Protein 2I5I (pdb70)

B-factor: mean 27.9, std 9.48, range [2.37, 87.18]

Sequence (508 aa):
SNKKLIINADDFGYTTPAVTQGIIEAHKRGVVTSTTALPTSPYFLEAESARISAPTLAIGVHLTLTLNQAKPILPREVPSLVDEAGYFWHQSIFEEKVNLEEVYNEWDAQIISFKSGRRPDHIDSHHNVHGKNKKLLGVALALARKYQLPLRNASRSIETKDYLELYQDVRTPDELYQFYDKAISTETILQLLDVVCSEGEVFEINCHPAFIDTIILQNQSGYCPRIREVEILTSQEVKEAIEERGILLANYESLASNKKLIINADDFGYTPAVTQGIIEAHKRGVVTSTTALPTSPYFLEAESARISAPTLAIGVHLTLTLNQAKPILPREVPSLVDEAGYFWHQSIFEEKVNLEEVYNEWDAQIISFKSGRRPDHIDSHHNVHGKNKKLLGVALALARKYQLPLRNASRSIETKDYLELYQDVRTPDELYQFYDKAISTETILQLLDVVCSEGEVFEINCHPAFIDTILQNQSGYCPRIREVEILTSQEVKEAIEERGILLANYESLA

CATH classification: 3.20.20.370

InterPro domains:
  IPR006879 Carbohydrate deacetylase YdjC-like [PF04794] (5-249)
  IPR006879 Carbohydrate deacetylase YdjC-like [PTHR31609] (4-259)
  IPR011330 Glycoside hydrolase/deacetylase, beta/alpha-barrel [SSF88713] (4-260)
  IPR022948 Chitooligosaccharide deacetylase ChbG-like, bacteria [MF_01246] (4-257)
  IPR022948 Chitooligosaccharide deacetylase ChbG-like, bacteria [cd10803] (5-244)

Foldseek 3Di:
DAAEEAEEAEEQQVDPQLLVQLLLLVVLFQHQEYEYFLQHPSGLVNCCCVVRVVRYAYAHAAELAFFPTAFPDFCVLVQSDDPVRHGHHPVPNVVRGDLVSSLVRRLSRQVSNVSPDHHQAYAYDVLQLLPDLSSVVSRLVVCVVSVHAYEDSDPDPVSLCSVVPNVSRFYWPEEAQCDDVNPDLVSLLVVLVSLPDPTRYYYYYARAGDDDVSCVVGDPRRCNPSNSVNRSDPSNVVSCVVSSHHHDHCVVVD/DAAEEAEEAEAQQQDPQLLVQLLLLCVQFQHQEYAYFLQHPRGLVNVCCVPPPVRYAYAHADELAFFPTAFPDFCVLVQSDDPVRHGHHPVPSVVRGDLVSVLVRRVSRQVSNVSPDHHQAYAYDVLQCLVDLSSVVSVLVVCVVSVHAYEDSDDDPVCLCSVVPNVLRFYFPEEEQCDDVLPDLVNLLVVLVSLPDDTRYYYYYARAGGADVSCVVRDPRRVNPSNSVNRSDPVNVVSCVVSSYHYDHCVVVD

Solvent-accessible surface area: 20645 Å² total

Organism: Enterococcus faecalis (strain ATCC 700802 / V583) (NCBI:txid226185)

Secondary structure (DSSP, 8-state):
---EEEEEEEEETSSHHHHHHHHHHHHSSS--EEEE-TTSTTTTT--HHHHH-TT-EEEEEE-S--TT---SS----GGGB-TTSPBPPHHHHTTT--HHHHHHHHHHHHHH---SS--S-EEEGGGGGGSSHHHHHHHHHHHHHHT--B-----SGGGGGGGGGTTTS---------SGGG-SHHHHHHHH--TTSS-SEEEEEE----B-HHHHHH-S---HHHHHHHHT-HHHHHHHHHTTPEEE-GGGG-/--EEEEEEEEEETSSHHHHHHHHHHHHSSS--EEEE-TTSTTTTT--HHHHH-TT-EEEEEE-S--TT---SS----GGGB-TTSPBPPTTTGGGT--HHHHHHHHHHHHHH---SS--S-EEEGGGGGGSSHHHHHHHHHHHHHHT--B-----SGGGGGGGGGTTTS---------SGGG-SHHHHHHHH--TTSS-SEEEEEE----B-HHHHHH-S---HHHHHHHHH-HHHHHHHHHTTEEEE-GGGG-

Structure (mmCIF, N/CA/C/O backbone):
data_2I5I
#
_entry.id   2I5I
#
_cell.length_a   130.530
_cell.length_b   130.530
_cell.length_c   85.760
_cell.angle_alpha   90.000
_cell.angle_beta   90.000
_cell.angle_gamma   120.000
#
_symmetry.space_group_name_H-M   'H 3'
#
loop_
_entity.id
_entity.type
_entity.pdbx_description
1 polymer 'UPF0249 protein EF_3048'
2 water water
#
loop_
_atom_site.group_PDB
_atom_site.id
_atom_site.type_symbol
_atom_site.label_atom_id
_atom_site.label_alt_id
_atom_site.label_comp_id
_atom_site.label_asym_id
_atom_site.label_entity_id
_atom_site.label_seq_id
_atom_site.pdbx_PDB_ins_code
_atom_site.Cartn_x
_atom_site.Cartn_y
_atom_site.Cartn_z
_atom_site.occupancy
_atom_site.B_iso_or_equiv
_atom_site.auth_seq_id
_atom_site.auth_comp_id
_atom_site.auth_asym_id
_atom_site.auth_atom_id
_atom_site.pdbx_PDB_model_num
ATOM 1 N N . SER A 1 3 ? 12.008 51.104 39.165 1.00 58.70 2 SER A N 1
ATOM 2 C CA . SER A 1 3 ? 11.184 52.236 39.581 1.00 54.90 2 SER A CA 1
ATOM 3 C C . SER A 1 3 ? 10.595 52.027 40.969 1.00 52.30 2 SER A C 1
ATOM 4 O O . SER A 1 3 ? 10.155 50.935 41.343 1.00 38.78 2 SER A O 1
ATOM 6 N N . ASN A 1 4 ? 10.582 53.087 41.785 1.00 50.25 3 ASN A N 1
ATOM 7 C CA . ASN A 1 4 ? 10.057 52.866 43.136 1.00 47.79 3 ASN A CA 1
ATOM 8 C C . ASN A 1 4 ? 8.537 52.743 43.073 1.00 38.34 3 ASN A C 1
ATOM 9 O O . ASN A 1 4 ? 7.900 53.116 42.080 1.00 35.10 3 ASN A O 1
ATOM 14 N N . LYS A 1 5 ? 7.965 52.192 44.143 1.00 32.34 4 LYS A N 1
ATOM 15 C CA . LYS A 1 5 ? 6.521 52.012 44.243 1.00 30.58 4 LYS A CA 1
ATOM 16 C C . LYS A 1 5 ? 6.002 52.973 45.314 1.00 29.64 4 LYS A C 1
ATOM 17 O O . LYS A 1 5 ? 6.552 52.984 46.416 1.00 27.63 4 LYS A O 1
ATOM 23 N N . LYS A 1 6 ? 4.988 53.752 44.954 1.00 24.24 5 LYS A N 1
ATOM 24 C CA . LYS A 1 6 ? 4.439 54.713 45.921 1.00 24.23 5 LYS A CA 1
ATOM 25 C C . LYS A 1 6 ? 3.048 54.265 46.339 1.00 31.69 5 LYS A C 1
ATOM 26 O O . LYS A 1 6 ? 2.153 54.079 45.509 1.00 30.47 5 LYS A O 1
ATOM 32 N N . LEU A 1 7 ? 2.894 54.083 47.644 1.00 22.84 6 LEU A N 1
ATOM 33 C CA . LEU A 1 7 ? 1.686 53.540 48.221 1.00 22.19 6 LEU A CA 1
ATOM 34 C C . LEU A 1 7 ? 1.005 54.571 49.140 1.00 22.31 6 LEU A C 1
ATOM 35 O O . LEU A 1 7 ? 1.574 54.975 50.135 1.00 19.48 6 LEU A O 1
ATOM 40 N N . ILE A 1 8 ? -0.176 54.972 48.726 1.00 19.70 7 ILE A N 1
ATOM 41 C CA . ILE A 1 8 ? -1.074 55.836 49.457 1.00 20.00 7 ILE A CA 1
ATOM 42 C C . ILE A 1 8 ? -2.042 54.911 50.190 1.00 23.96 7 ILE A C 1
ATOM 43 O O . ILE A 1 8 ? -2.726 54.083 49.584 1.00 24.55 7 ILE A O 1
ATOM 48 N N . ILE A 1 9 ? -2.087 55.006 51.498 1.00 23.00 8 ILE A N 1
ATOM 49 C CA . ILE A 1 9 ? -2.990 54.317 52.408 1.00 21.70 8 ILE A CA 1
ATOM 50 C C . ILE A 1 9 ? -3.899 55.395 52.974 1.00 19.56 8 ILE A C 1
ATOM 51 O O . ILE A 1 9 ? -3.512 56.255 53.751 1.00 19.26 8 ILE A O 1
ATOM 56 N N . ASN A 1 10 ? -5.133 55.355 52.467 1.00 18.92 9 ASN A N 1
ATOM 57 C CA . ASN A 1 10 ? -6.058 56.457 52.710 1.00 19.76 9 ASN A CA 1
ATOM 58 C C . ASN A 1 10 ? -7.230 55.937 53.522 1.00 18.37 9 ASN A C 1
ATOM 59 O O . ASN A 1 10 ? -7.920 54.999 53.129 1.00 23.79 9 ASN A O 1
ATOM 64 N N . ALA A 1 11 ? -7.443 56.605 54.651 1.00 22.47 10 ALA A N 1
ATOM 65 C CA . ALA A 1 11 ? -8.581 56.296 55.507 1.00 16.62 10 ALA A CA 1
ATOM 66 C C . ALA A 1 11 ? -9.798 57.079 55.054 1.00 14.22 10 ALA A C 1
ATOM 67 O O . ALA A 1 11 ? -9.788 58.312 55.065 1.00 19.43 10 ALA A O 1
ATOM 69 N N . ASP A 1 12 ? -10.862 56.401 54.652 1.00 19.61 11 ASP A N 1
ATOM 70 C CA . ASP A 1 12 ? -12.085 57.102 54.299 1.00 19.85 11 ASP A CA 1
ATOM 71 C C . ASP A 1 12 ? -12.877 57.519 55.545 1.00 23.94 11 ASP A C 1
ATOM 72 O O . ASP A 1 12 ? -12.764 56.890 56.606 1.00 20.15 11 ASP A O 1
ATOM 77 N N . ASP A 1 13 ? -13.641 58.589 55.428 1.00 21.68 12 ASP A N 1
ATOM 78 C CA . ASP A 1 13 ? -14.651 59.021 56.374 1.00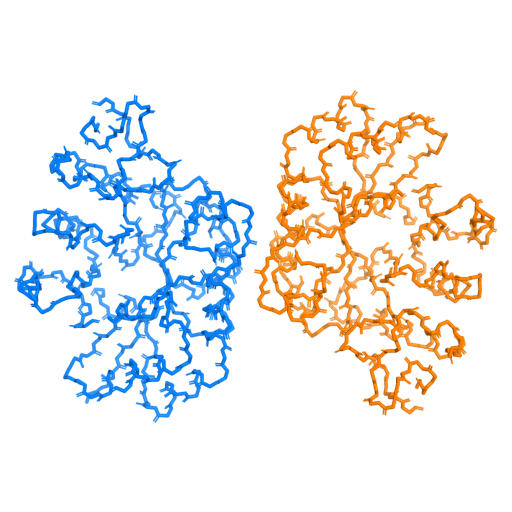 19.77 12 ASP A CA 1
ATOM 79 C C . ASP A 1 13 ? -14.123 59.893 57.508 1.00 20.71 12 ASP A C 1
ATOM 80 O O . ASP A 1 13 ? -14.732 59.954 58.580 1.00 20.21 12 ASP A O 1
ATOM 85 N N . PHE A 1 14 ? -13.035 60.612 57.292 1.00 20.64 13 PHE A N 1
ATOM 86 C CA . PHE A 1 14 ? -12.621 61.626 58.295 1.00 20.11 13 PHE A CA 1
ATOM 87 C C . PHE A 1 14 ? -13.754 62.577 58.594 1.00 20.39 13 PHE A C 1
ATOM 88 O O . PHE A 1 14 ? -14.485 63.014 57.700 1.00 17.98 13 PHE A O 1
ATOM 96 N N . GLY A 1 15 ? -13.979 62.946 59.860 1.00 16.81 14 GLY A N 1
ATOM 97 C CA . GLY A 1 15 ? -15.056 63.829 60.230 1.00 19.89 14 GLY A CA 1
ATOM 98 C C . GLY A 1 15 ? -16.424 63.180 60.266 1.00 16.63 14 GLY A C 1
ATOM 99 O O . GLY A 1 15 ? -17.408 63.863 60.556 1.00 19.74 14 GLY A O 1
ATOM 100 N N . TYR A 1 16 ? -16.512 61.885 59.975 1.00 18.14 15 TYR A N 1
ATOM 101 C CA . TYR A 1 16 ? -17.785 61.183 59.981 1.00 14.94 15 TYR A CA 1
ATOM 102 C C . TYR A 1 16 ? -18.423 61.302 61.359 1.00 19.07 15 TYR A C 1
ATOM 103 O O . TYR A 1 16 ? -19.551 61.766 61.545 1.00 25.40 15 TYR A O 1
ATOM 112 N N A THR A 1 17 ? -17.680 60.846 62.367 0.50 18.77 16 THR A N 1
ATOM 113 N N B THR A 1 17 ? -17.680 60.847 62.365 0.50 18.76 16 THR A N 1
ATOM 114 C CA A THR A 1 17 ? -18.076 61.021 63.767 0.50 15.48 16 THR A CA 1
ATOM 115 C CA B THR A 1 17 ? -18.058 60.983 63.773 0.50 15.13 16 THR A CA 1
ATOM 116 C C A THR A 1 17 ? -16.825 61.276 64.610 0.50 18.48 16 THR A C 1
ATOM 117 C C B THR A 1 17 ? -16.813 61.307 64.597 0.50 18.38 16 THR A C 1
ATOM 118 O O A THR A 1 17 ? -15.710 60.949 64.187 0.50 19.57 16 THR A O 1
ATOM 119 O O B THR A 1 17 ? -15.674 61.095 64.166 0.50 17.90 16 THR A O 1
ATOM 126 N N . PRO A 1 18 ? -16.962 61.862 65.790 1.00 19.67 17 PRO A N 1
ATOM 127 C CA . PRO A 1 18 ? -15.780 62.103 66.641 1.00 22.61 17 PRO A CA 1
ATOM 128 C C . PRO A 1 18 ? -14.872 60.904 66.851 1.00 20.43 17 PRO A C 1
ATOM 129 O O . PRO A 1 18 ? -13.653 61.038 66.822 1.00 20.55 17 PRO A O 1
ATOM 133 N N . ALA A 1 19 ? -15.374 59.692 67.077 1.00 16.25 18 ALA A N 1
ATOM 134 C CA . ALA A 1 19 ? -14.543 58.529 67.273 1.00 18.02 18 ALA A CA 1
ATOM 135 C C . ALA A 1 19 ? -13.916 57.984 65.987 1.00 20.25 18 ALA A C 1
ATOM 136 O O . ALA A 1 19 ? -12.836 57.412 66.020 1.00 17.47 18 ALA A O 1
ATOM 138 N N . VAL A 1 20 ? -14.613 58.152 64.865 1.00 18.16 19 VAL A N 1
ATOM 139 C CA . VAL A 1 20 ? -14.000 57.791 63.591 1.00 17.89 19 VAL A CA 1
ATOM 140 C C . VAL A 1 20 ? -12.778 58.695 63.409 1.00 15.51 19 VAL A C 1
ATOM 141 O O . VAL A 1 20 ? -11.691 58.173 63.204 1.00 19.06 19 VAL A O 1
ATOM 145 N N . THR A 1 21 ? -12.946 60.006 63.523 1.00 16.84 20 THR A N 1
ATOM 146 C CA . THR A 1 21 ? -11.847 60.965 63.387 1.00 17.31 20 THR A CA 1
ATOM 147 C C . THR A 1 21 ? -10.665 60.573 64.264 1.00 16.76 20 THR A C 1
ATOM 148 O O . THR A 1 21 ? -9.497 60.557 63.872 1.00 16.15 20 THR A O 1
ATOM 152 N N . GLN A 1 22 ? -10.934 60.214 65.529 1.00 16.41 21 GLN A N 1
ATOM 153 C CA . GLN A 1 22 ? -9.765 59.905 66.377 1.00 15.89 21 GLN A CA 1
ATOM 154 C C . GLN A 1 22 ? -9.168 58.538 66.068 1.00 17.29 21 GLN A C 1
ATOM 155 O O . GLN A 1 22 ? -7.968 58.305 66.212 1.00 18.24 21 GLN A O 1
ATOM 161 N N . GLY A 1 23 ? -9.986 57.593 65.613 1.00 16.85 22 GLY A N 1
ATOM 162 C CA . GLY A 1 23 ? -9.444 56.323 65.163 1.00 16.89 22 GLY A CA 1
ATOM 163 C C . GLY A 1 23 ? -8.547 56.492 63.948 1.00 20.80 22 GLY A C 1
ATOM 164 O O . GLY A 1 23 ? -7.499 55.863 63.866 1.00 17.98 22 GLY A O 1
ATOM 165 N N . ILE A 1 24 ? -8.957 57.356 63.014 1.00 19.28 23 ILE A N 1
ATOM 166 C CA . ILE A 1 24 ? -8.058 57.629 61.885 1.00 16.63 23 ILE A CA 1
ATOM 167 C C . ILE A 1 24 ? -6.766 58.277 62.329 1.00 17.00 23 ILE A C 1
ATOM 168 O O . ILE A 1 24 ? -5.673 57.894 61.909 1.00 21.17 23 ILE A O 1
ATOM 173 N N . ILE A 1 25 ? -6.847 59.279 63.221 1.00 15.20 24 ILE A N 1
ATOM 174 C CA . ILE A 1 25 ? -5.617 59.916 63.694 1.00 18.28 24 ILE A CA 1
ATOM 175 C C . ILE A 1 25 ? -4.679 58.907 64.326 1.00 17.60 24 ILE A C 1
ATOM 176 O O . ILE A 1 25 ? -3.466 58.977 64.109 1.00 17.00 24 ILE A O 1
ATOM 181 N N . GLU A 1 26 ? -5.199 57.948 65.087 1.00 20.32 25 GLU A N 1
ATOM 182 C CA . GLU A 1 26 ? -4.385 56.894 65.692 1.00 18.48 25 GLU A CA 1
ATOM 183 C C . GLU A 1 26 ? -3.632 56.043 64.670 1.00 15.04 25 GLU A C 1
ATOM 184 O O . GLU A 1 26 ? -2.459 55.727 64.779 1.00 19.42 25 GLU A O 1
ATOM 190 N N . ALA A 1 27 ? -4.400 55.638 63.663 1.00 18.52 26 ALA A N 1
ATOM 191 C CA . ALA A 1 27 ? -3.904 54.807 62.576 1.00 21.68 26 ALA A CA 1
ATOM 192 C C . ALA A 1 27 ? -2.820 55.520 61.786 1.00 20.50 26 ALA A C 1
ATOM 193 O O . ALA A 1 27 ? -1.931 54.881 61.230 1.00 20.08 26 ALA A O 1
ATOM 195 N N . HIS A 1 28 ? -2.867 56.848 61.732 1.00 17.08 27 HIS A N 1
ATOM 196 C CA . HIS A 1 28 ? -1.795 57.590 61.074 1.00 18.63 27 HIS A CA 1
ATOM 197 C C . HIS A 1 28 ? -0.578 57.736 61.976 1.00 24.77 27 HIS A C 1
ATOM 198 O O . HIS A 1 28 ? 0.556 57.424 61.591 1.00 22.03 27 HIS A O 1
ATOM 205 N N . LYS A 1 29 ? -0.809 58.207 63.198 1.00 21.22 28 LYS A N 1
ATOM 206 C CA . LYS A 1 29 ? 0.294 58.583 64.085 1.00 22.48 28 LYS A CA 1
ATOM 207 C C . LYS A 1 29 ? 1.059 57.368 64.590 1.00 17.68 28 LYS A C 1
ATOM 208 O O . LYS A 1 29 ? 2.275 57.474 64.748 1.00 21.14 28 LYS A O 1
ATOM 214 N N . ARG A 1 30 ? 0.379 56.260 64.846 1.00 20.45 29 ARG A N 1
ATOM 215 C CA . ARG A 1 30 ? 0.970 55.027 65.313 1.00 16.85 29 ARG A CA 1
ATOM 216 C C . ARG A 1 30 ? 1.092 53.961 64.233 1.00 22.12 29 ARG A C 1
ATOM 217 O O . ARG A 1 30 ? 1.579 52.862 64.468 1.00 22.25 29 ARG A O 1
ATOM 225 N N . GLY A 1 31 ? 0.608 54.232 63.020 1.00 22.74 30 GLY A N 1
ATOM 226 C CA . GLY A 1 31 ? 0.429 53.182 62.031 1.00 21.47 30 GLY A CA 1
ATOM 227 C C . GLY A 1 31 ? 0.799 53.654 60.629 1.00 18.96 30 GLY A C 1
ATOM 228 O O . GLY A 1 31 ? 1.537 54.618 60.477 1.00 23.81 30 GLY A O 1
ATOM 229 N N . VAL A 1 32 ? 0.270 52.991 59.598 1.00 24.34 31 VAL A N 1
ATOM 230 C CA . VAL A 1 32 ? 0.759 53.314 58.249 1.00 23.52 31 VAL A CA 1
ATOM 231 C C . VAL A 1 32 ? -0.201 54.131 57.400 1.00 25.89 31 VAL A C 1
ATOM 232 O O . VAL A 1 32 ? 0.071 54.358 56.208 1.00 22.82 31 VAL A O 1
ATOM 236 N N . VAL A 1 33 ? -1.304 54.633 57.936 1.00 20.42 32 VAL A N 1
ATOM 237 C CA . VAL A 1 33 ? -2.216 55.516 57.211 1.00 20.19 32 VAL A CA 1
ATOM 238 C C . VAL A 1 33 ? -1.501 56.826 56.893 1.00 23.76 32 VAL A C 1
ATOM 239 O O . VAL A 1 33 ? -0.966 57.509 57.774 1.00 23.27 32 VAL A O 1
ATOM 243 N N . THR A 1 34 ? -1.456 57.200 55.612 1.00 18.29 33 THR A N 1
ATOM 244 C CA . THR A 1 34 ? -0.724 58.409 55.235 1.00 19.84 33 THR A CA 1
ATOM 245 C C . THR A 1 34 ? -1.612 59.549 54.789 1.00 17.68 33 THR A C 1
ATOM 246 O O . THR A 1 34 ? -1.162 60.700 54.624 1.00 20.28 33 THR A O 1
ATOM 250 N N . SER A 1 35 ? -2.884 59.261 54.600 1.00 18.86 34 SER A N 1
ATOM 251 C CA . SER A 1 35 ? -3.879 60.168 54.067 1.00 17.43 34 SER A CA 1
ATOM 252 C C . SER A 1 35 ? -5.270 59.834 54.573 1.00 12.25 34 SER A C 1
ATOM 253 O O . SER A 1 35 ? -5.500 58.691 55.000 1.00 18.84 34 SER A O 1
ATOM 256 N N . THR A 1 36 ? -6.168 60.794 54.501 1.00 16.61 35 THR A N 1
ATOM 257 C CA . THR A 1 36 ? -7.584 60.575 54.759 1.00 17.38 35 THR A CA 1
ATOM 258 C C . THR A 1 36 ? -8.408 61.472 53.853 1.00 18.19 35 THR A C 1
ATOM 259 O O . THR A 1 36 ? -7.911 62.477 53.323 1.00 21.38 35 THR A O 1
ATOM 263 N N . THR A 1 37 ? -9.676 61.114 53.709 1.00 17.41 36 THR A N 1
ATOM 264 C CA . THR A 1 37 ? -10.606 62.002 52.992 1.00 16.37 36 THR A CA 1
ATOM 265 C C . THR A 1 37 ? -11.818 62.270 53.884 1.00 18.44 36 THR A C 1
ATOM 266 O O . THR A 1 37 ? -12.304 61.291 54.463 1.00 22.20 36 THR A O 1
ATOM 270 N N . ALA A 1 38 ? -12.179 63.532 53.958 1.00 16.10 37 ALA A N 1
ATOM 271 C CA . ALA A 1 38 ? -13.121 64.079 54.918 1.00 18.61 37 ALA A CA 1
ATOM 272 C C . ALA A 1 38 ? -14.464 64.487 54.345 1.00 24.11 37 ALA A C 1
ATOM 273 O O . ALA A 1 38 ? -14.524 65.013 53.230 1.00 20.64 37 ALA A O 1
ATOM 275 N N . LEU A 1 39 ? -15.523 64.275 55.128 1.00 18.31 38 LEU A N 1
ATOM 276 C CA . LEU A 1 39 ? -16.882 64.632 54.744 1.00 18.36 38 LEU A CA 1
ATOM 277 C C . LEU A 1 39 ? -17.297 66.019 55.199 1.00 19.38 38 LEU A C 1
ATOM 278 O O . LEU A 1 39 ? -17.712 66.219 56.349 1.00 21.11 38 LEU A O 1
ATOM 283 N N . PRO A 1 40 ? -17.282 67.035 54.344 1.00 17.54 39 PRO A N 1
ATOM 284 C CA . PRO A 1 40 ? -17.844 68.327 54.712 1.00 16.30 39 PRO A CA 1
ATOM 285 C C . PRO A 1 40 ? -19.341 68.328 55.010 1.00 16.37 39 PRO A C 1
ATOM 286 O O . PRO A 1 40 ? -19.883 69.254 55.627 1.00 22.58 39 PRO A O 1
ATOM 290 N N . THR A 1 41 ? -20.052 67.296 54.571 1.00 21.03 40 THR A N 1
ATOM 291 C CA . THR A 1 41 ? -21.480 67.156 54.777 1.00 20.15 40 THR A CA 1
ATOM 292 C C . THR A 1 41 ? -21.780 66.717 56.205 1.00 26.80 40 THR A C 1
ATOM 293 O O . THR A 1 41 ? -22.924 66.717 56.656 1.00 26.55 40 THR A O 1
ATOM 297 N N . SER A 1 42 ? -20.706 66.354 56.914 1.00 28.00 41 SER A N 1
ATOM 298 C CA . SER A 1 42 ? -20.853 65.950 58.312 1.00 22.97 41 SER A CA 1
ATOM 299 C C . SER A 1 42 ? -20.772 67.105 59.286 1.00 17.36 41 SER A C 1
ATOM 300 O O . SER A 1 42 ? -19.938 67.997 59.221 1.00 19.38 41 SER A O 1
ATOM 303 N N . PRO A 1 43 ? -21.648 67.149 60.285 1.00 20.31 42 PRO A N 1
ATOM 304 C CA . PRO A 1 43 ? -21.587 68.329 61.178 1.00 24.83 42 PRO A CA 1
ATOM 305 C C . PRO A 1 43 ? -20.285 68.396 61.972 1.00 18.82 42 PRO A C 1
ATOM 306 O O . PRO A 1 43 ? -19.875 69.461 62.432 1.00 28.33 42 PRO A O 1
ATOM 310 N N . TYR A 1 44 ? -19.602 67.276 62.131 1.00 21.40 43 TYR A N 1
ATOM 311 C CA . TYR A 1 44 ? -18.324 67.155 62.817 1.00 16.61 43 TYR A CA 1
ATOM 312 C C . TYR A 1 44 ? -17.136 67.521 61.943 1.00 22.75 43 TYR A C 1
ATOM 313 O O . TYR A 1 44 ? -15.989 67.397 62.382 1.00 22.34 43 TYR A O 1
ATOM 322 N N . PHE A 1 45 ? -17.363 67.961 60.702 1.00 21.31 44 PHE A N 1
ATOM 323 C CA . PHE A 1 45 ? -16.214 68.193 59.820 1.00 21.91 44 PHE A CA 1
ATOM 324 C C . PHE A 1 45 ? -15.183 69.189 60.324 1.00 15.85 44 PHE A C 1
ATOM 325 O O . PHE A 1 45 ? -13.990 68.914 60.329 1.00 21.29 44 PHE A O 1
ATOM 333 N N . LEU A 1 46 ? -15.637 70.387 60.709 1.00 17.04 45 LEU A N 1
ATOM 334 C CA . LEU A 1 46 ? -14.710 71.435 61.096 1.00 16.86 45 LEU A CA 1
ATOM 335 C C . LEU A 1 46 ? -13.985 71.052 62.367 1.00 19.14 45 LEU A C 1
ATOM 336 O O . LEU A 1 46 ? -12.773 71.272 62.522 1.00 26.22 45 LEU A O 1
ATOM 341 N N . GLU A 1 47 ? -14.679 70.424 63.298 1.00 21.99 46 GLU A N 1
ATOM 342 C CA . GLU A 1 47 ? -13.985 69.923 64.500 1.00 22.36 46 GLU A CA 1
ATOM 343 C C . GLU A 1 47 ? -12.889 68.943 64.149 1.00 22.02 46 GLU A C 1
ATOM 344 O O . GLU A 1 47 ? -11.761 68.945 64.660 1.00 24.57 46 GLU A O 1
ATOM 350 N N . ALA A 1 48 ? -13.197 68.034 63.227 1.00 16.98 47 ALA A N 1
ATOM 351 C CA . ALA A 1 48 ? -12.209 67.070 62.770 1.00 18.87 47 ALA A CA 1
ATOM 352 C C . ALA A 1 48 ? -10.995 67.760 62.180 1.00 21.37 47 ALA A C 1
ATOM 353 O O . ALA A 1 48 ? -9.825 67.420 62.400 1.00 18.46 47 ALA A O 1
ATOM 363 N N . GLU A 1 50 ? -9.931 70.759 62.784 1.00 17.54 49 GLU A N 1
ATOM 364 C CA . GLU A 1 50 ? -9.184 71.371 63.890 1.00 19.06 49 GLU A CA 1
ATOM 365 C C . GLU A 1 50 ? -8.345 70.332 64.629 1.00 15.90 49 GLU A C 1
ATOM 366 O O . GLU A 1 50 ? -7.160 70.557 64.932 1.00 19.27 49 GLU A O 1
ATOM 372 N N . SER A 1 51 ? -8.901 69.179 64.937 1.00 19.39 50 SER A N 1
ATOM 373 C CA . SER A 1 51 ? -8.137 68.134 65.632 1.00 17.92 50 SER A CA 1
ATOM 374 C C . SER A 1 51 ? -6.913 67.721 64.843 1.00 18.53 50 SER A C 1
ATOM 375 O O . SER A 1 51 ? -5.780 67.500 65.281 1.00 18.39 50 SER A O 1
ATOM 378 N N . ALA A 1 52 ? -7.133 67.618 63.511 1.00 17.33 51 ALA A N 1
ATOM 379 C CA . ALA A 1 52 ? -5.961 67.287 62.688 1.00 19.19 51 ALA A CA 1
ATOM 380 C C . ALA A 1 52 ? -4.882 68.348 62.769 1.00 17.44 51 ALA A C 1
ATOM 381 O O . ALA A 1 52 ? -3.691 68.039 62.843 1.00 20.60 51 ALA A O 1
ATOM 383 N N . ARG A 1 53 ? -5.286 69.605 62.717 1.00 18.35 52 ARG A N 1
ATOM 384 C CA . ARG A 1 53 ? -4.349 70.704 62.744 1.00 21.58 52 ARG A CA 1
ATOM 385 C C . ARG A 1 53 ? -3.484 70.661 64.011 1.00 16.25 52 ARG A C 1
ATOM 386 O O . ARG A 1 53 ? -2.303 70.916 63.935 1.00 22.24 52 ARG A O 1
ATOM 394 N N . ILE A 1 54 ? -4.156 70.337 65.117 1.00 20.15 53 ILE A N 1
ATOM 395 C CA . ILE A 1 54 ? -3.363 70.450 66.358 1.00 22.76 53 ILE A CA 1
ATOM 396 C C . ILE A 1 54 ? -2.744 69.129 66.747 1.00 18.74 53 ILE A C 1
ATOM 397 O O . ILE A 1 54 ? -1.674 69.175 67.378 1.00 19.46 53 ILE A O 1
ATOM 402 N N . SER A 1 55 ? -3.361 68.003 66.415 1.00 18.19 54 SER A N 1
ATOM 403 C CA . SER A 1 55 ? -2.840 66.718 66.879 1.00 21.81 54 SER A CA 1
ATOM 404 C C . SER A 1 55 ? -2.368 65.784 65.775 1.00 24.60 54 SER A C 1
ATOM 405 O O . SER A 1 55 ? -1.700 64.781 66.092 1.00 22.65 54 SER A O 1
ATOM 408 N N . ALA A 1 56 ? -2.626 66.051 64.492 1.00 18.25 55 ALA A N 1
ATOM 409 C CA . ALA A 1 56 ? -2.109 65.224 63.400 1.00 20.42 55 ALA A CA 1
ATOM 410 C C . ALA A 1 56 ? -1.613 66.080 62.236 1.00 22.69 55 ALA A C 1
ATOM 411 O O . ALA A 1 56 ? -2.077 65.890 61.109 1.00 19.43 55 ALA A O 1
ATOM 413 N N . PRO A 1 57 ? -0.714 67.026 62.470 1.00 21.73 56 PRO A N 1
ATOM 414 C CA . PRO A 1 57 ? -0.329 68.012 61.456 1.00 24.32 56 PRO A CA 1
ATOM 415 C C . PRO A 1 57 ? 0.351 67.376 60.242 1.00 25.11 56 PRO A C 1
ATOM 416 O O . PRO A 1 57 ? 0.439 68.010 59.185 1.00 25.69 56 PRO A O 1
ATOM 420 N N . THR A 1 58 ? 0.833 66.144 60.368 1.00 20.23 57 THR A N 1
ATOM 421 C CA . THR A 1 58 ? 1.463 65.460 59.263 1.00 20.26 57 THR A CA 1
ATOM 422 C C . THR A 1 58 ? 0.445 64.763 58.359 1.00 20.03 57 THR A C 1
ATOM 423 O O . THR A 1 58 ? 0.813 64.157 57.341 1.00 25.58 57 THR A O 1
ATOM 427 N N . LEU A 1 59 ? -0.834 64.796 58.732 1.00 20.81 58 LEU A N 1
ATOM 428 C CA . LEU A 1 59 ? -1.793 63.963 57.989 1.00 17.28 58 LEU A CA 1
ATOM 429 C C . LEU A 1 59 ? -2.310 64.663 56.744 1.00 17.74 58 LEU A C 1
ATOM 430 O O . LEU A 1 59 ? -2.777 65.797 56.808 1.00 19.63 58 LEU A O 1
ATOM 435 N N . ALA A 1 60 ? -2.211 63.967 55.603 1.00 19.47 59 ALA A N 1
ATOM 436 C CA . ALA A 1 60 ? -2.723 64.568 54.367 1.00 20.87 59 ALA A CA 1
ATOM 437 C C . ALA A 1 60 ? -4.224 64.340 54.270 1.00 14.65 59 ALA A C 1
ATOM 438 O O . ALA A 1 60 ? -4.761 63.290 54.625 1.00 17.58 59 ALA A O 1
ATOM 440 N N . ILE A 1 61 ? -4.952 65.359 53.795 1.00 18.02 60 ILE A N 1
ATOM 441 C CA . ILE A 1 61 ? -6.400 65.298 53.800 1.00 16.54 60 ILE A CA 1
ATOM 442 C C . ILE A 1 61 ? -7.039 65.772 52.484 1.00 19.30 60 ILE A C 1
ATOM 443 O O . ILE A 1 61 ? -6.758 66.885 52.050 1.00 19.42 60 ILE A O 1
ATOM 448 N N . GLY A 1 62 ? -7.874 64.921 51.912 1.00 18.67 61 GLY A N 1
ATOM 449 C CA . GLY A 1 62 ? -8.632 65.197 50.700 1.00 20.32 61 GLY A CA 1
ATOM 450 C C . GLY A 1 62 ? -10.113 65.292 51.013 1.00 24.44 61 GLY A C 1
ATOM 451 O O . GLY A 1 62 ? -10.563 65.132 52.160 1.00 21.05 61 GLY A O 1
ATOM 452 N N . VAL A 1 63 ? -10.913 65.549 49.970 1.00 19.82 62 VAL A N 1
ATOM 453 C CA . VAL A 1 63 ? -12.349 65.751 50.171 1.00 18.57 62 VAL A CA 1
ATOM 454 C C . VAL A 1 63 ? -13.129 64.512 49.727 1.00 23.25 62 VAL A C 1
ATOM 455 O O . VAL A 1 63 ? -12.968 64.009 48.609 1.00 19.57 62 VAL A O 1
ATOM 459 N N . HIS A 1 64 ? -13.963 64.011 50.634 1.00 19.56 63 HIS A N 1
ATOM 460 C CA . HIS A 1 64 ? -14.823 62.863 50.477 1.00 20.00 63 HIS A CA 1
ATOM 461 C C . HIS A 1 64 ? -16.208 63.301 49.999 1.00 24.94 63 HIS A C 1
ATOM 462 O O . HIS A 1 64 ? -17.100 63.636 50.778 1.00 19.34 63 HIS A O 1
ATOM 469 N N . LEU A 1 65 ? -16.403 63.348 48.671 1.00 21.65 64 LEU A N 1
ATOM 470 C CA . LEU A 1 65 ? -17.714 63.750 48.157 1.00 23.43 64 LEU A CA 1
ATOM 471 C C . LEU A 1 65 ? -18.755 62.665 48.403 1.00 14.97 64 LEU A C 1
ATOM 472 O O . LEU A 1 65 ? -18.384 61.496 48.483 1.00 20.64 64 LEU A O 1
ATOM 477 N N . THR A 1 66 ? -20.032 63.026 48.517 1.00 16.95 65 THR A N 1
ATOM 478 C CA . THR A 1 66 ? -21.104 62.082 48.726 1.00 18.41 65 THR A CA 1
ATOM 479 C C . THR A 1 66 ? -22.433 62.496 48.090 1.00 18.43 65 THR A C 1
ATOM 480 O O . THR A 1 66 ? -22.756 63.672 47.898 1.00 23.67 65 THR A O 1
ATOM 484 N N . LEU A 1 67 ? -23.189 61.459 47.761 1.00 17.66 66 LEU A N 1
ATOM 485 C CA . LEU A 1 67 ? -24.565 61.546 47.344 1.00 19.65 66 LEU A CA 1
ATOM 486 C C . LEU A 1 67 ? -25.459 60.625 48.171 1.00 21.63 66 LEU A C 1
ATOM 487 O O . LEU A 1 67 ? -26.661 60.577 47.945 1.00 21.45 66 LEU A O 1
ATOM 492 N N . THR A 1 68 ? -24.879 59.887 49.125 1.00 24.09 67 THR A N 1
ATOM 493 C CA . THR A 1 68 ? -25.605 58.777 49.737 1.00 23.19 67 THR A CA 1
ATOM 494 C C . THR A 1 68 ? -25.352 58.663 51.237 1.00 35.11 67 THR A C 1
ATOM 495 O O . THR A 1 68 ? -25.655 57.636 51.840 1.00 28.77 67 THR A O 1
ATOM 499 N N . LEU A 1 69 ? -24.778 59.691 51.857 1.00 28.62 68 LEU A N 1
ATOM 500 C CA . LEU A 1 69 ? -24.421 59.597 53.275 1.00 27.65 68 LEU A CA 1
ATOM 501 C C . LEU A 1 69 ? -25.702 59.448 54.103 1.00 27.47 68 LEU A C 1
ATOM 502 O O . LEU A 1 69 ? -26.585 60.304 54.107 1.00 24.00 68 LEU A O 1
ATOM 507 N N . ASN A 1 70 ? -25.761 58.319 54.797 1.00 28.04 69 ASN A N 1
ATOM 508 C CA . ASN A 1 70 ? -26.875 58.006 55.663 1.00 29.48 69 ASN A CA 1
ATOM 509 C C . ASN A 1 70 ? -27.080 59.138 56.665 1.00 26.38 69 ASN A C 1
ATOM 510 O O . ASN A 1 70 ? -26.141 59.586 57.301 1.00 34.77 69 ASN A O 1
ATOM 515 N N . GLN A 1 71 ? -28.311 59.600 56.752 1.00 27.32 70 GLN A N 1
ATOM 516 C CA . GLN A 1 71 ? -28.849 60.512 57.736 1.00 33.34 70 GLN A CA 1
ATOM 517 C C . GLN A 1 71 ? -28.283 61.913 57.618 1.00 35.31 70 GLN A C 1
ATOM 518 O O . GLN A 1 71 ? -28.282 62.715 58.554 1.00 28.92 70 GLN A O 1
ATOM 524 N N . ALA A 1 72 ? -27.814 62.232 56.411 1.00 25.11 71 ALA A N 1
ATOM 525 C CA . ALA A 1 72 ? -27.318 63.581 56.176 1.00 19.57 71 ALA A CA 1
ATOM 526 C C . ALA A 1 72 ? -28.046 64.202 54.982 1.00 25.02 71 ALA A C 1
ATOM 527 O O . ALA A 1 72 ? -28.698 63.504 54.202 1.00 24.74 71 ALA A O 1
ATOM 529 N N . LYS A 1 73 ? -27.917 65.499 54.888 1.00 26.04 72 LYS A N 1
ATOM 530 C CA . LYS A 1 73 ? -28.509 66.305 53.837 1.00 19.83 72 LYS A CA 1
ATOM 531 C C . LYS A 1 73 ? -27.393 66.895 52.976 1.00 23.09 72 LYS A C 1
ATOM 532 O O . LYS A 1 73 ? -26.267 67.069 53.426 1.00 23.25 72 LYS A O 1
ATOM 538 N N . PRO A 1 74 ? -27.691 67.245 51.734 1.00 25.85 73 PRO A N 1
ATOM 539 C CA . PRO A 1 74 ? -26.702 67.988 50.947 1.00 21.46 73 PRO A CA 1
ATOM 540 C C . PRO A 1 74 ? -26.417 69.355 51.542 1.00 18.52 73 PRO A C 1
ATOM 541 O O . PRO A 1 74 ? -27.176 69.906 52.336 1.00 23.24 73 PRO A O 1
ATOM 545 N N . ILE A 1 75 ? -25.301 69.927 51.099 1.00 21.15 74 ILE A N 1
ATOM 546 C CA . ILE A 1 75 ? -24.923 71.299 51.406 1.00 22.05 74 ILE A CA 1
ATOM 547 C C . ILE A 1 75 ? -25.933 72.309 50.884 1.00 24.91 74 ILE A C 1
ATOM 548 O O . ILE A 1 75 ? -26.365 73.264 51.540 1.00 20.76 74 ILE A O 1
ATOM 553 N N . LEU A 1 76 ? -26.359 72.137 49.620 1.00 20.98 75 LEU A N 1
ATOM 554 C CA . LEU A 1 76 ? -27.288 73.063 48.998 1.00 16.94 75 LEU A CA 1
ATOM 555 C C . LEU A 1 76 ? -28.725 72.787 49.432 1.00 18.09 75 LEU A C 1
ATOM 556 O O . LEU A 1 76 ? -29.082 71.640 49.696 1.00 21.06 75 LEU A O 1
ATOM 561 N N . PRO A 1 77 ? -29.527 73.834 49.525 1.00 22.08 76 PRO A N 1
ATOM 562 C CA . PRO A 1 77 ? -30.931 73.628 49.959 1.00 26.48 76 PRO A CA 1
ATOM 563 C C . PRO A 1 77 ? -31.623 72.703 48.960 1.00 30.41 76 PRO A C 1
ATOM 564 O O . PRO A 1 77 ? -31.286 72.633 47.778 1.00 23.73 76 PRO A O 1
ATOM 568 N N . ARG A 1 78 ? -32.572 71.961 49.489 1.00 24.06 77 ARG A N 1
ATOM 569 C CA . ARG A 1 78 ? -33.277 70.931 48.749 1.00 27.81 77 ARG A CA 1
ATOM 570 C C . ARG A 1 78 ? -33.884 71.481 47.463 1.00 28.00 77 ARG A C 1
ATOM 571 O O . ARG A 1 78 ? -33.923 70.817 46.433 1.00 28.16 77 ARG A O 1
ATOM 579 N N . GLU A 1 79 ? -34.388 72.704 47.516 1.00 31.51 78 GLU A N 1
ATOM 580 C CA . GLU A 1 79 ? -35.016 73.332 46.359 1.00 34.11 78 GLU A CA 1
ATOM 581 C C . GLU A 1 79 ? -34.057 73.426 45.184 1.00 32.30 78 GLU A C 1
ATOM 582 O O . GLU A 1 79 ? -34.434 73.428 44.010 1.00 33.08 78 GLU A O 1
ATOM 596 N N . VAL A 1 81 ? -31.406 71.227 44.729 1.00 26.84 80 VAL A N 1
ATOM 597 C CA . VAL A 1 81 ? -30.938 69.891 44.351 1.00 22.73 80 VAL A CA 1
ATOM 598 C C . VAL A 1 81 ? -31.960 68.799 44.588 1.00 20.94 80 VAL A C 1
ATOM 599 O O . VAL A 1 81 ? -31.738 67.749 45.177 1.00 25.35 80 VAL A O 1
ATOM 603 N N . PRO A 1 82 ? -33.166 69.005 44.057 1.00 28.41 81 PRO A N 1
ATOM 604 C CA . PRO A 1 82 ? -34.304 68.198 44.479 1.00 26.08 81 PRO A CA 1
ATOM 605 C C . PRO A 1 82 ? -34.173 66.736 44.082 1.00 29.58 81 PRO A C 1
ATOM 606 O O . PRO A 1 82 ? -34.788 65.867 44.695 1.00 27.89 81 PRO A O 1
ATOM 610 N N . SER A 1 83 ? -33.376 66.468 43.043 1.00 27.84 82 SER A N 1
ATOM 611 C CA . SER A 1 83 ? -33.212 65.099 42.574 1.00 26.39 82 SER A CA 1
ATOM 612 C C . SER A 1 83 ? -32.329 64.272 43.495 1.00 28.25 82 SER A C 1
ATOM 613 O O . SER A 1 83 ? -32.184 63.062 43.377 1.00 23.89 82 SER A O 1
ATOM 616 N N . LEU A 1 84 ? -31.674 64.964 44.434 1.00 21.95 83 LEU A N 1
ATOM 617 C CA . LEU A 1 84 ? -30.674 64.296 45.250 1.00 19.57 83 LEU A CA 1
ATOM 618 C C . LEU A 1 84 ? -31.264 63.789 46.566 1.00 21.41 83 LEU A C 1
ATOM 619 O O . LEU A 1 84 ? -30.563 63.023 47.245 1.00 22.12 83 LEU A O 1
ATOM 624 N N . VAL A 1 85 ? -32.482 64.203 46.891 1.00 23.28 84 VAL A N 1
ATOM 625 C CA . VAL A 1 85 ? -32.992 63.902 48.230 1.00 23.91 84 VAL A CA 1
ATOM 626 C C . VAL A 1 85 ? -34.297 63.145 48.337 1.00 26.87 84 VAL A C 1
ATOM 627 O O . VAL A 1 85 ? -35.160 63.196 47.469 1.00 25.96 84 VAL A O 1
ATOM 631 N N . ASP A 1 86 ? -34.452 62.444 49.461 1.00 25.20 85 ASP A N 1
ATOM 632 C CA . ASP A 1 86 ? -35.734 61.781 49.726 1.00 26.67 85 ASP A CA 1
ATOM 633 C C . ASP A 1 86 ? -36.769 62.801 50.162 1.00 26.22 85 ASP A C 1
ATOM 634 O O . ASP A 1 86 ? -36.561 64.015 50.178 1.00 23.93 85 ASP A O 1
ATOM 639 N N . GLU A 1 87 ? -37.952 62.325 50.559 1.00 25.71 86 GLU A N 1
ATOM 640 C CA . GLU A 1 87 ? -39.029 63.234 50.913 1.00 23.50 86 GLU A CA 1
ATOM 641 C C . GLU A 1 87 ? -38.705 64.184 52.051 1.00 30.45 86 GLU A C 1
ATOM 642 O O . GLU A 1 87 ? -39.295 65.277 52.121 1.00 31.19 86 GLU A O 1
ATOM 648 N N . ALA A 1 88 ? -37.785 63.797 52.946 1.00 31.76 87 ALA A N 1
ATOM 649 C CA . ALA A 1 88 ? -37.483 64.694 54.070 1.00 30.62 87 ALA A CA 1
ATOM 650 C C . ALA A 1 88 ? -36.191 65.469 53.843 1.00 28.94 87 ALA A C 1
ATOM 651 O O . ALA A 1 88 ? -35.720 66.197 54.727 1.00 25.08 87 ALA A O 1
ATOM 653 N N . GLY A 1 89 ? -35.587 65.333 52.655 1.00 24.99 88 GLY A N 1
ATOM 654 C CA . GLY A 1 89 ? -34.437 66.184 52.339 1.00 25.13 88 GLY A CA 1
ATOM 655 C C . GLY A 1 89 ? -33.094 65.520 52.575 1.00 23.00 88 GLY A C 1
ATOM 656 O O . GLY A 1 89 ? -32.079 66.179 52.418 1.00 24.35 88 GLY A O 1
ATOM 657 N N . TYR A 1 90 ? -33.071 64.241 52.932 1.00 22.51 89 TYR A N 1
ATOM 658 C CA . TYR A 1 90 ? -31.831 63.515 53.152 1.00 21.79 89 TYR A CA 1
ATOM 659 C C . TYR A 1 90 ? -31.358 62.839 51.869 1.00 25.63 89 TYR A C 1
ATOM 660 O O . TYR A 1 90 ? -32.172 62.523 51.002 1.00 22.71 89 TYR A O 1
ATOM 669 N N . PHE A 1 91 ? -30.061 62.595 51.743 1.00 20.96 90 PHE A N 1
ATOM 670 C CA . PHE A 1 91 ? -29.546 61.909 50.568 1.00 28.00 90 PHE A CA 1
ATOM 671 C C . PHE A 1 91 ? -30.240 60.559 50.365 1.00 31.84 90 PHE A C 1
ATOM 672 O O . PHE A 1 91 ? -30.466 59.867 51.347 1.00 25.29 90 PHE A O 1
ATOM 680 N N . TRP A 1 92 ? -30.540 60.191 49.132 1.00 27.87 91 TRP A N 1
ATOM 681 C CA . TRP A 1 92 ? -30.997 58.875 48.732 1.00 24.97 91 TRP A CA 1
ATOM 682 C C . TRP A 1 92 ? -30.035 57.776 49.170 1.00 26.23 91 TRP A C 1
ATOM 683 O O . TRP A 1 92 ? -28.819 57.986 49.170 1.00 25.58 91 TRP A O 1
ATOM 694 N N . HIS A 1 93 ? -30.547 56.601 49.518 1.00 27.26 92 HIS A N 1
ATOM 695 C CA . HIS A 1 93 ? -29.742 55.437 49.867 1.00 27.08 92 HIS A CA 1
ATOM 696 C C . HIS A 1 93 ? -28.934 54.957 48.670 1.00 23.35 92 HIS A C 1
ATOM 697 O O . HIS A 1 93 ? -29.423 55.084 47.536 1.00 32.61 92 HIS A O 1
ATOM 704 N N . GLN A 1 94 ? -27.735 54.433 48.878 1.00 24.75 93 GLN A N 1
ATOM 705 C CA . GLN A 1 94 ? -26.876 54.060 47.753 1.00 25.55 93 GLN A CA 1
ATOM 706 C C . GLN A 1 94 ? -27.585 53.077 46.824 1.00 31.83 93 GLN A C 1
ATOM 707 O O . GLN A 1 94 ? -27.379 53.090 45.609 1.00 31.42 93 GLN A O 1
ATOM 710 N N . SER A 1 95 ? -28.421 52.227 47.404 1.00 31.49 94 SER A N 1
ATOM 711 C CA . SER A 1 95 ? -29.130 51.209 46.646 1.00 31.83 94 SER A CA 1
ATOM 712 C C . SER A 1 95 ? -30.031 51.845 45.592 1.00 28.73 94 SER A C 1
ATOM 713 O O . SER A 1 95 ? -30.303 51.225 44.561 1.00 38.16 94 SER A O 1
ATOM 716 N N . ILE A 1 96 ? -30.507 53.073 45.827 1.00 31.06 95 ILE A N 1
ATOM 717 C CA . ILE A 1 96 ? -31.448 53.599 44.832 1.00 31.95 95 ILE A CA 1
ATOM 718 C C . ILE A 1 96 ? -31.080 54.945 44.242 1.00 31.72 95 ILE A C 1
ATOM 719 O O . ILE A 1 96 ? -31.876 55.482 43.459 1.00 30.10 95 ILE A O 1
ATOM 724 N N . PHE A 1 97 ? -29.919 55.515 44.573 1.00 30.21 96 PHE A N 1
ATOM 725 C CA . PHE A 1 97 ? -29.617 56.879 44.167 1.00 30.49 96 PHE A CA 1
ATOM 726 C C . PHE A 1 97 ? -29.332 57.028 42.670 1.00 23.99 96 PHE A C 1
ATOM 727 O O . PHE A 1 97 ? -29.692 58.076 42.112 1.00 25.68 96 PHE A O 1
ATOM 735 N N . GLU A 1 98 ? -28.701 56.020 42.085 1.00 26.14 97 GLU A N 1
ATOM 736 C CA . GLU A 1 98 ? -28.164 56.166 40.728 1.00 29.46 97 GLU A CA 1
ATOM 737 C C . GLU A 1 98 ? -29.248 56.595 39.741 1.00 29.80 97 GLU A C 1
ATOM 738 O O . GLU A 1 98 ? -28.986 57.388 38.841 1.00 31.79 97 GLU A O 1
ATOM 744 N N . GLU A 1 99 ? -30.437 56.059 39.941 1.00 34.02 98 GLU A N 1
ATOM 745 C CA . GLU A 1 99 ? -31.614 56.253 39.114 1.00 42.02 98 GLU A CA 1
ATOM 746 C C . GLU A 1 99 ? -32.276 57.601 39.334 1.00 43.14 98 GLU A C 1
ATOM 747 O O . GLU A 1 99 ? -33.015 58.123 38.500 1.00 48.98 98 GLU A O 1
ATOM 749 N N . LYS A 1 100 ? -32.035 58.219 40.494 1.00 38.52 99 LYS A N 1
ATOM 750 C CA . LYS A 1 100 ? -32.792 59.439 40.767 1.00 30.56 99 LYS A CA 1
ATOM 751 C C . LYS A 1 100 ? -32.044 60.692 40.369 1.00 26.19 99 LYS A C 1
ATOM 752 O O . LYS A 1 100 ? -32.626 61.680 39.930 1.00 33.20 99 LYS A O 1
ATOM 758 N N . VAL A 1 101 ? -30.727 60.686 40.548 1.00 21.13 100 VAL A N 1
ATOM 759 C CA . VAL A 1 101 ? -30.036 61.962 40.538 1.00 25.71 100 VAL A CA 1
ATOM 760 C C . VAL A 1 101 ? -29.857 62.527 39.126 1.00 29.13 100 VAL A C 1
ATOM 761 O O . VAL A 1 101 ? -29.675 61.767 38.178 1.00 33.59 100 VAL A O 1
ATOM 765 N N . ASN A 1 102 ? -29.912 63.838 39.047 1.00 28.34 101 ASN A N 1
ATOM 766 C CA . ASN A 1 102 ? -29.678 64.705 37.911 1.00 31.06 101 ASN A CA 1
ATOM 767 C C . ASN A 1 102 ? -28.246 65.225 37.913 1.00 31.39 101 ASN A C 1
ATOM 768 O O . ASN A 1 102 ? -27.766 65.809 38.874 1.00 25.35 101 ASN A O 1
ATOM 773 N N . LEU A 1 103 ? -27.516 65.036 36.817 1.00 29.76 102 LEU A N 1
ATOM 774 C CA . LEU A 1 103 ? -26.085 65.260 36.802 1.00 26.43 102 LEU A CA 1
ATOM 775 C C . LEU A 1 103 ? -25.684 66.695 37.085 1.00 27.71 102 LEU A C 1
ATOM 776 O O . LEU A 1 103 ? -24.640 66.905 37.695 1.00 27.94 102 LEU A O 1
ATOM 781 N N . GLU A 1 104 ? -26.487 67.651 36.651 1.00 24.45 103 GLU A N 1
ATOM 782 C CA . GLU A 1 104 ? -26.214 69.056 36.872 1.00 26.54 103 GLU A CA 1
ATOM 783 C C . GLU A 1 104 ? -26.318 69.385 38.368 1.00 27.49 103 GLU A C 1
ATOM 784 O O . GLU A 1 104 ? -25.496 70.155 38.867 1.00 27.86 103 GLU A O 1
ATOM 786 N N . GLU A 1 105 ? -27.324 68.796 39.005 1.00 26.44 104 GLU A N 1
ATOM 787 C CA . GLU A 1 105 ? -27.474 68.964 40.451 1.00 26.64 104 GLU A CA 1
ATOM 788 C C . GLU A 1 105 ? -26.296 68.308 41.173 1.00 24.99 104 GLU A C 1
ATOM 789 O O . GLU A 1 105 ? -25.815 68.886 42.142 1.00 26.04 104 GLU A O 1
ATOM 795 N N . VAL A 1 106 ? -25.861 67.148 40.700 1.00 25.38 105 VAL A N 1
ATOM 796 C CA . VAL A 1 106 ? -24.713 66.470 41.308 1.00 26.05 105 VAL A CA 1
ATOM 797 C C . VAL A 1 106 ? -23.484 67.367 41.198 1.00 27.23 105 VAL A C 1
ATOM 798 O O . VAL A 1 106 ? -22.703 67.554 42.127 1.00 22.02 105 VAL A O 1
ATOM 802 N N . TYR A 1 107 ? -23.299 67.948 40.028 1.00 24.07 106 TYR A N 1
ATOM 803 C CA . TYR A 1 107 ? -22.209 68.900 39.836 1.00 22.43 106 TYR A CA 1
ATOM 804 C C . TYR A 1 107 ? -22.240 70.045 40.856 1.00 22.92 106 TYR A C 1
ATOM 805 O O . TYR A 1 107 ? -21.297 70.312 41.506 1.00 24.07 106 TYR A O 1
ATOM 814 N N . ASN A 1 108 ? -23.366 70.696 40.974 1.00 21.18 107 ASN A N 1
ATOM 815 C CA . ASN A 1 108 ? -23.518 71.848 41.852 1.00 18.60 107 ASN A CA 1
ATOM 816 C C . ASN A 1 108 ? -23.294 71.460 43.311 1.00 22.84 107 ASN A C 1
ATOM 817 O O . ASN A 1 108 ? -22.629 72.157 44.072 1.00 21.21 107 ASN A O 1
ATOM 822 N N . GLU A 1 109 ? -23.899 70.333 43.676 1.00 20.28 108 GLU A N 1
ATOM 823 C CA . GLU A 1 109 ? -23.756 69.894 45.070 1.00 23.87 108 GLU A CA 1
ATOM 824 C C . GLU A 1 109 ? -22.308 69.527 45.375 1.00 27.85 108 GLU A C 1
ATOM 825 O O . GLU A 1 109 ? -21.767 69.918 46.420 1.00 21.76 108 GLU A O 1
ATOM 831 N N . TRP A 1 110 ? -21.654 68.777 44.484 1.00 17.32 109 TRP A N 1
ATOM 832 C CA . TRP A 1 110 ? -20.255 68.417 44.773 1.00 20.41 109 TRP A CA 1
ATOM 833 C C . TRP A 1 110 ? -19.368 69.644 44.774 1.00 22.47 109 TRP A C 1
ATOM 834 O O . TRP A 1 110 ? -18.431 69.786 45.572 1.00 20.15 109 TRP A O 1
ATOM 845 N N . ASP A 1 111 ? -19.648 70.599 43.880 1.00 21.03 110 ASP A N 1
ATOM 846 C CA . ASP A 1 111 ? -18.904 71.854 43.889 1.00 19.94 110 ASP A CA 1
ATOM 847 C C . ASP A 1 111 ? -19.087 72.523 45.249 1.00 21.76 110 ASP A C 1
ATOM 848 O O . ASP A 1 111 ? -18.151 73.013 45.881 1.00 25.17 110 ASP A O 1
ATOM 853 N N . ALA A 1 112 ? -20.317 72.553 45.726 1.00 20.30 111 ALA A N 1
ATOM 854 C CA . ALA A 1 112 ? -20.637 73.082 47.048 1.00 24.25 111 ALA A CA 1
ATOM 855 C C . ALA A 1 112 ? -19.878 72.337 48.146 1.00 24.96 111 ALA A C 1
ATOM 856 O O . ALA A 1 112 ? -19.437 72.945 49.122 1.00 22.03 111 ALA A O 1
ATOM 858 N N . GLN A 1 113 ? -19.716 71.023 47.994 1.00 23.15 112 GLN A N 1
ATOM 859 C CA . GLN A 1 113 ? -19.020 70.245 49.018 1.00 18.18 112 GLN A CA 1
ATOM 860 C C . GLN A 1 113 ? -17.551 70.604 49.063 1.00 21.95 112 GLN A C 1
ATOM 861 O O . GLN A 1 113 ? -16.869 70.575 50.083 1.00 22.04 112 GLN A O 1
ATOM 867 N N . ILE A 1 114 ? -17.025 70.972 47.898 1.00 22.30 113 ILE A N 1
ATOM 868 C CA . ILE A 1 114 ? -15.602 71.313 47.842 1.00 22.41 113 ILE A CA 1
ATOM 869 C C . ILE A 1 114 ? -15.398 72.669 48.476 1.00 19.15 113 ILE A C 1
ATOM 870 O O . ILE A 1 114 ? -14.473 72.856 49.263 1.00 21.27 113 ILE A O 1
ATOM 875 N N . ILE A 1 115 ? -16.281 73.613 48.145 1.00 19.06 114 ILE A N 1
ATOM 876 C CA . ILE A 1 115 ? -16.193 74.940 48.762 1.00 24.66 114 ILE A CA 1
ATOM 877 C C . ILE A 1 115 ? -16.353 74.856 50.279 1.00 20.42 114 ILE A C 1
ATOM 878 O O . ILE A 1 115 ? -15.681 75.567 51.021 1.00 27.61 114 ILE A O 1
ATOM 883 N N . SER A 1 116 ? -17.224 73.961 50.716 1.00 20.45 115 SER A N 1
ATOM 884 C CA . SER A 1 116 ? -17.479 73.738 52.128 1.00 19.66 115 SER A CA 1
ATOM 885 C C . SER A 1 116 ? -16.215 73.197 52.810 1.00 24.60 115 SER A C 1
ATOM 886 O O . SER A 1 116 ? -15.908 73.681 53.891 1.00 20.10 115 SER A O 1
ATOM 889 N N . PHE A 1 117 ? -15.531 72.244 52.196 1.00 21.29 116 PHE A N 1
ATOM 890 C CA . PHE A 1 117 ? -14.255 71.789 52.730 1.00 16.00 116 PHE A CA 1
ATOM 891 C C . PHE A 1 117 ? -13.349 72.986 53.002 1.00 23.65 116 PHE A C 1
ATOM 892 O O . PHE A 1 117 ? -12.692 73.045 54.051 1.00 22.10 116 PHE A O 1
ATOM 908 N N . LYS A 1 119 ? -13.777 75.893 53.771 1.00 18.74 118 LYS A N 1
ATOM 909 C CA . LYS A 1 119 ? -14.110 76.707 54.948 1.00 25.52 118 LYS A CA 1
ATOM 910 C C . LYS A 1 119 ? -13.225 76.319 56.136 1.00 25.04 118 LYS A C 1
ATOM 911 O O . LYS A 1 119 ? -13.098 77.085 57.098 1.00 23.20 118 LYS A O 1
ATOM 917 N N . SER A 1 120 ? -12.575 75.166 56.051 1.00 22.88 119 SER A N 1
ATOM 918 C CA . SER A 1 120 ? -11.584 74.733 57.028 1.00 20.83 119 SER A CA 1
ATOM 919 C C . SER A 1 120 ? -10.296 75.543 56.965 1.00 24.24 119 SER A C 1
ATOM 920 O O . SER A 1 120 ? -9.359 75.347 57.752 1.00 24.81 119 SER A O 1
ATOM 923 N N . GLY A 1 121 ? -10.201 76.449 55.994 1.00 22.69 120 GLY A N 1
ATOM 924 C CA . GLY A 1 121 ? -9.010 77.189 55.654 1.00 25.30 120 GLY A CA 1
ATOM 925 C C . GLY A 1 121 ? -7.962 76.437 54.866 1.00 24.89 120 GLY A C 1
ATOM 926 O O . GLY A 1 121 ? -6.869 76.957 54.597 1.00 30.50 120 GLY A O 1
ATOM 927 N N . ARG A 1 122 ? -8.238 75.230 54.451 1.00 24.90 121 ARG A N 1
ATOM 928 C CA . ARG A 1 122 ? -7.335 74.315 53.797 1.00 23.99 121 ARG A CA 1
ATOM 929 C C . ARG A 1 122 ? -7.930 73.833 52.460 1.00 27.59 121 ARG A C 1
ATOM 930 O O . ARG A 1 122 ? -9.116 73.567 52.368 1.00 23.12 121 ARG A O 1
ATOM 938 N N . ARG A 1 123 ? -7.028 73.725 51.487 1.00 23.87 122 ARG A N 1
ATOM 939 C CA . ARG A 1 123 ? -7.413 73.136 50.208 1.00 23.57 122 ARG A CA 1
ATOM 940 C C . ARG A 1 123 ? -7.383 71.628 50.326 1.00 16.33 122 ARG A C 1
ATOM 941 O O . ARG A 1 123 ? -6.391 71.113 50.860 1.00 20.20 122 ARG A O 1
ATOM 949 N N . PRO A 1 124 ? -8.344 70.865 49.834 1.00 19.72 123 PRO A N 1
ATOM 950 C CA . PRO A 1 124 ? -8.140 69.412 49.851 1.00 18.47 123 PRO A CA 1
ATOM 951 C C . PRO A 1 124 ? -6.942 69.070 48.975 1.00 20.57 123 PRO A C 1
ATOM 952 O O . PRO A 1 124 ? -6.631 69.815 48.039 1.00 25.06 123 PRO A O 1
ATOM 956 N N . ASP A 1 125 ? -6.223 67.978 49.216 1.00 20.06 124 ASP A N 1
ATOM 957 C CA . ASP A 1 125 ? -5.128 67.642 48.299 1.00 20.51 124 ASP A CA 1
ATOM 958 C C . ASP A 1 125 ? -5.615 66.695 47.204 1.00 21.35 124 ASP A C 1
ATOM 959 O O . ASP A 1 125 ? -4.879 66.360 46.255 1.00 23.29 124 ASP A O 1
ATOM 964 N N . HIS A 1 126 ? -6.854 66.216 47.316 1.00 19.53 125 HIS A N 1
ATOM 965 C CA . HIS A 1 126 ? -7.433 65.311 46.330 1.00 19.65 125 HIS A CA 1
ATOM 966 C C . HIS A 1 126 ? -8.913 65.085 46.604 1.00 23.96 125 HIS A C 1
ATOM 967 O O . HIS A 1 126 ? -9.477 65.578 47.583 1.00 20.31 125 HIS A O 1
ATOM 974 N N . ILE A 1 127 ? -9.528 64.341 45.698 1.00 19.60 126 ILE A N 1
ATOM 975 C CA . ILE A 1 127 ? -10.945 64.052 45.704 1.00 19.74 126 ILE A CA 1
ATOM 976 C C . ILE A 1 127 ? -11.193 62.558 45.608 1.00 19.31 126 ILE A C 1
ATOM 977 O O . ILE A 1 127 ? -10.547 61.826 44.859 1.00 21.54 126 ILE A O 1
ATOM 982 N N . ASP A 1 128 ? -12.168 62.078 46.362 1.00 22.65 127 ASP A N 1
ATOM 983 C CA . ASP A 1 128 ? -12.657 60.711 46.258 1.00 21.38 127 ASP A CA 1
ATOM 984 C C . ASP A 1 128 ? -14.130 60.752 46.638 1.00 18.08 127 ASP A C 1
ATOM 985 O O . ASP A 1 128 ? -14.644 61.865 46.802 1.00 19.95 127 ASP A O 1
ATOM 990 N N . SER A 1 129 ? -14.795 59.610 46.821 1.00 20.27 128 SER A N 1
ATOM 991 C CA . SER A 1 129 ? -16.201 59.682 47.174 1.00 21.01 128 SER A CA 1
ATOM 992 C C . SER A 1 129 ? -16.643 58.520 48.060 1.00 16.50 128 SER A C 1
ATOM 993 O O . SER A 1 129 ? -16.173 57.376 47.915 1.00 21.03 128 SER A O 1
ATOM 996 N N . HIS A 1 130 ? -17.572 58.880 48.933 1.00 19.41 129 HIS A N 1
ATOM 997 C CA . HIS A 1 130 ? -18.281 57.965 49.810 1.00 23.10 129 HIS A CA 1
ATOM 998 C C . HIS A 1 130 ? -19.033 56.945 48.972 1.00 21.53 129 HIS A C 1
ATOM 999 O O . HIS A 1 130 ? -19.687 57.356 48.004 1.00 23.80 129 HIS A O 1
ATOM 1006 N N . HIS A 1 131 ? -18.914 55.678 49.314 1.00 23.40 130 HIS A N 1
ATOM 1007 C CA . HIS A 1 131 ? -19.566 54.607 48.574 1.00 21.08 130 HIS A CA 1
ATOM 1008 C C . HIS A 1 131 ? -19.068 54.523 47.132 1.00 25.75 130 HIS A C 1
ATOM 1009 O O . HIS A 1 131 ? -19.757 53.915 46.302 1.00 26.45 130 HIS A O 1
ATOM 1016 N N . ASN A 1 132 ? -17.916 55.131 46.864 1.00 23.98 131 ASN A N 1
ATOM 1017 C CA . ASN A 1 132 ? -17.355 55.179 45.515 1.00 24.57 131 ASN A CA 1
ATOM 1018 C C . ASN A 1 132 ? -18.399 55.556 44.469 1.00 22.71 131 ASN A C 1
ATOM 1019 O O . ASN A 1 132 ? -18.416 54.940 43.390 1.00 25.50 131 ASN A O 1
ATOM 1024 N N . VAL A 1 133 ? -19.253 56.537 44.759 1.00 21.59 132 VAL A N 1
ATOM 1025 C CA . VAL A 1 133 ? -20.304 56.910 43.819 1.00 23.73 132 VAL A CA 1
ATOM 1026 C C . VAL A 1 133 ? -19.825 57.570 42.526 1.00 26.85 132 VAL A C 1
ATOM 1027 O O . VAL A 1 133 ? -20.591 57.505 41.545 1.00 30.73 132 VAL A O 1
ATOM 1031 N N . HIS A 1 134 ? -18.700 58.202 42.351 1.00 27.94 133 HIS A N 1
ATOM 1032 C CA . HIS A 1 134 ? -17.955 58.729 41.237 1.00 23.66 133 HIS A CA 1
ATOM 1033 C C . HIS A 1 134 ? -17.457 57.606 40.330 1.00 26.11 133 HIS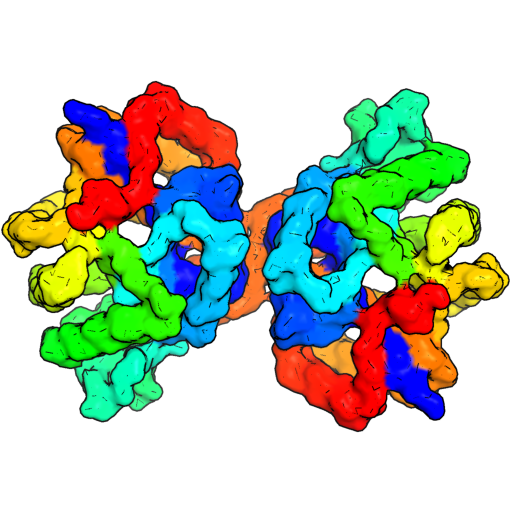 A C 1
ATOM 1034 O O . HIS A 1 134 ? -16.993 57.890 39.224 1.00 29.32 133 HIS A O 1
ATOM 1041 N N . GLY A 1 135 ? -17.558 56.364 40.793 1.00 21.97 134 GLY A N 1
ATOM 1042 C CA . GLY A 1 135 ? -17.220 55.222 39.963 1.00 20.12 134 GLY A CA 1
ATOM 1043 C C . GLY A 1 135 ? -18.419 54.332 39.715 1.00 24.54 134 GLY A C 1
ATOM 1044 O O . GLY A 1 135 ? -18.315 53.202 39.242 1.00 27.88 134 GLY A O 1
ATOM 1045 N N . LYS A 1 136 ? -19.614 54.820 40.025 1.00 29.70 135 LYS A N 1
ATOM 1046 C CA . LYS A 1 136 ? -20.806 53.993 39.853 1.00 31.68 135 LYS A CA 1
ATOM 1047 C C . LYS A 1 136 ? -21.151 53.800 38.370 1.00 33.30 135 LYS A C 1
ATOM 1048 O O . LYS A 1 136 ? -21.682 52.757 37.981 1.00 30.63 135 LYS A O 1
ATOM 1054 N N . ASN A 1 137 ? -20.846 54.825 37.601 1.00 29.49 136 ASN A N 1
ATOM 1055 C CA . ASN A 1 137 ? -21.027 54.890 36.164 1.00 28.51 136 ASN A CA 1
ATOM 1056 C C . ASN A 1 137 ? -20.243 56.076 35.611 1.00 33.81 136 ASN A C 1
ATOM 1057 O O . ASN A 1 137 ? -19.851 56.999 36.334 1.00 31.95 136 ASN A O 1
ATOM 1062 N N . LYS A 1 138 ? -20.005 56.064 34.314 1.00 26.60 137 LYS A N 1
ATOM 1063 C CA . LYS A 1 138 ? -19.176 57.024 33.614 1.00 28.98 137 LYS A CA 1
ATOM 1064 C C . LYS A 1 138 ? -19.663 58.458 33.666 1.00 25.29 137 LYS A C 1
ATOM 1065 O O . LYS A 1 138 ? -18.850 59.381 33.545 1.00 28.04 137 LYS A O 1
ATOM 1071 N N . LYS A 1 139 ? -20.970 58.638 33.827 1.00 26.91 138 LYS A N 1
ATOM 1072 C CA . LYS A 1 139 ? -21.593 59.938 33.873 1.00 26.66 138 LYS A CA 1
ATOM 1073 C C . LYS A 1 139 ? -21.284 60.637 35.200 1.00 30.34 138 LYS A C 1
ATOM 1074 O O . LYS A 1 139 ? -20.966 61.818 35.245 1.00 24.62 138 LYS A O 1
ATOM 1078 N N . LEU A 1 140 ? -21.429 59.867 36.279 1.00 30.33 139 LEU A N 1
ATOM 1079 C CA . LEU A 1 140 ? -21.052 60.368 37.605 1.00 28.25 139 LEU A CA 1
ATOM 1080 C C . LEU A 1 140 ? -19.553 60.640 37.648 1.00 24.64 139 LEU A C 1
ATOM 1081 O O . LEU A 1 140 ? -19.120 61.730 38.017 1.00 23.09 139 LEU A O 1
ATOM 1086 N N . LEU A 1 141 ? -18.733 59.672 37.265 1.00 22.83 140 LEU A N 1
ATOM 1087 C CA . LEU A 1 141 ? -17.313 59.880 37.043 1.00 21.99 140 LEU A CA 1
ATOM 1088 C C . LEU A 1 141 ? -16.985 61.153 36.284 1.00 23.66 140 LEU A C 1
ATOM 1089 O O . LEU A 1 141 ? -16.102 61.941 36.620 1.00 22.93 140 LEU A O 1
ATOM 1094 N N . GLY A 1 142 ? -17.702 61.342 35.174 1.00 27.80 141 GLY A N 1
ATOM 1095 C CA . GLY A 1 142 ? -17.545 62.531 34.358 1.00 25.63 141 GLY A CA 1
ATOM 1096 C C . GLY A 1 142 ? -17.704 63.810 35.159 1.00 26.53 141 GLY A C 1
ATOM 1097 O O . GLY A 1 142 ? -17.012 64.783 34.893 1.00 25.24 141 GLY A O 1
ATOM 1098 N N . VAL A 1 143 ? -18.617 63.801 36.131 1.00 24.16 142 VAL A N 1
ATOM 1099 C CA . VAL A 1 143 ? -18.874 64.979 36.940 1.00 24.77 142 VAL A CA 1
ATOM 1100 C C . VAL A 1 143 ? -17.716 65.200 37.919 1.00 21.01 142 VAL A C 1
ATOM 1101 O O . VAL A 1 143 ? -17.358 66.368 38.094 1.00 24.43 142 VAL A O 1
ATOM 1105 N N . ALA A 1 144 ? -17.222 64.096 38.474 1.00 20.45 143 ALA A N 1
ATOM 1106 C CA . ALA A 1 144 ? -16.049 64.170 39.336 1.00 22.93 143 ALA A CA 1
ATOM 1107 C C . ALA A 1 144 ? -14.849 64.711 38.568 1.00 27.44 143 ALA A C 1
ATOM 1108 O O . ALA A 1 144 ? -14.116 65.555 39.082 1.00 22.27 143 ALA A O 1
ATOM 1110 N N . LEU A 1 145 ? -14.599 64.233 37.354 1.00 23.38 144 LEU A N 1
ATOM 1111 C CA . LEU A 1 145 ? -13.435 64.679 36.594 1.00 21.33 144 LEU A CA 1
ATOM 1112 C C . LEU A 1 145 ? -13.538 66.144 36.235 1.00 19.02 144 LEU A C 1
ATOM 1113 O O . LEU A 1 145 ? -12.560 66.905 36.251 1.00 25.97 144 LEU A O 1
ATOM 1118 N N . ALA A 1 146 ? -14.765 66.594 35.932 1.00 22.04 145 ALA A N 1
ATOM 1119 C CA . ALA A 1 146 ? -14.969 68.003 35.630 1.00 25.85 145 ALA A CA 1
ATOM 1120 C C . ALA A 1 146 ? -14.595 68.868 36.838 1.00 26.98 145 ALA A C 1
ATOM 1121 O O . ALA A 1 146 ? -13.969 69.912 36.669 1.00 25.60 145 ALA A O 1
ATOM 1123 N N . LEU A 1 147 ? -14.954 68.446 38.054 1.00 25.14 146 LEU A N 1
ATOM 1124 C CA . LEU A 1 147 ? -14.584 69.262 39.233 1.00 25.07 146 LEU A CA 1
ATOM 1125 C C . LEU A 1 147 ? -13.102 69.128 39.562 1.00 17.71 146 LEU A C 1
ATOM 1126 O O . LEU A 1 147 ? -12.447 70.049 40.082 1.00 21.66 146 LEU A O 1
ATOM 1131 N N . ALA A 1 148 ? -12.498 67.998 39.250 1.00 21.14 147 ALA A N 1
ATOM 1132 C CA . ALA A 1 148 ? -11.066 67.777 39.404 1.00 21.23 147 ALA A CA 1
ATOM 1133 C C . ALA A 1 148 ? -10.303 68.792 38.547 1.00 26.84 147 ALA A C 1
ATOM 1134 O O . ALA A 1 148 ? -9.313 69.381 38.984 1.00 25.16 147 ALA A O 1
ATOM 1136 N N . ARG A 1 149 ? -10.814 68.969 37.312 1.00 23.38 148 ARG A N 1
ATOM 1137 C CA . ARG A 1 149 ? -10.134 69.913 36.407 1.00 19.59 148 ARG A CA 1
ATOM 1138 C C . ARG A 1 149 ? -10.345 71.340 36.892 1.00 20.01 148 ARG A C 1
ATOM 1139 O O . ARG A 1 149 ? -9.409 72.135 36.864 1.00 26.61 148 ARG A O 1
ATOM 1147 N N . LYS A 1 150 ? -11.542 71.653 37.361 1.00 23.08 149 LYS A N 1
ATOM 1148 C CA . LYS A 1 150 ? -11.944 72.976 37.805 1.00 24.77 149 LYS A CA 1
ATOM 1149 C C . LYS A 1 150 ? -11.128 73.404 39.026 1.00 26.21 149 LYS A C 1
ATOM 1150 O O . LYS A 1 150 ? -10.744 74.575 39.106 1.00 22.26 149 LYS A O 1
ATOM 1156 N N . TYR A 1 151 ? -10.891 72.438 39.917 1.00 22.95 150 TYR A N 1
ATOM 1157 C CA . TYR A 1 151 ? -10.118 72.808 41.104 1.00 24.85 150 TYR A CA 1
ATOM 1158 C C . TYR A 1 151 ? -8.690 72.311 41.010 1.00 21.97 150 TYR A C 1
ATOM 1159 O O . TYR A 1 151 ? -7.878 72.589 41.893 1.00 21.18 150 TYR A O 1
ATOM 1168 N N . GLN A 1 152 ? -8.357 71.597 39.929 1.00 20.41 151 GLN A N 1
ATOM 1169 C CA . GLN A 1 152 ? -6.970 71.197 39.731 1.00 20.52 151 GLN A CA 1
ATOM 1170 C C . GLN A 1 152 ? -6.484 70.299 40.863 1.00 22.66 151 GLN A C 1
ATOM 1171 O O . GLN A 1 152 ? -5.477 70.575 41.500 1.00 24.51 151 GLN A O 1
ATOM 1177 N N . LEU A 1 153 ? -7.242 69.246 41.073 1.00 22.13 152 LEU A N 1
ATOM 1178 C CA . LEU A 1 153 ? -6.979 68.228 42.073 1.00 24.89 152 LEU A CA 1
ATOM 1179 C C . LEU A 1 153 ? -6.968 66.840 41.454 1.00 24.32 152 LEU A C 1
ATOM 1180 O O . LEU A 1 153 ? -7.803 66.598 40.575 1.00 23.65 152 LEU A O 1
ATOM 1185 N N . PRO A 1 154 ? -6.053 65.993 41.903 1.00 23.64 153 PRO A N 1
ATOM 1186 C CA . PRO A 1 154 ? -6.053 64.597 41.466 1.00 20.53 153 PRO A CA 1
ATOM 1187 C C . PRO A 1 154 ? -7.275 63.908 42.082 1.00 22.69 153 PRO A C 1
ATOM 1188 O O . PRO A 1 154 ? -7.810 64.374 43.098 1.00 23.42 153 PRO A O 1
ATOM 1192 N N . LEU A 1 155 ? -7.678 62.821 41.455 1.00 22.60 154 LEU A N 1
ATOM 1193 C CA . LEU A 1 155 ? -8.903 62.120 41.774 1.00 22.93 154 LEU A CA 1
ATOM 1194 C C . LEU A 1 155 ? -8.659 60.638 41.958 1.00 22.90 154 LEU A C 1
ATOM 1195 O O . LEU A 1 155 ? -7.921 60.033 41.167 1.00 22.57 154 LEU A O 1
ATOM 1200 N N . ARG A 1 156 ? -9.279 60.040 42.966 1.00 20.61 155 ARG A N 1
ATOM 1201 C CA . ARG A 1 156 ? -9.134 58.628 43.231 1.00 17.95 155 ARG A CA 1
ATOM 1202 C C . ARG A 1 156 ? -9.478 57.803 41.974 1.00 19.32 155 ARG A C 1
ATOM 1203 O O . ARG A 1 156 ? -10.477 58.122 41.325 1.00 24.21 155 ARG A O 1
ATOM 1211 N N . ASN A 1 157 ? -8.683 56.785 41.710 1.00 25.46 156 ASN A N 1
ATOM 1212 C CA . ASN A 1 157 ? -8.980 55.855 40.609 1.00 21.50 156 ASN A CA 1
ATOM 1213 C C . ASN A 1 157 ? -10.310 55.178 40.896 1.00 23.70 156 ASN A C 1
ATOM 1214 O O . ASN A 1 157 ? -10.473 54.450 41.879 1.00 22.94 156 ASN A O 1
ATOM 1219 N N . ALA A 1 158 ? -11.275 55.391 40.011 1.00 22.50 157 ALA A N 1
ATOM 1220 C CA . ALA A 1 158 ? -12.609 54.855 40.196 1.00 22.87 157 ALA A CA 1
ATOM 1221 C C . ALA A 1 158 ? -12.830 53.404 39.827 1.00 24.00 157 ALA A C 1
ATOM 1222 O O . ALA A 1 158 ? -13.936 52.882 40.090 1.00 27.97 157 ALA A O 1
ATOM 1224 N N . SER A 1 159 ? -11.887 52.680 39.216 1.00 25.48 158 SER A N 1
ATOM 1225 C CA . SER A 1 159 ? -12.251 51.304 38.813 1.00 25.56 158 SER A CA 1
ATOM 1226 C C . SER A 1 159 ? -11.976 50.254 39.871 1.00 26.40 158 SER A C 1
ATOM 1227 O O . SER A 1 159 ? -10.847 50.150 40.337 1.00 31.91 158 SER A O 1
ATOM 1230 N N . ARG A 1 160 ? -12.954 49.424 40.245 1.00 28.05 159 ARG A N 1
ATOM 1231 C CA . ARG A 1 160 ? -12.668 48.317 41.175 1.00 29.09 159 ARG A CA 1
ATOM 1232 C C . ARG A 1 160 ? -13.068 46.965 40.587 1.00 40.18 159 ARG A C 1
ATOM 1233 O O . ARG A 1 160 ? -13.400 46.027 41.318 1.00 38.53 159 ARG A O 1
ATOM 1241 N N . SER A 1 161 ? -13.037 46.891 39.266 1.00 40.87 160 SER A N 1
ATOM 1242 C CA . SER A 1 161 ? -13.494 45.725 38.506 1.00 45.14 160 SER A CA 1
ATOM 1243 C C . SER A 1 161 ? -12.815 45.694 37.145 1.00 41.22 160 SER A C 1
ATOM 1244 O O . SER A 1 161 ? -12.410 46.733 36.625 1.00 30.87 160 SER A O 1
ATOM 1247 N N . ILE A 1 162 ? -12.643 44.520 36.521 1.00 41.16 161 ILE A N 1
ATOM 1248 C CA . ILE A 1 162 ? -11.995 44.598 35.206 1.00 44.17 161 ILE A CA 1
ATOM 1249 C C . ILE A 1 162 ? -12.920 45.336 34.238 1.00 37.90 161 ILE A C 1
ATOM 1250 O O . ILE A 1 162 ? -12.467 46.110 33.394 1.00 60.05 161 ILE A O 1
ATOM 1253 N N . GLU A 1 163 ? -14.216 45.077 34.389 1.00 33.62 162 GLU A N 1
ATOM 1254 C CA . GLU A 1 163 ? -15.235 45.647 33.527 1.00 38.37 162 GLU A CA 1
ATOM 1255 C C . GLU A 1 163 ? -15.182 47.163 33.442 1.00 41.75 162 GLU A C 1
ATOM 1256 O O . GLU A 1 163 ? -15.595 47.722 32.423 1.00 45.51 162 GLU A O 1
ATOM 1258 N N . THR A 1 164 ? -14.684 47.843 34.472 1.00 44.25 163 THR A N 1
ATOM 1259 C CA . THR A 1 164 ? -14.686 49.315 34.446 1.00 37.26 163 THR A CA 1
ATOM 1260 C C . THR A 1 164 ? -13.272 49.855 34.269 1.00 30.40 163 THR A C 1
ATOM 1261 O O . THR A 1 164 ? -12.961 51.021 34.498 1.00 29.68 163 THR A O 1
ATOM 1265 N N . LYS A 1 165 ? -12.352 48.990 33.826 1.00 27.66 164 LYS A N 1
ATOM 1266 C CA . LYS A 1 165 ? -10.978 49.441 33.626 1.00 35.15 164 LYS A CA 1
ATOM 1267 C C . LYS A 1 165 ? -10.913 50.601 32.638 1.00 37.68 164 LYS A C 1
ATOM 1268 O O . LYS A 1 165 ? -10.004 51.432 32.703 1.00 36.20 164 LYS A O 1
ATOM 1270 N N . ASP A 1 166 ? -11.893 50.662 31.733 1.00 31.41 165 ASP A N 1
ATOM 1271 C CA . ASP A 1 166 ? -11.885 51.711 30.720 1.00 36.74 165 ASP A CA 1
ATOM 1272 C C . ASP A 1 166 ? -12.244 53.070 31.304 1.00 36.14 165 ASP A C 1
ATOM 1273 O O . ASP A 1 166 ? -12.207 54.105 30.638 1.00 29.16 165 ASP A O 1
ATOM 1278 N N . TYR A 1 167 ? -12.594 53.097 32.587 1.00 35.30 166 TYR A N 1
ATOM 1279 C CA . TYR A 1 167 ? -12.871 54.395 33.225 1.00 33.00 166 TYR A CA 1
ATOM 1280 C C . TYR A 1 167 ? -11.655 55.310 33.136 1.00 23.89 166 TYR A C 1
ATOM 1281 O O . TYR A 1 167 ? -11.736 56.517 32.928 1.00 30.05 166 TYR A O 1
ATOM 1290 N N . LEU A 1 168 ? -10.489 54.689 33.315 1.00 28.63 167 LEU A N 1
ATOM 1291 C CA . LEU A 1 168 ? -9.261 55.467 33.437 1.00 31.45 167 LEU A CA 1
ATOM 1292 C C . LEU A 1 168 ? -8.889 56.148 32.145 1.00 38.60 167 LEU A C 1
ATOM 1293 O O . LEU A 1 168 ? -8.181 57.163 32.121 1.00 32.61 167 LEU A O 1
ATOM 1298 N N . GLU A 1 169 ? -9.409 55.643 31.021 1.00 31.52 168 GLU A N 1
ATOM 1299 C CA . GLU A 1 169 ? -9.048 56.368 29.784 1.00 34.31 168 GLU A CA 1
ATOM 1300 C C . GLU A 1 169 ? -9.656 57.768 29.775 1.00 30.41 168 GLU A C 1
ATOM 1301 O O . GLU A 1 169 ? -9.297 58.620 28.956 1.00 28.85 168 GLU A O 1
ATOM 1307 N N . LEU A 1 170 ? -10.620 58.045 30.641 1.00 25.61 169 LEU A N 1
ATOM 1308 C CA . LEU A 1 170 ? -11.270 59.323 30.718 1.00 24.00 169 LEU A CA 1
ATOM 1309 C C . LEU A 1 170 ? -10.539 60.343 31.578 1.00 24.80 169 LEU A C 1
ATOM 1310 O O . LEU A 1 170 ? -10.903 61.517 31.528 1.00 24.25 169 LEU A O 1
ATOM 1315 N N . TYR A 1 171 ? -9.566 59.868 32.353 1.00 26.76 170 TYR A N 1
ATOM 1316 C CA . TYR A 1 171 ? -8.921 60.785 33.296 1.00 24.27 170 TYR A CA 1
ATOM 1317 C C . TYR A 1 171 ? -8.047 61.822 32.604 1.00 25.51 170 TYR A C 1
ATOM 1318 O O . TYR A 1 171 ? -8.144 63.013 32.893 1.00 29.14 170 TYR A O 1
ATOM 1327 N N . GLN A 1 172 ? -7.170 61.361 31.715 1.00 33.02 171 GLN A N 1
ATOM 1328 C CA . GLN A 1 172 ? -6.348 62.253 30.890 1.00 31.88 171 GLN A CA 1
ATOM 1329 C C . GLN A 1 172 ? -5.462 63.176 31.709 1.00 29.16 171 GLN A C 1
ATOM 1330 O O . GLN A 1 172 ? -4.456 62.681 32.235 1.00 31.46 171 GLN A O 1
ATOM 1336 N N . ASP A 1 173 ? -5.795 64.449 31.796 1.00 28.72 172 ASP A N 1
ATOM 1337 C CA . ASP A 1 173 ? -5.052 65.443 32.542 1.00 31.35 172 ASP A CA 1
ATOM 1338 C C . ASP A 1 173 ? -5.232 65.300 34.059 1.00 30.10 172 ASP A C 1
ATOM 1339 O O . ASP A 1 173 ? -4.387 65.800 34.814 1.00 28.87 172 ASP A O 1
ATOM 1344 N N . VAL A 1 174 ? -6.313 64.667 34.471 1.00 24.34 173 VAL A N 1
ATOM 1345 C CA . VAL A 1 174 ? -6.579 64.443 35.897 1.00 20.86 173 VAL A CA 1
ATOM 1346 C C . VAL A 1 174 ? -5.779 63.263 36.445 1.00 18.90 173 VAL A C 1
ATOM 1347 O O . VAL A 1 174 ? -5.965 62.087 36.139 1.00 23.56 173 VAL A O 1
ATOM 1351 N N . ARG A 1 175 ? -4.827 63.567 37.325 1.00 21.31 174 ARG A N 1
ATOM 1352 C CA . ARG A 1 175 ? -3.934 62.562 37.877 1.00 22.29 174 ARG A CA 1
ATOM 1353 C C . ARG A 1 175 ? -4.606 61.604 38.848 1.00 20.39 174 ARG A C 1
ATOM 1354 O O . ARG A 1 175 ? -5.549 62.004 39.542 1.00 22.62 174 ARG A O 1
ATOM 1362 N N . THR A 1 176 ? -4.130 60.359 38.898 1.00 20.94 175 THR A N 1
ATOM 1363 C CA . THR A 1 176 ? -4.802 59.334 39.690 1.00 19.39 175 THR A CA 1
ATOM 1364 C C . THR A 1 176 ? -3.842 58.193 39.943 1.00 25.45 175 THR A C 1
ATOM 1365 O O . THR A 1 176 ? -2.910 57.966 39.151 1.00 27.74 175 THR A O 1
ATOM 1369 N N . PRO A 1 177 ? -3.996 57.468 41.045 1.00 27.91 176 PRO A N 1
ATOM 1370 C CA . PRO A 1 177 ? -3.196 56.251 41.220 1.00 21.91 176 PRO A CA 1
ATOM 1371 C C . PRO A 1 177 ? -3.423 55.268 40.075 1.00 25.84 176 PRO A C 1
ATOM 1372 O O . PRO A 1 177 ? -4.506 55.166 39.488 1.00 26.17 176 PRO A O 1
ATOM 1376 N N . ASP A 1 178 ? -2.350 54.539 39.764 1.00 25.40 177 ASP A N 1
ATOM 1377 C CA . ASP A 1 178 ? -2.436 53.537 38.695 1.00 31.31 177 ASP A CA 1
ATOM 1378 C C . ASP A 1 178 ? -3.349 52.389 39.071 1.00 32.02 177 ASP A C 1
ATOM 1379 O O . ASP A 1 178 ? -3.956 51.763 38.207 1.00 26.18 177 ASP A O 1
ATOM 1384 N N . GLU A 1 179 ? -3.442 52.093 40.375 1.00 23.24 178 GLU A N 1
ATOM 1385 C CA . GLU A 1 179 ? -4.299 50.996 40.814 1.00 25.99 178 GLU A CA 1
ATOM 1386 C C . GLU A 1 179 ? -5.042 51.319 42.110 1.00 26.34 178 GLU A C 1
ATOM 1387 O O . GLU A 1 179 ? -4.391 51.827 43.020 1.00 27.47 178 GLU A O 1
ATOM 1397 N N . LEU A 1 181 ? -6.607 49.549 45.122 1.00 26.53 180 LEU A N 1
ATOM 1398 C CA . LEU A 1 181 ? -6.685 48.341 45.930 1.00 23.38 180 LEU A CA 1
ATOM 1399 C C . LEU A 1 181 ? -7.725 48.549 47.042 1.00 31.28 180 LEU A C 1
ATOM 1400 O O . LEU A 1 181 ? -7.444 49.163 48.077 1.00 26.69 180 LEU A O 1
ATOM 1405 N N . TYR A 1 182 ? -8.922 48.044 46.781 1.00 28.03 181 TYR A N 1
ATOM 1406 C CA . TYR A 1 182 ? -10.126 48.207 47.565 1.00 25.57 181 TYR A CA 1
ATOM 1407 C C . TYR A 1 182 ? -10.449 46.984 48.426 1.00 23.19 181 TYR A C 1
ATOM 1408 O O . TYR A 1 182 ? -11.524 46.973 49.03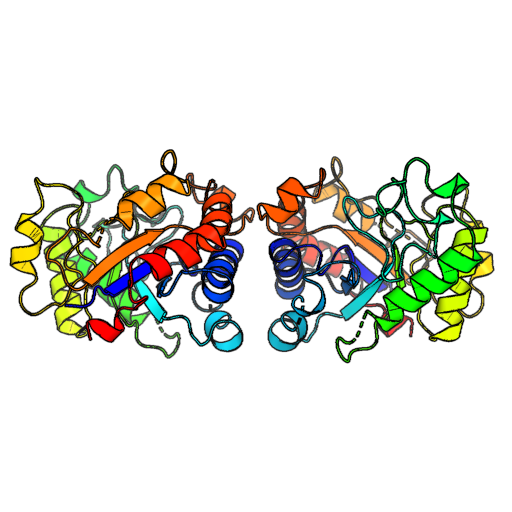0 1.00 24.12 181 TYR A O 1
ATOM 1417 N N . GLN A 1 183 ? -9.592 45.978 48.461 1.00 26.46 182 GLN A N 1
ATOM 1418 C CA . GLN A 1 183 ? -9.955 44.666 48.980 1.00 25.88 182 GLN A CA 1
ATOM 1419 C C . GLN A 1 183 ? -9.958 44.573 50.504 1.00 23.60 182 GLN A C 1
ATOM 1420 O O . GLN A 1 183 ? -10.531 43.619 51.046 1.00 26.15 182 GLN A O 1
ATOM 1426 N N . PHE A 1 184 ? -9.357 45.565 51.155 1.00 25.75 183 PHE A N 1
ATOM 1427 C CA . PHE A 1 184 ? -9.223 45.532 52.615 1.00 26.86 183 PHE A CA 1
ATOM 1428 C C . PHE A 1 184 ? -10.500 46.018 53.270 1.00 19.92 183 PHE A C 1
ATOM 1429 O O . PHE A 1 184 ? -10.640 47.205 53.550 1.00 24.72 183 PHE A O 1
ATOM 1437 N N . TYR A 1 185 ? -11.446 45.109 53.500 1.00 24.11 184 TYR A N 1
ATOM 1438 C CA . TYR A 1 185 ? -12.772 45.450 53.937 1.00 30.22 184 TYR A CA 1
ATOM 1439 C C . TYR A 1 185 ? -13.555 44.248 54.463 1.00 33.51 184 TYR A C 1
ATOM 1440 O O . TYR A 1 185 ? -13.547 43.179 53.859 1.00 27.38 184 TYR A O 1
ATOM 1449 N N . ASP A 1 186 ? -14.228 44.482 55.583 1.00 34.30 185 ASP A N 1
ATOM 1450 C CA . ASP A 1 186 ? -15.138 43.506 56.192 1.00 37.47 185 ASP A CA 1
ATOM 1451 C C . ASP A 1 186 ? -14.567 42.106 56.261 1.00 32.15 185 ASP A C 1
ATOM 1452 O O . ASP A 1 186 ? -13.612 41.857 57.017 1.00 33.04 185 ASP A O 1
ATOM 1457 N N . LYS A 1 187 ? -15.022 41.062 55.558 1.00 36.44 186 LYS A N 1
ATOM 1458 C CA . LYS A 1 187 ? -14.509 39.729 55.904 1.00 39.38 186 LYS A CA 1
ATOM 1459 C C . LYS A 1 187 ? -13.073 39.499 55.464 1.00 40.67 186 LYS A C 1
ATOM 1460 O O . LYS A 1 187 ? -12.483 38.443 55.720 1.00 44.83 186 LYS A O 1
ATOM 1464 N N . ALA A 1 188 ? -12.474 40.488 54.815 1.00 33.12 187 ALA A N 1
ATOM 1465 C CA . ALA A 1 188 ? -11.096 40.442 54.367 1.00 28.97 187 ALA A CA 1
ATOM 1466 C C . ALA A 1 188 ? -10.174 41.201 55.312 1.00 24.38 187 ALA A C 1
ATOM 1467 O O . ALA A 1 188 ? -8.964 41.287 55.087 1.00 29.31 187 ALA A O 1
ATOM 1469 N N . ILE A 1 189 ? -10.751 41.776 56.367 1.00 27.34 188 ILE A N 1
ATOM 1470 C CA . ILE A 1 189 ? -9.927 42.461 57.365 1.00 27.72 188 ILE A CA 1
ATOM 1471 C C . ILE A 1 189 ? -9.013 41.472 58.080 1.00 29.58 188 ILE A C 1
ATOM 1472 O O . ILE A 1 189 ? -9.383 40.676 58.938 1.00 28.76 188 ILE A O 1
ATOM 1477 N N . SER A 1 190 ? -7.745 41.511 57.690 1.00 27.06 189 SER A N 1
ATOM 1478 C CA . SER A 1 190 ? -6.695 40.766 58.359 1.00 25.39 189 SER A CA 1
ATOM 1479 C C . SER A 1 190 ? -5.330 41.192 57.857 1.00 29.31 189 SER A C 1
ATOM 1480 O O . SER A 1 190 ? -5.136 41.949 56.901 1.00 29.93 189 SER A O 1
ATOM 1483 N N . THR A 1 191 ? -4.311 40.701 58.562 1.00 27.70 190 THR A N 1
ATOM 1484 C CA . THR A 1 191 ? -2.950 41.059 58.227 1.00 29.72 190 THR A CA 1
ATOM 1485 C C . THR A 1 191 ? -2.564 40.518 56.851 1.00 27.65 190 THR A C 1
ATOM 1486 O O . THR A 1 191 ? -1.901 41.180 56.061 1.00 32.34 190 THR A O 1
ATOM 1490 N N . GLU A 1 192 ? -3.002 39.290 56.655 1.00 26.73 191 GLU A N 1
ATOM 1491 C CA . GLU A 1 192 ? -2.713 38.512 55.454 1.00 32.97 191 GLU A CA 1
ATOM 1492 C C . GLU A 1 192 ? -3.163 39.259 54.207 1.00 30.22 191 GLU A C 1
ATOM 1493 O O . GLU A 1 192 ? -2.412 39.347 53.230 1.00 38.89 191 GLU A O 1
ATOM 1495 N N . THR A 1 193 ? -4.367 39.812 54.235 1.00 28.93 192 THR A N 1
ATOM 1496 C CA . THR A 1 193 ? -4.894 40.581 53.118 1.00 32.25 192 THR A CA 1
ATOM 1497 C C . THR A 1 193 ? -3.915 41.699 52.770 1.00 36.72 192 THR A C 1
ATOM 1498 O O . THR A 1 193 ? -3.652 41.972 51.602 1.00 28.41 192 THR A O 1
ATOM 1502 N N . ILE A 1 194 ? -3.386 42.332 53.817 1.00 29.90 193 ILE A N 1
ATOM 1503 C CA . ILE A 1 194 ? -2.517 43.480 53.645 1.00 27.15 193 ILE A CA 1
ATOM 1504 C C . ILE A 1 194 ? -1.209 43.056 52.978 1.00 25.16 193 ILE A C 1
ATOM 1505 O O . ILE A 1 194 ? -0.704 43.772 52.113 1.00 30.08 193 ILE A O 1
ATOM 1510 N N . LEU A 1 195 ? -0.668 41.907 53.386 1.00 27.09 194 LEU A N 1
ATOM 1511 C CA . LEU A 1 195 ? 0.582 41.437 52.797 1.00 31.15 194 LEU A CA 1
ATOM 1512 C C . LEU A 1 195 ? 0.346 41.144 51.310 1.00 24.82 194 LEU A C 1
ATOM 1513 O O . LEU A 1 195 ? 1.155 41.523 50.474 1.00 37.11 194 LEU A O 1
ATOM 1518 N N . GLN A 1 196 ? -0.776 40.497 51.061 1.00 25.56 195 GLN A N 1
ATOM 1519 C CA . GLN A 1 196 ? -1.263 40.174 49.729 1.00 31.70 195 GLN A CA 1
ATOM 1520 C C . GLN A 1 196 ? -1.319 41.405 48.837 1.00 33.72 195 GLN A C 1
ATOM 1521 O O . GLN A 1 196 ? -0.825 41.442 47.720 1.00 34.74 195 GLN A O 1
ATOM 1527 N N . LEU A 1 197 ? -1.958 42.452 49.363 1.00 28.36 196 LEU A N 1
ATOM 1528 C CA . LEU A 1 197 ? -2.032 43.677 48.579 1.00 32.77 196 LEU A CA 1
ATOM 1529 C C . LEU A 1 197 ? -0.640 44.251 48.368 1.00 29.17 196 LEU A C 1
ATOM 1530 O O . LEU A 1 197 ? -0.350 44.839 47.331 1.00 31.85 196 LEU A O 1
ATOM 1535 N N . LEU A 1 198 ? 0.227 44.079 49.367 1.00 27.07 197 LEU A N 1
ATOM 1536 C CA . LEU A 1 198 ? 1.566 44.662 49.213 1.00 32.28 197 LEU A CA 1
ATOM 1537 C C . LEU A 1 198 ? 2.317 43.911 48.118 1.00 30.43 197 LEU A C 1
ATOM 1538 O O . LEU A 1 198 ? 2.996 44.475 47.266 1.00 26.83 197 LEU A O 1
ATOM 1543 N N . ASP A 1 199 ? 2.198 42.590 48.127 1.00 33.00 198 ASP A N 1
ATOM 1544 C CA . ASP A 1 199 ? 2.875 41.828 47.081 1.00 38.58 198 ASP A CA 1
ATOM 1545 C C . ASP A 1 199 ? 2.347 42.237 45.710 1.00 33.52 198 ASP A C 1
ATOM 1546 O O . ASP A 1 199 ? 3.099 42.343 44.740 1.00 41.90 198 ASP A O 1
ATOM 1559 N N . VAL A 1 201 ? 1.375 45.118 44.922 1.00 35.18 200 VAL A N 1
ATOM 1560 C CA . VAL A 1 201 ? 2.037 46.358 44.496 1.00 37.33 200 VAL A CA 1
ATOM 1561 C C . VAL A 1 201 ? 3.431 46.076 43.968 1.00 28.64 200 VAL A C 1
ATOM 1562 O O . VAL A 1 201 ? 3.913 46.647 42.996 1.00 34.13 200 VAL A O 1
ATOM 1566 N N . VAL A 1 202 ? 4.120 45.167 44.638 1.00 30.09 201 VAL A N 1
ATOM 1567 C CA . VAL A 1 202 ? 5.508 44.927 44.267 1.00 31.73 201 VAL A CA 1
ATOM 1568 C C . VAL A 1 202 ? 5.585 44.255 42.902 1.00 36.58 201 VAL A C 1
ATOM 1569 O O . VAL A 1 202 ? 6.563 44.384 42.170 1.00 41.58 201 VAL A O 1
ATOM 1573 N N . CYS A 1 203 ? 4.530 43.534 42.574 1.00 34.28 202 CYS A N 1
ATOM 1574 C CA . CYS A 1 203 ? 4.478 42.767 41.338 1.00 41.49 202 CYS A CA 1
ATOM 1575 C C . CYS A 1 203 ? 3.999 43.559 40.138 1.00 50.15 202 CYS A C 1
ATOM 1576 O O . CYS A 1 203 ? 4.147 43.091 39.002 1.00 59.10 202 CYS A O 1
ATOM 1579 N N . SER A 1 204 ? 3.410 44.743 40.323 1.00 47.19 203 SER A N 1
ATOM 1580 C CA . SER A 1 204 ? 2.803 45.347 39.132 1.00 45.29 203 SER A CA 1
ATOM 1581 C C . SER A 1 204 ? 3.667 46.459 38.561 1.00 44.34 203 SER A C 1
ATOM 1582 O O . SER A 1 204 ? 4.688 46.819 39.142 1.00 50.61 203 SER A O 1
ATOM 1585 N N . GLU A 1 205 ? 3.233 46.963 37.416 1.00 49.06 204 GLU A N 1
ATOM 1586 C CA . GLU A 1 205 ? 3.952 47.926 36.603 1.00 55.32 204 GLU A CA 1
ATOM 1587 C C . GLU A 1 205 ? 3.707 49.372 37.023 1.00 48.62 204 GLU A C 1
ATOM 1588 O O . GLU A 1 205 ? 4.494 50.268 36.703 1.00 56.92 204 GLU A O 1
ATOM 1590 N N . GLY A 1 206 ? 2.607 49.567 37.731 1.00 39.99 205 GLY A N 1
ATOM 1591 C CA . GLY A 1 206 ? 2.198 50.844 38.272 1.00 36.57 205 GLY A CA 1
ATOM 1592 C C . GLY A 1 206 ? 3.304 51.574 39.004 1.00 36.10 205 GLY A C 1
ATOM 1593 O O . GLY A 1 206 ? 4.293 50.960 39.406 1.00 36.05 205 GLY A O 1
ATOM 1594 N N . GLU A 1 207 ? 3.118 52.878 39.168 1.00 36.83 206 GLU A N 1
ATOM 1595 C CA . GLU A 1 207 ? 4.047 53.696 39.944 1.00 38.65 206 GLU A CA 1
ATOM 1596 C C . GLU A 1 207 ? 3.392 54.076 41.280 1.00 34.03 206 GLU A C 1
ATOM 1597 O O . GLU A 1 207 ? 4.059 53.960 42.314 1.00 39.28 206 GLU A O 1
ATOM 1603 N N . VAL A 1 208 ? 2.138 54.503 41.230 1.00 28.32 207 VAL A N 1
ATOM 1604 C CA . VAL A 1 208 ? 1.367 54.936 42.382 1.00 27.22 207 VAL A CA 1
ATOM 1605 C C . VAL A 1 208 ? 0.132 54.064 42.612 1.00 31.67 207 VAL A C 1
ATOM 1606 O O . VAL A 1 208 ? -0.687 53.854 41.719 1.00 27.82 207 VAL A O 1
ATOM 1610 N N . PHE A 1 209 ? 0.008 53.589 43.847 1.00 21.84 208 PHE A N 1
ATOM 1611 C CA . PHE A 1 209 ? -1.029 52.695 44.287 1.00 20.24 208 PHE A CA 1
ATOM 1612 C C . PHE A 1 209 ? -1.776 53.272 45.497 1.00 29.02 208 PHE A C 1
ATOM 1613 O O . PHE A 1 209 ? -1.143 53.958 46.305 1.00 26.05 208 PHE A O 1
ATOM 1621 N N . GLU A 1 210 ? -3.066 52.983 45.579 1.00 25.74 209 GLU A N 1
ATOM 1622 C CA . GLU A 1 210 ? -3.869 53.409 46.723 1.00 22.70 209 GLU A CA 1
ATOM 1623 C C . GLU A 1 210 ? -4.549 52.194 47.340 1.00 25.28 209 GLU A C 1
ATOM 1624 O O . GLU A 1 210 ? -5.267 51.435 46.685 1.00 22.02 209 GLU A O 1
ATOM 1630 N N . ILE A 1 211 ? -4.301 52.016 48.639 1.00 22.71 210 ILE A N 1
ATOM 1631 C CA . ILE A 1 211 ? -5.140 51.096 49.400 1.00 21.06 210 ILE A CA 1
ATOM 1632 C C . ILE A 1 211 ? -6.076 51.911 50.281 1.00 21.34 210 ILE A C 1
ATOM 1633 O O . ILE A 1 211 ? -5.605 52.733 51.073 1.00 24.58 210 ILE A O 1
ATOM 1638 N N . ASN A 1 212 ? -7.396 51.748 50.176 1.00 22.75 211 ASN A N 1
ATOM 1639 C CA . ASN A 1 212 ? -8.253 52.549 51.062 1.00 18.55 211 ASN A CA 1
ATOM 1640 C C . ASN A 1 212 ? -8.621 51.680 52.271 1.00 23.87 211 ASN A C 1
ATOM 1641 O O . ASN A 1 212 ? -8.439 50.451 52.313 1.00 22.99 211 ASN A O 1
ATOM 1646 N N . CYS A 1 213 ? -9.124 52.373 53.298 1.00 22.60 212 CYS A N 1
ATOM 1647 C CA . CYS A 1 213 ? -9.462 51.653 54.525 1.00 18.99 212 CYS A CA 1
ATOM 1648 C C . CYS A 1 213 ? -10.415 52.489 55.379 1.00 19.49 212 CYS A C 1
ATOM 1649 O O . CYS A 1 213 ? -10.606 53.657 55.074 1.00 20.57 212 CYS A O 1
ATOM 1652 N N . HIS A 1 214 ? -10.969 51.869 56.419 1.00 21.72 213 HIS A N 1
ATOM 1653 C CA . HIS A 1 214 ? -11.933 52.550 57.265 1.00 19.71 213 HIS A CA 1
ATOM 1654 C C . HIS A 1 214 ? -11.650 52.363 58.764 1.00 21.16 213 HIS A C 1
ATOM 1655 O O . HIS A 1 214 ? -12.462 51.847 59.541 1.00 25.60 213 HIS A O 1
ATOM 1662 N N . PRO A 1 215 ? -10.483 52.792 59.216 1.00 22.21 214 PRO A N 1
ATOM 1663 C CA . PRO A 1 215 ? -10.190 52.716 60.656 1.00 18.24 214 PRO A CA 1
ATOM 1664 C C . PRO A 1 215 ? -11.108 53.691 61.397 1.00 18.42 214 PRO A C 1
ATOM 1665 O O . PRO A 1 215 ? -11.522 54.718 60.872 1.00 19.53 214 PRO A O 1
ATOM 1669 N N . ALA A 1 216 ? -11.415 53.366 62.641 1.00 22.69 215 ALA A N 1
ATOM 1670 C CA . ALA A 1 216 ? -12.192 54.165 63.560 1.00 18.26 215 ALA A CA 1
ATOM 1671 C C . ALA A 1 216 ? -12.099 53.561 64.967 1.00 20.63 215 ALA A C 1
ATOM 1672 O O . ALA A 1 216 ? -11.803 52.382 65.077 1.00 18.71 215 ALA A O 1
ATOM 1674 N N . PHE A 1 217 ? -12.345 54.414 65.950 1.00 21.86 216 PHE A N 1
ATOM 1675 C CA . PHE A 1 217 ? -12.798 54.014 67.262 1.00 19.32 216 PHE A CA 1
ATOM 1676 C C . PHE A 1 217 ? -14.322 54.005 67.175 1.00 21.20 216 PHE A C 1
ATOM 1677 O O . PHE A 1 217 ? -14.891 54.660 66.299 1.00 19.75 216 PHE A O 1
ATOM 1685 N N . ILE A 1 218 ? -14.974 53.292 68.069 1.00 17.88 217 ILE A N 1
ATOM 1686 C CA . ILE A 1 218 ? -16.435 53.238 68.076 1.00 18.31 217 ILE A CA 1
ATOM 1687 C C . ILE A 1 218 ? -17.020 54.232 69.083 1.00 25.77 217 ILE A C 1
ATOM 1688 O O . ILE A 1 218 ? -16.574 54.266 70.241 1.00 17.88 217 ILE A O 1
ATOM 1693 N N . ASP A 1 219 ? -18.000 54.991 68.612 1.00 22.08 218 ASP A N 1
ATOM 1694 C CA . ASP A 1 219 ? -18.859 55.835 69.448 1.00 20.32 218 ASP A CA 1
ATOM 1695 C C . ASP A 1 219 ? -20.305 55.477 69.111 1.00 21.14 218 ASP A C 1
ATOM 1696 O O . ASP A 1 219 ? -20.584 54.703 68.184 1.00 23.24 218 ASP A O 1
ATOM 1701 N N . THR A 1 220 ? -21.257 55.979 69.880 1.00 20.10 219 THR A N 1
ATOM 1702 C CA . THR A 1 220 ? -22.640 55.654 69.526 1.00 20.24 219 THR A CA 1
ATOM 1703 C C . THR A 1 220 ? -23.001 56.302 68.188 1.00 19.37 219 THR A C 1
ATOM 1704 O O . THR A 1 220 ? -23.839 55.768 67.477 1.00 24.66 219 THR A O 1
ATOM 1708 N N A ILE A 1 221 ? -22.381 57.442 67.892 0.50 21.77 220 ILE A N 1
ATOM 1709 N N B ILE A 1 221 ? -22.371 57.429 67.892 0.50 21.74 220 ILE A N 1
ATOM 1710 C CA A ILE A 1 221 ? -22.718 58.129 66.636 0.50 22.56 220 ILE A CA 1
ATOM 1711 C CA B ILE A 1 221 ? -22.619 58.157 66.646 0.50 22.51 220 ILE A CA 1
ATOM 1712 C C A ILE A 1 221 ? -22.387 57.198 65.476 0.50 18.15 220 ILE A C 1
ATOM 1713 C C B ILE A 1 221 ? -22.348 57.259 65.457 0.50 18.58 220 ILE A C 1
ATOM 1714 O O A ILE A 1 221 ? -23.212 56.998 64.587 0.50 21.74 220 ILE A O 1
ATOM 1715 O O B ILE A 1 221 ? -23.160 57.162 64.545 0.50 21.14 220 ILE A O 1
ATOM 1724 N N . LEU A 1 222 ? -21.209 56.580 65.458 1.00 20.47 221 LEU A N 1
ATOM 1725 C CA . LEU A 1 222 ? -20.926 55.620 64.391 1.00 22.19 221 LEU A CA 1
ATOM 1726 C C . LEU A 1 222 ? -21.928 54.478 64.395 1.00 27.23 221 LEU A C 1
ATOM 1727 O O . LEU A 1 222 ? -22.464 54.072 63.359 1.00 23.24 221 LEU A O 1
ATOM 1732 N N . GLN A 1 223 ? -22.201 53.931 65.583 1.00 25.75 222 GLN A N 1
ATOM 1733 C CA . GLN A 1 223 ? -23.142 52.813 65.683 1.00 25.89 222 GLN A CA 1
ATOM 1734 C C . GLN A 1 223 ? -24.516 53.140 65.104 1.00 27.47 222 GLN A C 1
ATOM 1735 O O . GLN A 1 223 ? -25.233 52.284 64.574 1.00 31.67 222 GLN A O 1
ATOM 1741 N N . ASN A 1 224 ? -24.908 54.394 65.247 1.00 21.03 223 ASN A N 1
ATOM 1742 C CA . ASN A 1 224 ? -26.223 54.856 64.851 1.00 24.42 223 ASN A CA 1
ATOM 1743 C C . ASN A 1 224 ? -26.321 54.984 63.324 1.00 31.98 223 ASN A C 1
ATOM 1744 O O . ASN A 1 224 ? -27.409 54.894 62.773 1.00 36.57 223 ASN A O 1
ATOM 1749 N N . GLN A 1 225 ? -25.161 55.215 62.714 1.00 26.80 224 GLN A N 1
ATOM 1750 C CA . GLN A 1 225 ? -25.058 55.763 61.383 1.00 37.40 224 GLN A CA 1
ATOM 1751 C C . GLN A 1 225 ? -24.443 54.847 60.346 1.00 35.13 224 GLN A C 1
ATOM 1752 O O . GLN A 1 225 ? -24.771 55.020 59.165 1.00 40.43 224 GLN A O 1
ATOM 1758 N N . SER A 1 226 ? -23.586 53.930 60.791 1.00 30.39 225 SER A N 1
ATOM 1759 C CA . SER A 1 226 ? -23.066 52.984 59.828 1.00 29.50 225 SER A CA 1
ATOM 1760 C C . SER A 1 226 ? -23.192 51.513 60.177 1.00 36.00 225 SER A C 1
ATOM 1761 O O . SER A 1 226 ? -22.794 51.059 61.244 1.00 34.05 225 SER A O 1
ATOM 1764 N N . GLY A 1 227 ? -23.704 50.758 59.198 1.00 32.08 226 GLY A N 1
ATOM 1765 C CA . GLY A 1 227 ? -23.691 49.317 59.299 1.00 32.78 226 GLY A CA 1
ATOM 1766 C C . GLY A 1 227 ? -22.301 48.713 59.320 1.00 29.86 226 GLY A C 1
ATOM 1767 O O . GLY A 1 227 ? -22.186 47.597 59.815 1.00 37.11 226 GLY A O 1
ATOM 1768 N N . TYR A 1 228 ? -21.279 49.409 58.826 1.00 30.04 227 TYR A N 1
ATOM 1769 C CA . TYR A 1 228 ? -19.896 48.967 58.951 1.00 26.86 227 TYR A CA 1
ATOM 1770 C C . TYR A 1 228 ? -19.292 49.631 60.191 1.00 28.77 227 TYR A C 1
ATOM 1771 O O . TYR A 1 228 ? -18.813 50.763 60.131 1.00 23.92 227 TYR A O 1
ATOM 1780 N N . CYS A 1 229 ? -19.346 48.911 61.298 1.00 28.11 228 CYS A N 1
ATOM 1781 C CA . CYS A 1 229 ? -19.003 49.534 62.584 1.00 26.80 228 CYS A CA 1
ATOM 1782 C C . CYS A 1 229 ? -17.882 48.809 63.297 1.00 21.10 228 CYS A C 1
ATOM 1783 O O . CYS A 1 229 ? -16.720 49.220 63.268 1.00 25.80 228 CYS A O 1
ATOM 1794 N N . PRO A 1 231 ? -15.859 46.223 62.735 1.00 23.21 230 PRO A N 1
ATOM 1795 C CA . PRO A 1 231 ? -14.557 45.876 62.137 1.00 19.95 230 PRO A CA 1
ATOM 1796 C C . PRO A 1 231 ? -13.578 47.049 62.032 1.00 17.53 230 PRO A C 1
ATOM 1797 O O . PRO A 1 231 ? -12.366 46.858 61.906 1.00 21.70 230 PRO A O 1
ATOM 1801 N N . ARG A 1 232 ? -14.099 48.264 62.114 1.00 18.78 231 ARG A N 1
ATOM 1802 C CA . ARG A 1 232 ? -13.205 49.416 61.950 1.00 21.82 231 ARG A CA 1
ATOM 1803 C C . ARG A 1 232 ? -12.158 49.449 63.056 1.00 20.27 231 ARG A C 1
ATOM 1804 O O . ARG A 1 232 ? -11.043 49.938 62.861 1.00 21.13 231 ARG A O 1
ATOM 1812 N N . ILE A 1 233 ? -12.472 48.906 64.251 1.00 19.36 232 ILE A N 1
ATOM 1813 C CA . ILE A 1 233 ? -11.409 48.908 65.263 1.00 19.90 232 ILE A CA 1
ATOM 1814 C C . ILE A 1 233 ? -10.334 47.897 64.919 1.00 19.94 232 ILE A C 1
ATOM 1815 O O . ILE A 1 233 ? -9.153 48.103 65.242 1.00 19.92 232 ILE A O 1
ATOM 1820 N N . ARG A 1 234 ? -10.726 46.793 64.242 1.00 20.58 233 ARG A N 1
ATOM 1821 C CA . ARG A 1 234 ? -9.764 45.758 63.899 1.00 23.25 233 ARG A CA 1
ATOM 1822 C C . ARG A 1 234 ? -8.755 46.305 62.888 1.00 20.43 233 ARG A C 1
ATOM 1823 O O . ARG A 1 234 ? -7.583 45.948 62.911 1.00 20.55 233 ARG A O 1
ATOM 1826 N N . GLU A 1 235 ? -9.249 47.175 62.012 1.00 22.83 234 GLU A N 1
ATOM 1827 C CA . GLU A 1 235 ? -8.415 47.854 61.024 1.00 24.73 234 GLU A CA 1
ATOM 1828 C C . GLU A 1 235 ? -7.370 48.724 61.698 1.00 19.77 234 GLU A C 1
ATOM 1829 O O . GLU A 1 235 ? -6.217 48.761 61.284 1.00 24.72 234 GLU A O 1
ATOM 1835 N N . VAL A 1 236 ? -7.794 49.466 62.742 1.00 25.19 235 VAL A N 1
ATOM 1836 C CA . VAL A 1 236 ? -6.797 50.244 63.472 1.00 21.00 235 VAL A CA 1
ATOM 1837 C C . VAL A 1 236 ? -5.697 49.317 63.972 1.00 14.40 235 VAL A C 1
ATOM 1838 O O . VAL A 1 236 ? -4.500 49.598 63.877 1.00 20.25 235 VAL A O 1
ATOM 1842 N N . GLU A 1 237 ? -6.164 48.171 64.479 1.00 19.23 236 GLU A N 1
ATOM 1843 C CA . GLU A 1 237 ? -5.177 47.284 65.093 1.00 25.01 236 GLU A CA 1
ATOM 1844 C C . GLU A 1 237 ? -4.177 46.823 64.054 1.00 25.23 236 GLU A C 1
ATOM 1845 O O . GLU A 1 237 ? -2.970 46.796 64.256 1.00 23.51 236 GLU A O 1
ATOM 1851 N N . ILE A 1 238 ? -4.717 46.437 62.897 1.00 22.95 237 ILE A N 1
ATOM 1852 C CA . ILE A 1 238 ? -3.825 45.900 61.860 1.00 21.52 237 ILE A CA 1
ATOM 1853 C C . ILE A 1 238 ? -2.958 46.996 61.279 1.00 16.67 237 ILE A C 1
ATOM 1854 O O . ILE A 1 238 ? -1.762 46.832 61.069 1.00 23.02 237 ILE A O 1
ATOM 1859 N N . LEU A 1 239 ? -3.542 48.167 61.017 1.00 19.00 238 LEU A N 1
ATOM 1860 C CA . LEU A 1 239 ? -2.747 49.242 60.422 1.00 23.53 238 LEU A CA 1
ATOM 1861 C C . LEU A 1 239 ? -1.692 49.831 61.353 1.00 25.54 238 LEU A C 1
ATOM 1862 O O . LEU A 1 239 ? -0.795 50.530 60.891 1.00 21.68 238 LEU A O 1
ATOM 1867 N N . THR A 1 240 ? -1.756 49.561 62.655 1.00 20.98 239 THR A N 1
ATOM 1868 C CA . THR A 1 240 ? -0.748 50.039 63.588 1.00 23.51 239 THR A CA 1
ATOM 1869 C C . THR A 1 240 ? 0.186 48.920 64.043 1.00 27.62 239 THR A C 1
ATOM 1870 O O . THR A 1 240 ? 1.048 49.141 64.906 1.00 25.20 239 THR A O 1
ATOM 1874 N N . SER A 1 241 ? 0.042 47.725 63.470 1.00 25.52 240 SER A N 1
ATOM 1875 C CA . SER A 1 241 ? 0.872 46.589 63.853 1.00 23.40 240 SER A CA 1
ATOM 1876 C C . SER A 1 241 ? 2.290 46.674 63.315 1.00 29.11 240 SER A C 1
ATOM 1877 O O . SER A 1 241 ? 2.568 47.194 62.237 1.00 26.98 240 SER A O 1
ATOM 1880 N N . GLN A 1 242 ? 3.245 46.152 64.098 1.00 27.35 241 GLN A N 1
ATOM 1881 C CA . GLN A 1 242 ? 4.629 46.060 63.676 1.00 28.50 241 GLN A CA 1
ATOM 1882 C C . GLN A 1 242 ? 4.806 45.232 62.407 1.00 28.65 241 GLN A C 1
ATOM 1883 O O . GLN A 1 242 ? 5.655 45.548 61.574 1.00 34.91 241 GLN A O 1
ATOM 1889 N N . GLU A 1 243 ? 4.018 44.175 62.265 1.00 32.74 242 GLU A N 1
ATOM 1890 C CA . GLU A 1 243 ? 4.102 43.300 61.104 1.00 27.98 242 GLU A CA 1
ATOM 1891 C C . GLU A 1 243 ? 3.800 44.058 59.822 1.00 31.86 242 GLU A C 1
ATOM 1892 O O . GLU A 1 243 ? 4.476 43.919 58.804 1.00 31.84 242 GLU A O 1
ATOM 1898 N N . VAL A 1 244 ? 2.758 44.888 59.886 1.00 29.59 243 VAL A N 1
ATOM 1899 C CA . VAL A 1 244 ? 2.429 45.663 58.691 1.00 27.03 243 VAL A CA 1
ATOM 1900 C C . VAL A 1 244 ? 3.532 46.641 58.359 1.00 28.16 243 VAL A C 1
ATOM 1901 O O . VAL A 1 244 ? 3.979 46.688 57.211 1.00 26.16 243 VAL A O 1
ATOM 1905 N N . LYS A 1 245 ? 4.000 47.416 59.342 1.00 29.08 244 LYS A N 1
ATOM 1906 C CA . LYS A 1 245 ? 5.088 48.353 59.078 1.00 34.36 244 LYS A CA 1
ATOM 1907 C C . LYS A 1 245 ? 6.303 47.636 58.498 1.00 35.23 244 LYS A C 1
ATOM 1908 O O . LYS A 1 245 ? 6.861 48.106 57.504 1.00 31.41 244 LYS A O 1
ATOM 1914 N N . GLU A 1 246 ? 6.691 46.515 59.098 1.00 31.04 245 GLU A N 1
ATOM 1915 C CA . GLU A 1 246 ? 7.850 45.772 58.594 1.00 31.52 245 GLU A CA 1
ATOM 1916 C C . GLU A 1 246 ? 7.644 45.301 57.158 1.00 28.33 245 GLU A C 1
ATOM 1917 O O . GLU A 1 246 ? 8.584 45.349 56.355 1.00 36.03 245 GLU A O 1
ATOM 1923 N N . ALA A 1 247 ? 6.441 44.857 56.820 1.00 25.34 246 ALA A N 1
ATOM 1924 C CA . ALA A 1 247 ? 6.166 44.325 55.483 1.00 25.97 246 ALA A CA 1
ATOM 1925 C C . ALA A 1 247 ? 6.416 45.370 54.406 1.00 35.10 246 ALA A C 1
ATOM 1926 O O . ALA A 1 247 ? 7.012 45.103 53.354 1.00 35.97 24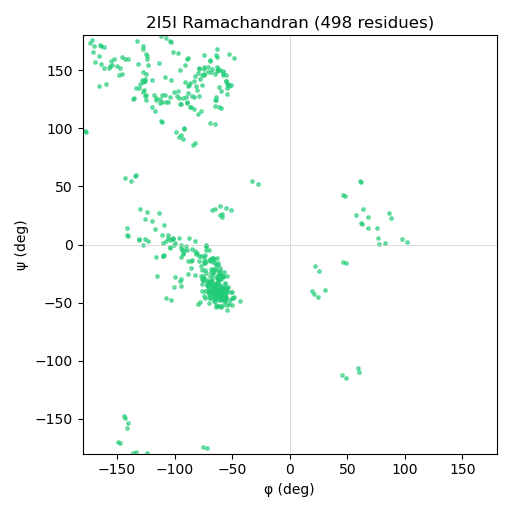6 ALA A O 1
ATOM 1928 N N . ILE A 1 248 ? 5.946 46.591 54.667 1.00 27.33 247 ILE A N 1
ATOM 1929 C CA . ILE A 1 248 ? 6.153 47.654 53.667 1.00 24.30 247 ILE A CA 1
ATOM 1930 C C . ILE A 1 248 ? 7.642 47.904 53.515 1.00 38.45 247 ILE A C 1
ATOM 1931 O O . ILE A 1 248 ? 8.188 48.045 52.417 1.00 31.82 247 ILE A O 1
ATOM 1936 N N . GLU A 1 249 ? 8.320 47.902 54.666 1.00 38.56 248 GLU A N 1
ATOM 1937 C CA . GLU A 1 249 ? 9.768 48.010 54.731 1.00 39.22 248 GLU A CA 1
ATOM 1938 C C . GLU A 1 249 ? 10.465 46.949 53.875 1.00 34.21 248 GLU A C 1
ATOM 1939 O O . GLU A 1 249 ? 11.256 47.286 52.992 1.00 39.79 248 GLU A O 1
ATOM 1945 N N . GLU A 1 250 ? 10.178 45.682 54.127 1.00 36.52 249 GLU A N 1
ATOM 1946 C CA . GLU A 1 250 ? 10.799 44.544 53.464 1.00 44.67 249 GLU A CA 1
ATOM 1947 C C . GLU A 1 250 ? 10.620 44.598 51.950 1.00 44.75 249 GLU A C 1
ATOM 1948 O O . GLU A 1 250 ? 11.371 43.980 51.193 1.00 34.91 249 GLU A O 1
ATOM 1951 N N . ARG A 1 251 ? 9.589 45.318 51.517 1.00 34.77 250 ARG A N 1
ATOM 1952 C CA . ARG A 1 251 ? 9.296 45.329 50.085 1.00 36.00 250 ARG A CA 1
ATOM 1953 C C . ARG A 1 251 ? 9.778 46.618 49.439 1.00 32.12 250 ARG A C 1
ATOM 1954 O O . ARG A 1 251 ? 9.516 46.814 48.255 1.00 34.26 250 ARG A O 1
ATOM 1962 N N . GLY A 1 252 ? 10.460 47.466 50.202 1.00 25.63 251 GLY A N 1
ATOM 1963 C CA . GLY A 1 252 ? 10.988 48.712 49.688 1.00 29.53 251 GLY A CA 1
ATOM 1964 C C . GLY A 1 252 ? 9.913 49.713 49.321 1.00 38.32 251 GLY A C 1
ATOM 1965 O O . GLY A 1 252 ? 10.212 50.709 48.642 1.00 39.82 251 GLY A O 1
ATOM 1966 N N . ILE A 1 253 ? 8.669 49.511 49.749 1.00 31.37 252 ILE A N 1
ATOM 1967 C CA . ILE A 1 253 ? 7.594 50.407 49.321 1.00 33.54 252 I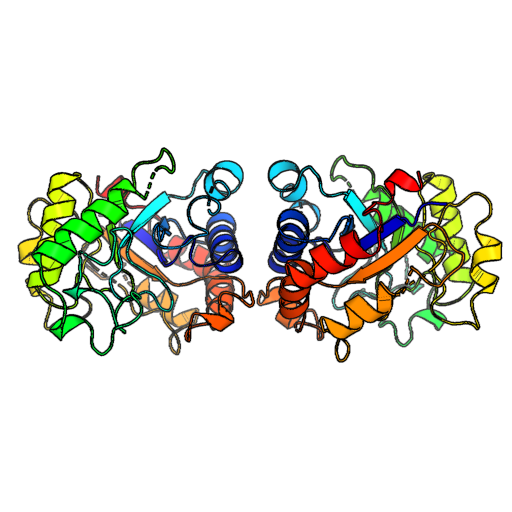LE A CA 1
ATOM 1968 C C . ILE A 1 253 ? 7.650 51.745 50.055 1.00 34.05 252 ILE A C 1
ATOM 1969 O O . ILE A 1 253 ? 7.879 51.783 51.262 1.00 28.74 252 ILE A O 1
ATOM 1974 N N . LEU A 1 254 ? 7.444 52.809 49.289 1.00 26.25 253 LEU A N 1
ATOM 1975 C CA . LEU A 1 254 ? 7.442 54.184 49.761 1.00 27.27 253 LEU A CA 1
ATOM 1976 C C . LEU A 1 254 ? 6.041 54.591 50.194 1.00 28.47 253 LEU A C 1
ATOM 1977 O O . LEU A 1 254 ? 5.119 54.523 49.374 1.00 27.82 253 LEU A O 1
ATOM 1982 N N . LEU A 1 255 ? 5.867 55.008 51.455 1.00 25.33 254 LEU A N 1
ATOM 1983 C CA . LEU A 1 255 ? 4.510 55.428 51.831 1.00 18.57 254 LEU A CA 1
ATOM 1984 C C . LEU A 1 255 ? 4.281 56.887 51.486 1.00 23.22 254 LEU A C 1
ATOM 1985 O O . LEU A 1 255 ? 4.933 57.780 52.012 1.00 26.71 254 LEU A O 1
ATOM 1990 N N . ALA A 1 256 ? 3.308 57.124 50.607 1.00 20.09 255 ALA A N 1
ATOM 1991 C CA . ALA A 1 256 ? 3.065 58.440 50.059 1.00 21.78 255 ALA A CA 1
ATOM 1992 C C . ALA A 1 256 ? 1.654 58.949 50.257 1.00 17.54 255 ALA A C 1
ATOM 1993 O O . ALA A 1 256 ? 0.775 58.297 50.815 1.00 22.33 255 ALA A O 1
ATOM 1995 N N . ASN A 1 257 ? 1.416 60.153 49.744 1.00 19.08 256 ASN A N 1
ATOM 1996 C CA . ASN A 1 257 ? 0.099 60.780 49.809 1.00 20.35 256 ASN A CA 1
ATOM 1997 C C . ASN A 1 257 ? -0.196 61.407 48.449 1.00 21.59 256 ASN A C 1
ATOM 1998 O O . ASN A 1 257 ? 0.656 61.237 47.564 1.00 22.61 256 ASN A O 1
ATOM 2003 N N . TYR A 1 258 ? -1.342 62.043 48.276 1.00 19.94 257 TYR A N 1
ATOM 2004 C CA . TYR A 1 258 ? -1.683 62.594 46.955 1.00 23.10 257 TYR A CA 1
ATOM 2005 C C . TYR A 1 258 ? -0.878 63.823 46.587 1.00 21.36 257 TYR A C 1
ATOM 2006 O O . TYR A 1 258 ? -1.058 64.367 45.487 1.00 27.40 257 TYR A O 1
ATOM 2015 N N . GLU A 1 259 ? 0.035 64.335 47.411 1.00 23.37 258 GLU A N 1
ATOM 2016 C CA . GLU A 1 259 ? 0.981 65.354 46.994 1.00 20.98 258 GLU A CA 1
ATOM 2017 C C . GLU A 1 259 ? 1.852 64.815 45.848 1.00 19.61 258 GLU A C 1
ATOM 2018 O O . GLU A 1 259 ? 2.418 65.575 45.068 1.00 25.50 258 GLU A O 1
ATOM 2024 N N . SER A 1 260 ? 1.970 63.505 45.738 1.00 20.33 259 SER A N 1
ATOM 2025 C CA . SER A 1 260 ? 2.730 62.811 44.716 1.00 26.01 259 SER A CA 1
ATOM 2026 C C . SER A 1 260 ? 2.021 62.854 43.355 1.00 33.39 259 SER A C 1
ATOM 2027 O O . SER A 1 260 ? 2.606 62.477 42.333 1.00 29.12 259 SER A O 1
ATOM 2030 N N . LEU A 1 261 ? 0.785 63.326 43.363 1.00 25.21 260 LEU A N 1
ATOM 2031 C CA . LEU A 1 261 ? -0.079 63.444 42.202 1.00 24.50 260 LEU A CA 1
ATOM 2032 C C . LEU A 1 261 ? -0.630 64.847 41.989 1.00 23.30 260 LEU A C 1
ATOM 2033 O O . LEU A 1 261 ? -1.643 65.019 41.313 1.00 24.08 260 LEU A O 1
ATOM 2038 N N . ALA A 1 262 ? 0.027 65.857 42.535 1.00 18.96 261 ALA A N 1
ATOM 2039 C CA . ALA A 1 262 ? -0.366 67.236 42.428 1.00 22.23 261 ALA A CA 1
ATOM 2040 C C . ALA A 1 262 ? -0.262 67.687 40.961 1.00 23.69 261 ALA A C 1
ATOM 2041 O O . ALA A 1 262 ? 0.682 67.294 40.273 1.00 28.21 261 ALA A O 1
ATOM 2052 N N . SER B 1 3 ? -26.091 76.494 101.404 1.00 58.55 2 SER B N 1
ATOM 2053 C CA . SER B 1 3 ? -24.918 76.514 100.550 1.00 53.57 2 SER B CA 1
ATOM 2054 C C . SER B 1 3 ? -25.237 76.105 99.120 1.00 52.03 2 SER B C 1
ATOM 2055 O O . SER B 1 3 ? -26.213 75.428 98.792 1.00 38.60 2 SER B O 1
ATOM 2056 N N . ASN B 1 4 ? -24.373 76.501 98.177 1.00 50.81 3 ASN B N 1
ATOM 2057 C CA . ASN B 1 4 ? -24.577 75.983 96.818 1.00 47.53 3 ASN B CA 1
ATOM 2058 C C . ASN B 1 4 ? -24.402 74.470 96.833 1.00 37.59 3 ASN B C 1
ATOM 2059 O O . ASN B 1 4 ? -23.952 73.893 97.830 1.00 31.92 3 ASN B O 1
ATOM 2064 N N . LYS B 1 5 ? -24.775 73.779 95.766 1.00 35.81 4 LYS B N 1
ATOM 2065 C CA . LYS B 1 5 ? -24.374 72.377 95.584 1.00 28.79 4 LYS B CA 1
ATOM 2066 C C . LYS B 1 5 ? -23.326 72.318 94.471 1.00 31.31 4 LYS B C 1
ATOM 2067 O O . LYS B 1 5 ? -23.550 72.889 93.409 1.00 26.27 4 LYS B O 1
ATOM 2073 N N . LYS B 1 6 ? -22.210 71.667 94.775 1.00 25.09 5 LYS B N 1
ATOM 2074 C CA . LYS B 1 6 ? -21.103 71.524 93.849 1.00 24.16 5 LYS B CA 1
ATOM 2075 C C . LYS B 1 6 ? -20.990 70.051 93.462 1.00 29.86 5 LYS B C 1
ATOM 2076 O O . LYS B 1 6 ? -20.903 69.172 94.320 1.00 29.21 5 LYS B O 1
ATOM 2079 N N . LEU B 1 7 ? -21.025 69.819 92.153 1.00 19.67 6 LEU B N 1
ATOM 2080 C CA . LEU B 1 7 ? -20.960 68.468 91.627 1.00 18.52 6 LEU B CA 1
ATOM 2081 C C . LEU B 1 7 ? -19.742 68.259 90.722 1.00 20.14 6 LEU B C 1
ATOM 2082 O O . LEU B 1 7 ? -19.592 68.887 89.678 1.00 24.50 6 LEU B O 1
ATOM 2087 N N . ILE B 1 8 ? -18.880 67.352 91.131 1.00 21.48 7 ILE B N 1
ATOM 2088 C CA . ILE B 1 8 ? -17.718 66.859 90.404 1.00 18.74 7 ILE B CA 1
ATOM 2089 C C . ILE B 1 8 ? -18.153 65.585 89.679 1.00 20.19 7 ILE B C 1
ATOM 2090 O O . ILE B 1 8 ? -18.610 64.634 90.292 1.00 18.26 7 ILE B O 1
ATOM 2095 N N . ILE B 1 9 ? -18.041 65.564 88.365 1.00 18.80 8 ILE B N 1
ATOM 2096 C CA . ILE B 1 9 ? -18.247 64.394 87.520 1.00 22.85 8 ILE B CA 1
ATOM 2097 C C . ILE B 1 9 ? -16.905 63.983 86.931 1.00 20.55 8 ILE B C 1
ATOM 2098 O O . ILE B 1 9 ? -16.293 64.603 86.059 1.00 19.66 8 ILE B O 1
ATOM 2103 N N . ASN B 1 10 ? -16.377 62.907 87.473 1.00 18.66 9 ASN B N 1
ATOM 2104 C CA . ASN B 1 10 ? -15.039 62.436 87.209 1.00 16.73 9 ASN B CA 1
ATOM 2105 C C . ASN B 1 10 ? -15.077 61.117 86.449 1.00 17.11 9 ASN B C 1
ATOM 2106 O O . ASN B 1 10 ? -15.676 60.140 86.895 1.00 22.13 9 ASN B O 1
ATOM 2111 N N . ALA B 1 11 ? -14.457 61.134 85.273 1.00 19.38 10 ALA B N 1
ATOM 2112 C CA . ALA B 1 11 ? -14.206 59.978 84.463 1.00 15.33 10 ALA B CA 1
ATOM 2113 C C . ALA B 1 11 ? -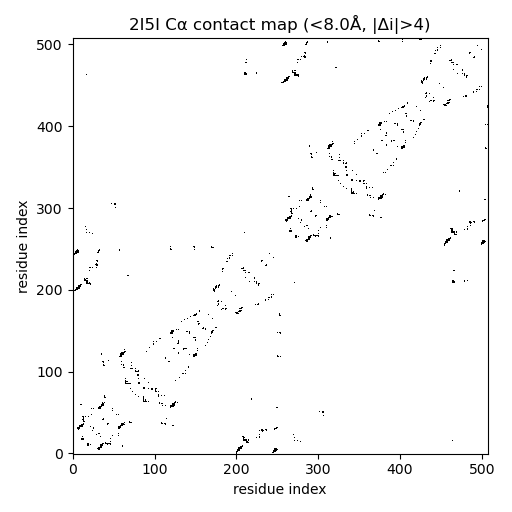12.933 59.258 84.931 1.00 13.84 10 ALA B C 1
ATOM 2114 O O . ALA B 1 11 ? -11.839 59.799 84.884 1.00 17.88 10 ALA B O 1
ATOM 2116 N N . ASP B 1 12 ? -13.096 58.021 85.390 1.00 16.77 11 ASP B N 1
ATOM 2117 C CA . ASP B 1 12 ? -12.005 57.177 85.794 1.00 14.96 11 ASP B CA 1
ATOM 2118 C C . ASP B 1 12 ? -11.315 56.553 84.574 1.00 22.49 11 ASP B C 1
ATOM 2119 O O . ASP B 1 12 ? -11.974 56.328 83.552 1.00 19.25 11 ASP B O 1
ATOM 2124 N N . ASP B 1 13 ? -10.039 56.267 84.675 1.00 19.21 12 ASP B N 1
ATOM 2125 C CA . ASP B 1 13 ? -9.254 55.473 83.747 1.00 18.23 12 ASP B CA 1
ATOM 2126 C C . ASP B 1 13 ? -8.660 56.294 82.604 1.00 18.59 12 ASP B C 1
ATOM 2127 O O . ASP B 1 13 ? -8.340 55.717 81.563 1.00 20.85 12 ASP B O 1
ATOM 2132 N N . PHE B 1 14 ? -8.482 57.591 82.756 1.00 16.44 13 PHE B N 1
ATOM 2133 C CA . PHE B 1 14 ? -7.736 58.356 81.741 1.00 15.99 13 PHE B CA 1
ATOM 2134 C C . PHE B 1 14 ? -6.385 57.717 81.470 1.00 20.35 13 PHE B C 1
ATOM 2135 O O . PHE B 1 14 ? -5.625 57.283 82.350 1.00 16.51 13 PHE B O 1
ATOM 2143 N N . GLY B 1 15 ? -6.018 57.620 80.187 1.00 21.24 14 GLY B N 1
ATOM 2144 C CA . GLY B 1 15 ? -4.764 56.995 79.831 1.00 18.76 14 GLY B CA 1
ATOM 2145 C C . GLY B 1 15 ? -4.795 55.492 79.742 1.00 17.35 14 GLY B C 1
ATOM 2146 O O . GLY B 1 15 ? -3.770 54.860 79.468 1.00 22.45 14 GLY B O 1
ATOM 2147 N N . TYR B 1 16 ? -5.935 54.845 79.966 1.00 16.81 15 TYR B N 1
ATOM 2148 C CA . TYR B 1 16 ? -5.953 53.404 79.966 1.00 15.73 15 TYR B CA 1
ATOM 2149 C C . TYR B 1 16 ? -5.584 52.873 78.579 1.00 21.14 15 TYR B C 1
ATOM 2150 O O . TYR B 1 16 ? -4.677 52.043 78.413 1.00 24.23 15 TYR B O 1
ATOM 2159 N N . THR B 1 17 ? -6.328 53.379 77.605 1.00 18.12 16 THR B N 1
ATOM 2160 C CA . THR B 1 17 ? -6.093 53.071 76.193 1.00 16.75 16 THR B CA 1
ATOM 2161 C C . THR B 1 17 ? -6.307 54.343 75.380 1.00 19.11 16 THR B C 1
ATOM 2162 O O . THR B 1 17 ? -6.942 55.288 75.843 1.00 18.53 16 THR B O 1
ATOM 2166 N N . PRO B 1 18 ? -5.774 54.430 74.172 1.00 20.38 17 PRO B N 1
ATOM 2167 C CA . PRO B 1 18 ? -5.975 55.654 73.372 1.00 22.72 17 PRO B CA 1
ATOM 2168 C C . PRO B 1 18 ? -7.443 55.994 73.167 1.00 17.83 17 PRO B C 1
ATOM 2169 O O . PRO B 1 18 ? -7.876 57.142 73.194 1.00 19.11 17 PRO B O 1
ATOM 2173 N N . ALA B 1 19 ? -8.323 55.023 72.936 1.00 17.00 18 ALA B N 1
ATOM 2174 C CA . ALA B 1 19 ? -9.735 55.297 72.732 1.00 21.39 18 ALA B CA 1
ATOM 2175 C C . ALA B 1 19 ? -10.497 55.723 73.985 1.00 17.41 18 ALA B C 1
ATOM 2176 O O . ALA B 1 19 ? -11.417 56.522 73.976 1.00 17.71 18 ALA B O 1
ATOM 2178 N N . VAL B 1 20 ? -10.100 55.140 75.109 1.00 17.69 19 VAL B N 1
ATOM 2179 C CA . VAL B 1 20 ? -10.638 55.560 76.391 1.00 18.05 19 VAL B CA 1
ATOM 2180 C C . VAL B 1 20 ? -10.312 57.034 76.586 1.00 14.44 19 VAL B C 1
ATOM 2181 O O . VAL B 1 20 ? -11.206 57.845 76.827 1.00 17.77 19 VAL B O 1
ATOM 2185 N N . THR B 1 21 ? -9.037 57.375 76.457 1.00 18.21 20 THR B N 1
ATOM 2186 C CA . THR B 1 21 ? -8.571 58.760 76.582 1.00 17.58 20 THR B CA 1
ATOM 2187 C C . THR B 1 21 ? -9.420 59.686 75.727 1.00 13.59 20 THR B C 1
ATOM 2188 O O . THR B 1 21 ? -9.872 60.756 76.115 1.00 15.69 20 THR B O 1
ATOM 2192 N N . GLN B 1 22 ? -9.671 59.282 74.480 1.00 17.33 21 GLN B N 1
ATOM 2193 C CA . GLN B 1 22 ? -10.366 60.227 73.608 1.00 14.06 21 GLN B CA 1
ATOM 2194 C C . GLN B 1 22 ? -11.856 60.317 73.908 1.00 12.76 21 GLN B C 1
ATOM 2195 O O . GLN B 1 22 ? -12.472 61.368 73.795 1.00 16.47 21 GLN B O 1
ATOM 2201 N N . GLY B 1 23 ? -12.440 59.191 74.308 1.00 18.79 22 GLY B N 1
ATOM 2202 C CA . GLY B 1 23 ? -13.847 59.199 74.699 1.00 18.40 22 GLY B CA 1
ATOM 2203 C C . GLY B 1 23 ? -14.030 60.099 75.912 1.00 19.23 22 GLY B C 1
ATOM 2204 O O . GLY B 1 23 ? -15.018 60.814 76.005 1.00 17.96 22 GLY B O 1
ATOM 2205 N N . ILE B 1 24 ? -13.080 60.054 76.846 1.00 18.75 23 ILE B N 1
ATOM 2206 C CA . ILE B 1 24 ? -13.168 60.967 77.985 1.00 14.60 23 ILE B CA 1
ATOM 2207 C C . ILE B 1 24 ? -13.052 62.423 77.555 1.00 20.59 23 ILE B C 1
ATOM 2208 O O . ILE B 1 24 ? -13.783 63.296 78.034 1.00 17.49 23 ILE B O 1
ATOM 2213 N N . ILE B 1 25 ? -12.123 62.734 76.634 1.00 17.42 24 ILE B N 1
ATOM 2214 C CA . ILE B 1 25 ? -11.994 64.128 76.185 1.00 16.55 24 ILE B CA 1
ATOM 2215 C C . ILE B 1 25 ? -13.292 64.590 75.554 1.00 16.05 24 ILE B C 1
ATOM 2216 O O . ILE B 1 25 ? -13.695 65.739 75.700 1.00 20.46 24 ILE B O 1
ATOM 2221 N N . GLU B 1 26 ? -13.985 63.683 74.875 1.00 19.60 25 GLU B N 1
ATOM 2222 C CA . GLU B 1 26 ? -15.238 64.008 74.188 1.00 17.79 25 GLU B CA 1
ATOM 2223 C C . GLU B 1 26 ? -16.317 64.320 75.221 1.00 16.98 25 GLU B C 1
ATOM 2224 O O . GLU B 1 26 ? -17.052 65.310 75.151 1.00 18.47 25 GLU B O 1
ATOM 2230 N N . ALA B 1 27 ? -16.367 63.444 76.225 1.00 20.58 26 ALA B N 1
ATOM 2231 C CA . ALA B 1 27 ? -17.366 63.598 77.280 1.00 20.58 26 ALA B CA 1
ATOM 2232 C C . ALA B 1 27 ? -17.171 64.889 78.055 1.00 18.53 26 ALA B C 1
ATOM 2233 O O . ALA B 1 27 ? -18.115 65.505 78.576 1.00 19.02 26 ALA B O 1
ATOM 2235 N N . HIS B 1 28 ? -15.944 65.367 78.140 1.00 18.12 27 HIS B N 1
ATOM 2236 C CA . HIS B 1 28 ? -15.660 66.640 78.771 1.00 18.82 27 HIS B CA 1
ATOM 2237 C C . HIS B 1 28 ? -15.999 67.818 77.858 1.00 22.03 27 HIS B C 1
ATOM 2238 O O . HIS B 1 28 ? -16.646 68.779 78.251 1.00 22.05 27 HIS B O 1
ATOM 2245 N N . LYS B 1 29 ? -15.538 67.775 76.619 1.00 20.30 28 LYS B N 1
ATOM 2246 C CA . LYS B 1 29 ? -15.593 68.912 75.710 1.00 20.71 28 LYS B CA 1
ATOM 2247 C C . LYS B 1 29 ? -17.003 69.123 75.187 1.00 19.11 28 LYS B C 1
ATOM 2248 O O . LYS B 1 29 ? -17.416 70.247 74.899 1.00 23.61 28 LYS B O 1
ATOM 2254 N N . ARG B 1 30 ? -17.746 68.033 75.075 1.00 20.28 29 ARG B N 1
ATOM 2255 C CA . ARG B 1 30 ? -19.116 68.077 74.602 1.00 19.52 29 ARG B CA 1
ATOM 2256 C C . ARG B 1 30 ? -20.122 67.770 75.693 1.00 19.08 29 ARG B C 1
ATOM 2257 O O . ARG B 1 30 ? -21.329 67.729 75.454 1.00 23.51 29 ARG B O 1
ATOM 2265 N N . GLY B 1 31 ? -19.660 67.529 76.920 1.00 24.30 30 GLY B N 1
ATOM 2266 C CA . GLY B 1 31 ? -20.615 67.129 77.941 1.00 20.54 30 GLY B CA 1
ATOM 2267 C C . GLY B 1 31 ? -20.331 67.663 79.322 1.00 22.84 30 GLY B C 1
ATOM 2268 O O . GLY B 1 31 ? -19.824 68.770 79.475 1.00 21.54 30 GLY B O 1
ATOM 2269 N N . VAL B 1 32 ? -20.700 66.842 80.321 1.00 22.92 31 VAL B N 1
ATOM 2270 C CA . VAL B 1 32 ? -20.682 67.358 81.692 1.00 22.93 31 VAL B CA 1
ATOM 2271 C C . VAL B 1 32 ? -19.554 66.797 82.539 1.00 23.90 31 VAL B C 1
ATOM 2272 O O . VAL B 1 32 ? -19.463 67.138 83.737 1.00 24.86 31 VAL B O 1
ATOM 2276 N N . VAL B 1 33 ? -18.670 65.970 81.990 1.00 17.42 32 VAL B N 1
ATOM 2277 C CA . VAL B 1 33 ? -17.466 65.529 82.716 1.00 17.82 32 VAL B CA 1
ATOM 2278 C C . VAL B 1 33 ? -16.583 66.729 82.982 1.00 21.33 32 VAL B C 1
ATOM 2279 O O . VAL B 1 33 ? -16.239 67.527 82.106 1.00 22.35 32 VAL B O 1
ATOM 2283 N N . THR B 1 34 ? -16.211 66.910 84.259 1.00 16.66 33 THR B N 1
ATOM 2284 C CA . THR B 1 34 ? -15.421 68.075 84.613 1.00 18.99 33 THR B CA 1
ATOM 2285 C C . THR B 1 34 ? -14.001 67.682 84.981 1.00 15.80 33 THR B C 1
ATOM 2286 O O . THR B 1 34 ? -13.148 68.546 85.118 1.00 22.43 33 THR B O 1
ATOM 2290 N N . SER B 1 35 ? -13.793 66.377 85.122 1.00 17.13 34 SER B N 1
ATOM 2291 C CA . SER B 1 35 ? -12.549 65.885 85.710 1.00 16.30 34 SER B CA 1
ATOM 2292 C C . SER B 1 35 ? -12.255 64.482 85.248 1.00 14.45 34 SER B C 1
ATOM 2293 O O . SER B 1 35 ? -13.180 63.780 84.839 1.00 20.33 34 SER B O 1
ATOM 2296 N N . THR B 1 36 ? -10.995 64.064 85.311 1.00 16.27 35 THR B N 1
ATOM 2297 C CA . THR B 1 36 ? -10.626 62.685 85.076 1.00 16.20 35 THR B CA 1
ATOM 2298 C C . THR B 1 36 ? -9.495 62.285 86.012 1.00 18.13 35 THR B C 1
ATOM 2299 O O . THR B 1 36 ? -8.817 63.169 86.537 1.00 20.05 35 THR B O 1
ATOM 2303 N N . THR B 1 37 ? -9.343 60.974 86.215 1.00 17.53 36 THR B N 1
ATOM 2304 C CA . THR B 1 37 ? -8.227 60.435 86.965 1.00 15.77 36 THR B CA 1
ATOM 2305 C C . THR B 1 37 ? -7.508 59.397 86.092 1.00 18.18 36 THR B C 1
ATOM 2306 O O . THR B 1 37 ? -8.150 58.502 85.543 1.00 19.87 36 THR B O 1
ATOM 2310 N N . ALA B 1 38 ? -6.203 59.575 86.000 1.00 16.18 37 ALA B N 1
ATOM 2311 C CA . ALA B 1 38 ? -5.285 58.908 85.099 1.00 19.53 37 ALA B CA 1
ATOM 2312 C C . ALA B 1 38 ? -4.460 57.815 85.769 1.00 24.75 37 ALA B C 1
ATOM 2313 O O . ALA B 1 38 ? -4.049 58.009 86.917 1.00 20.11 37 ALA B O 1
ATOM 2315 N N . LEU B 1 39 ? -4.258 56.740 85.013 1.00 20.22 38 LEU B N 1
ATOM 2316 C CA . LEU B 1 39 ? -3.421 55.617 85.384 1.00 20.17 38 LEU B CA 1
ATOM 2317 C C . LEU B 1 39 ? -1.982 55.731 84.907 1.00 21.65 38 LEU B C 1
ATOM 2318 O O . LEU B 1 39 ? -1.666 55.409 83.746 1.00 18.26 38 LEU B O 1
ATOM 2323 N N . PRO B 1 40 ? -1.056 56.149 85.761 1.00 19.45 39 PRO B N 1
ATOM 2324 C CA . PRO B 1 40 ? 0.361 56.182 85.358 1.00 16.78 39 PRO B CA 1
ATOM 2325 C C . PRO B 1 40 ? 0.964 54.813 85.086 1.00 17.33 39 PRO B C 1
ATOM 2326 O O . PRO B 1 40 ? 2.078 54.700 84.530 1.00 21.25 39 PRO B O 1
ATOM 2330 N N . THR B 1 41 ? 0.228 53.787 85.489 1.00 20.97 40 THR B N 1
ATOM 2331 C CA . THR B 1 41 ? 0.621 52.399 85.366 1.00 21.61 40 THR B CA 1
ATOM 2332 C C . THR B 1 41 ? 0.402 51.879 83.941 1.00 26.72 40 THR B C 1
ATOM 2333 O O . THR B 1 41 ? 0.845 50.788 83.582 1.00 27.92 40 THR B O 1
ATOM 2337 N N . SER B 1 42 ? -0.276 52.698 83.148 1.00 26.10 41 SER B N 1
ATOM 2338 C CA . SER B 1 42 ? -0.565 52.402 81.748 1.00 21.19 41 SER B CA 1
ATOM 2339 C C . SER B 1 42 ? 0.479 52.916 80.775 1.00 18.90 41 SER B C 1
ATOM 2340 O O . SER B 1 42 ? 1.014 54.041 80.910 1.00 19.62 41 SER B O 1
ATOM 2343 N N . PRO B 1 43 ? 0.837 52.151 79.735 1.00 19.00 42 PRO B N 1
ATOM 2344 C CA . PRO B 1 43 ? 1.842 52.641 78.795 1.00 24.57 42 PRO B CA 1
ATOM 2345 C C . PRO B 1 43 ? 1.434 53.854 77.953 1.00 20.09 42 PRO B C 1
ATOM 2346 O O . PRO B 1 43 ? 2.274 54.559 77.394 1.00 25.12 42 PRO B O 1
ATOM 2350 N N . TYR B 1 44 ? 0.144 54.106 77.810 1.00 21.00 43 TYR B N 1
ATOM 2351 C CA . TYR B 1 44 ? -0.431 55.248 77.132 1.00 18.18 43 TYR B CA 1
ATOM 2352 C C . TYR B 1 44 ? -0.628 56.473 78.013 1.00 21.49 43 TYR B C 1
ATOM 2353 O O . TYR B 1 44 ? -1.249 57.431 77.546 1.00 22.09 43 TYR B O 1
ATOM 2362 N N . PHE B 1 45 ? -0.160 56.444 79.257 1.00 20.52 44 PHE B N 1
ATOM 2363 C CA . PHE B 1 45 ? -0.406 57.569 80.163 1.00 21.42 44 PHE B CA 1
ATOM 2364 C C . PHE B 1 45 ? 0.192 58.863 79.646 1.00 15.04 44 PHE B C 1
ATOM 2365 O O . PHE B 1 45 ? -0.465 59.902 79.549 1.00 20.97 44 PHE B O 1
ATOM 2373 N N . LEU B 1 46 ? 1.480 58.894 79.307 1.00 15.30 45 LEU B N 1
ATOM 2374 C CA . LEU B 1 46 ? 2.070 60.182 78.927 1.00 18.72 45 LEU B CA 1
ATOM 2375 C C . LEU B 1 46 ? 1.444 60.695 77.637 1.00 18.31 45 LEU B C 1
ATOM 2376 O O . LEU B 1 46 ? 1.281 61.902 77.440 1.00 18.97 45 LEU B O 1
ATOM 2381 N N . GLU B 1 47 ? 1.066 59.774 76.748 1.00 18.26 46 GLU B N 1
ATOM 2382 C CA . GLU B 1 47 ? 0.398 60.256 75.534 1.00 23.58 46 GLU B CA 1
ATOM 2383 C C . GLU B 1 47 ? -0.937 60.921 75.825 1.00 20.91 46 GLU B C 1
ATOM 2384 O O . GLU B 1 47 ? -1.396 61.894 75.234 1.00 20.15 46 GLU B O 1
ATOM 2390 N N . ALA B 1 48 ? -1.640 60.328 76.783 1.00 15.74 47 ALA B N 1
ATOM 2391 C CA . ALA B 1 48 ? -2.898 60.877 77.248 1.00 22.00 47 ALA B CA 1
ATOM 2392 C C . ALA B 1 48 ? -2.699 62.275 77.816 1.00 23.53 47 ALA B C 1
ATOM 2393 O O . ALA B 1 48 ? -3.493 63.176 77.604 1.00 18.88 47 ALA B O 1
ATOM 2403 N N . GLU B 1 50 ? -0.352 64.416 77.080 1.00 16.19 49 GLU B N 1
ATOM 2404 C CA . GLU B 1 50 ? -0.074 65.359 75.970 1.00 19.63 49 GLU B CA 1
ATOM 2405 C C . GLU B 1 50 ? -1.351 65.694 75.211 1.00 16.93 49 GLU B C 1
ATOM 2406 O O . GLU B 1 50 ? -1.656 66.840 74.887 1.00 18.63 49 GLU B O 1
ATOM 2412 N N . SER B 1 51 ? -2.182 64.687 74.945 1.00 18.72 50 SER B N 1
ATOM 2413 C CA . SER B 1 51 ? -3.431 64.991 74.224 1.00 13.20 50 SER B CA 1
ATOM 2414 C C . SER B 1 51 ? -4.301 65.942 75.024 1.00 18.49 50 SER B C 1
ATOM 2415 O O . SER B 1 51 ? -4.936 66.888 74.576 1.00 18.89 50 SER B O 1
ATOM 2418 N N . ALA B 1 52 ? -4.331 65.721 76.358 1.00 18.87 51 ALA B N 1
ATOM 2419 C CA . ALA B 1 52 ? -5.101 66.661 77.175 1.00 16.62 51 ALA B CA 1
ATOM 2420 C C . ALA B 1 52 ? -4.533 68.072 77.100 1.00 13.21 51 ALA B C 1
ATOM 2421 O O . ALA B 1 52 ? -5.240 69.079 77.080 1.00 18.90 51 ALA B O 1
ATOM 2423 N N . ARG B 1 53 ? -3.230 68.220 77.093 1.00 16.97 52 ARG B N 1
ATOM 2424 C CA . ARG B 1 53 ? -2.604 69.526 77.136 1.00 19.30 52 ARG B CA 1
ATOM 2425 C C . ARG B 1 53 ? -2.977 70.341 75.897 1.00 17.73 52 ARG B C 1
ATOM 2426 O O . ARG B 1 53 ? -3.241 71.530 75.997 1.00 20.00 52 ARG B O 1
ATOM 2434 N N . ILE B 1 54 ? -2.974 69.628 74.769 1.00 21.65 53 ILE B N 1
ATOM 2435 C CA . ILE B 1 54 ? -3.186 70.426 73.542 1.00 23.62 53 ILE B CA 1
ATOM 2436 C C . ILE B 1 54 ? -4.632 70.451 73.107 1.00 19.94 53 ILE B C 1
ATOM 2437 O O . ILE B 1 54 ? -5.053 71.465 72.535 1.00 19.82 53 ILE B O 1
ATOM 2442 N N . SER B 1 55 ? -5.400 69.390 73.355 1.00 16.98 54 SER B N 1
ATOM 2443 C CA . SER B 1 55 ? -6.784 69.353 72.872 1.00 19.23 54 SER B CA 1
ATOM 2444 C C . SER B 1 55 ? -7.824 69.469 73.974 1.00 27.05 54 SER B C 1
ATOM 2445 O O . SER B 1 55 ? -9.010 69.649 73.678 1.00 22.87 54 SER B O 1
ATOM 2448 N N . ALA B 1 56 ? -7.481 69.413 75.265 1.00 18.78 55 ALA B N 1
ATOM 2449 C CA . ALA B 1 56 ? -8.488 69.567 76.319 1.00 18.33 55 ALA B CA 1
ATOM 2450 C C . ALA B 1 56 ? -7.926 70.351 77.506 1.00 24.21 55 ALA B C 1
ATOM 2451 O O . ALA B 1 56 ? -7.938 69.862 78.643 1.00 17.48 55 ALA B O 1
ATOM 2453 N N . PRO B 1 57 ? -7.439 71.560 77.272 1.00 20.67 56 PRO B N 1
ATOM 2454 C CA . PRO B 1 57 ? -6.750 72.332 78.315 1.00 23.93 56 PRO B CA 1
ATOM 2455 C C . PRO B 1 57 ? -7.636 72.609 79.518 1.00 24.05 56 PRO B C 1
ATOM 2456 O O . PRO B 1 57 ? -7.126 72.894 80.594 1.00 25.81 56 PRO B O 1
ATOM 2460 N N . THR B 1 58 ? -8.949 72.522 79.367 1.00 19.63 57 THR B N 1
ATOM 2461 C CA . THR B 1 58 ? -9.820 72.863 80.489 1.00 19.84 57 THR B CA 1
ATOM 2462 C C . THR B 1 58 ? -10.109 71.663 81.383 1.00 19.38 57 THR B C 1
ATOM 2463 O O . THR B 1 58 ? -10.769 71.786 82.420 1.00 24.97 57 THR B O 1
ATOM 2467 N N . LEU B 1 59 ? -9.646 70.488 81.022 1.00 18.01 58 LEU B N 1
ATOM 2468 C CA . LEU B 1 59 ? -9.908 69.264 81.754 1.00 19.16 58 LEU B CA 1
ATOM 2469 C C . LEU B 1 59 ? -9.024 69.146 82.996 1.00 19.44 58 LEU B C 1
ATOM 2470 O O . LEU B 1 59 ? -7.797 69.291 82.905 1.00 19.90 58 LEU B O 1
ATOM 2475 N N . ALA B 1 60 ? -9.672 68.910 84.145 1.00 19.34 59 ALA B N 1
ATOM 2476 C CA . ALA B 1 60 ? -8.913 68.735 85.393 1.00 21.95 59 ALA B CA 1
ATOM 2477 C C . ALA B 1 60 ? -8.488 67.283 85.543 1.00 15.30 59 ALA B C 1
ATOM 2478 O O . ALA B 1 60 ? -9.290 66.426 85.185 1.00 15.71 59 ALA B O 1
ATOM 2480 N N . ILE B 1 61 ? -7.275 66.993 86.000 1.00 15.76 60 ILE B N 1
ATOM 2481 C CA . ILE B 1 61 ? -6.793 65.631 86.054 1.00 15.74 60 ILE B CA 1
ATOM 2482 C C . ILE B 1 61 ? -6.075 65.257 87.352 1.00 16.29 60 ILE B C 1
ATOM 2483 O O . ILE B 1 61 ? -5.124 65.936 87.764 1.00 16.78 60 ILE B O 1
ATOM 2488 N N . GLY B 1 62 ? -6.555 64.200 87.983 1.00 18.93 61 GLY B N 1
ATOM 2489 C CA . GLY B 1 62 ? -6.000 63.593 89.178 1.00 20.31 61 GLY B CA 1
ATOM 2490 C C . GLY B 1 62 ? -5.327 62.270 88.875 1.00 23.05 61 GLY B C 1
ATOM 2491 O O . GLY B 1 62 ? -5.342 61.769 87.747 1.00 19.16 61 GLY B O 1
ATOM 2492 N N . VAL B 1 63 ? -4.730 61.648 89.898 1.00 14.10 62 VAL B N 1
ATOM 2493 C CA . VAL B 1 63 ? -4.091 60.349 89.728 1.00 12.43 62 VAL B CA 1
ATOM 2494 C C . VAL B 1 63 ? -4.980 59.223 90.240 1.00 21.49 62 VAL B C 1
ATOM 2495 O O . VAL B 1 63 ? -5.516 59.282 91.352 1.00 18.10 62 VAL B O 1
ATOM 2499 N N . HIS B 1 64 ? -5.142 58.195 89.422 1.00 19.36 63 HIS B N 1
ATOM 2500 C CA . HIS B 1 64 ? -5.873 56.967 89.636 1.00 17.59 63 HIS B CA 1
ATOM 2501 C C . HIS B 1 64 ? -4.915 55.880 90.110 1.00 21.33 63 HIS B C 1
ATOM 2502 O O . HIS B 1 64 ? -4.296 55.169 89.328 1.00 18.76 63 HIS B O 1
ATOM 2509 N N . LEU B 1 65 ? -4.785 55.753 91.436 1.00 21.42 64 LEU B N 1
ATOM 2510 C CA . LEU B 1 65 ? -3.890 54.755 92.007 1.00 20.34 64 LEU B CA 1
ATOM 2511 C C . LEU B 1 65 ? -4.499 53.368 91.884 1.00 12.60 64 LEU B C 1
ATOM 2512 O O . LEU B 1 65 ? -5.718 53.274 91.848 1.00 18.12 64 LEU B O 1
ATOM 2517 N N . THR B 1 66 ? -3.644 52.344 91.831 1.00 17.09 65 THR B N 1
ATOM 2518 C CA . THR B 1 66 ? -4.158 50.983 91.681 1.00 16.28 65 THR B CA 1
ATOM 2519 C C . THR B 1 66 ? -3.263 49.941 92.337 1.00 17.30 65 THR B C 1
ATOM 2520 O O . THR B 1 6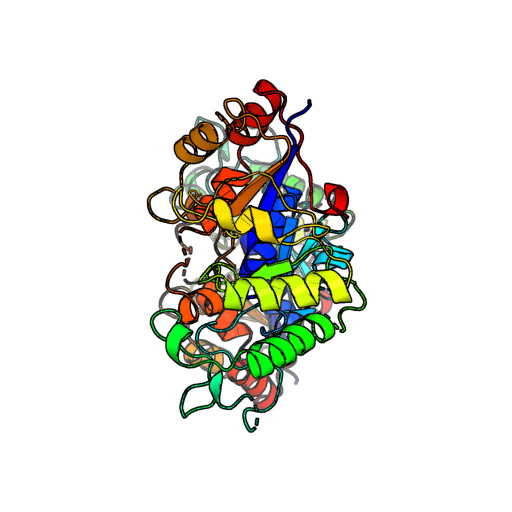6 ? -2.051 50.080 92.492 1.00 19.57 65 THR B O 1
ATOM 2524 N N . LEU B 1 67 ? -3.922 48.840 92.699 1.00 16.64 66 LEU B N 1
ATOM 2525 C CA . LEU B 1 67 ? -3.254 47.659 93.180 1.00 21.19 66 LEU B CA 1
ATOM 2526 C C . LEU B 1 67 ? -3.746 46.395 92.480 1.00 22.12 66 LEU B C 1
ATOM 2527 O O . LEU B 1 67 ? -3.336 45.289 92.817 1.00 20.97 66 LEU B O 1
ATOM 2532 N N . THR B 1 68 ? -4.637 46.549 91.503 1.00 25.35 67 THR B N 1
ATOM 2533 C CA . THR B 1 68 ? -5.413 45.449 90.970 1.00 22.53 67 THR B CA 1
ATOM 2534 C C . THR B 1 68 ? -5.614 45.515 89.460 1.00 34.36 67 THR B C 1
ATOM 2535 O O . THR B 1 68 ? -6.408 44.707 88.958 1.00 25.95 67 THR B O 1
ATOM 2539 N N . LEU B 1 69 ? -4.949 46.432 88.766 1.00 24.04 68 LEU B N 1
ATOM 2540 C CA . LEU B 1 69 ? -5.244 46.624 87.340 1.00 27.05 68 LEU B CA 1
ATOM 2541 C C . LEU B 1 69 ? -4.882 45.369 86.550 1.00 24.26 68 LEU B C 1
ATOM 2542 O O . LEU B 1 69 ? -3.762 44.889 86.587 1.00 21.26 68 LEU B O 1
ATOM 2547 N N . ASN B 1 70 ? -5.876 44.865 85.836 1.00 22.61 69 ASN B N 1
ATOM 2548 C CA . ASN B 1 70 ? -5.719 43.672 85.023 1.00 20.76 69 ASN B CA 1
ATOM 2549 C C . ASN B 1 70 ? -4.564 43.798 84.039 1.00 23.30 69 ASN B C 1
ATOM 2550 O O . ASN B 1 70 ? -4.410 44.815 83.375 1.00 24.31 69 ASN B O 1
ATOM 2555 N N . GLN B 1 71 ? -3.763 42.741 83.969 1.00 25.39 70 GLN B N 1
ATOM 2556 C CA . GLN B 1 71 ? -2.658 42.600 83.034 1.00 33.72 70 GLN B CA 1
ATOM 2557 C C . GLN B 1 71 ? -1.630 43.720 83.155 1.00 34.50 70 GLN B C 1
ATOM 2558 O O . GLN B 1 71 ? -0.914 44.061 82.217 1.00 27.73 70 GLN B O 1
ATOM 2564 N N . ALA B 1 72 ? -1.548 44.325 84.336 1.00 25.22 71 ALA B N 1
ATOM 2565 C CA . ALA B 1 72 ? -0.612 45.401 84.587 1.00 20.62 71 ALA B CA 1
ATOM 2566 C C . ALA B 1 72 ? 0.296 45.087 85.782 1.00 23.94 71 ALA B C 1
ATOM 2567 O O . ALA B 1 72 ? -0.025 44.215 86.581 1.00 21.59 71 ALA B O 1
ATOM 2569 N N . LYS B 1 73 ? 1.409 45.800 85.883 1.00 24.82 72 LYS B N 1
ATOM 2570 C CA . LYS B 1 73 ? 2.384 45.588 86.954 1.00 18.84 72 LYS B CA 1
ATOM 2571 C C . LYS B 1 73 ? 2.623 46.885 87.713 1.00 20.83 72 LYS B C 1
ATOM 2572 O O . LYS B 1 73 ? 2.387 47.969 87.169 1.00 23.50 72 LYS B O 1
ATOM 2578 N N . PRO B 1 74 ? 3.130 46.791 88.936 1.00 24.47 73 PRO B N 1
ATOM 2579 C CA . PRO B 1 74 ? 3.485 48.016 89.661 1.00 20.82 73 PRO B CA 1
ATOM 2580 C C . PRO B 1 74 ? 4.602 48.768 88.943 1.00 19.59 73 PRO B C 1
ATOM 2581 O O . PRO B 1 74 ? 5.343 48.223 88.124 1.00 21.63 73 PRO B O 1
ATOM 2585 N N . ILE B 1 75 ? 4.713 50.038 89.302 1.00 20.23 74 ILE B N 1
ATOM 2586 C CA . ILE B 1 75 ? 5.833 50.868 88.891 1.00 20.36 74 ILE B CA 1
ATOM 2587 C C . ILE B 1 75 ? 7.154 50.367 89.438 1.00 20.18 74 ILE B C 1
ATOM 2588 O O . ILE B 1 75 ? 8.196 50.298 88.786 1.00 20.54 74 ILE B O 1
ATOM 2593 N N . LEU B 1 76 ? 7.171 50.019 90.723 1.00 20.06 75 LEU B N 1
ATOM 2594 C CA . LEU B 1 76 ? 8.382 49.505 91.352 1.00 18.57 75 LEU B CA 1
ATOM 2595 C C . LEU B 1 76 ? 8.657 48.067 90.915 1.00 21.20 75 LEU B C 1
ATOM 2596 O O . LEU B 1 76 ? 7.713 47.357 90.586 1.00 21.67 75 LEU B O 1
ATOM 2601 N N . PRO B 1 77 ? 9.922 47.677 90.895 1.00 22.97 76 PRO B N 1
ATOM 2602 C CA . PRO B 1 77 ? 10.301 46.297 90.587 1.00 29.02 76 PRO B CA 1
ATOM 2603 C C . PRO B 1 77 ? 9.638 45.319 91.557 1.00 28.50 76 PRO B C 1
ATOM 2604 O O . PRO B 1 77 ? 9.394 45.654 92.717 1.00 27.89 76 PRO B O 1
ATOM 2608 N N . ARG B 1 78 ? 9.354 44.117 91.075 1.00 19.33 77 ARG B N 1
ATOM 2609 C CA . ARG B 1 78 ? 8.627 43.165 91.929 1.00 26.46 77 ARG B CA 1
ATOM 2610 C C . ARG B 1 78 ? 9.401 42.810 93.199 1.00 27.18 77 ARG B C 1
ATOM 2611 O O . ARG B 1 78 ? 8.773 42.451 94.207 1.00 29.05 77 ARG B O 1
ATOM 2619 N N . GLU B 1 79 ? 10.713 42.877 93.157 1.00 27.71 78 GLU B N 1
ATOM 2620 C CA . GLU B 1 79 ? 11.545 42.516 94.306 1.00 35.14 78 GLU B CA 1
ATOM 2621 C C . GLU B 1 79 ? 11.353 43.512 95.439 1.00 34.85 78 GLU B C 1
ATOM 2622 O O . GLU B 1 79 ? 11.564 43.218 96.618 1.00 33.34 78 GLU B O 1
ATOM 2636 N N . VAL B 1 81 ? 8.329 45.149 95.830 1.00 26.06 80 VAL B N 1
ATOM 2637 C CA . VAL B 1 81 ? 6.947 45.085 96.307 1.00 22.33 80 VAL B CA 1
ATOM 2638 C C . VAL B 1 81 ? 6.342 43.699 96.158 1.00 24.37 80 VAL B C 1
ATOM 2639 O O . VAL B 1 81 ? 5.279 43.530 95.546 1.00 24.77 80 VAL B O 1
ATOM 2643 N N . PRO B 1 82 ? 7.005 42.695 96.714 1.00 21.60 81 PRO B N 1
ATOM 2644 C CA . PRO B 1 82 ? 6.601 41.316 96.420 1.00 23.26 81 PRO B CA 1
ATOM 2645 C C . PRO B 1 82 ? 5.186 40.990 96.859 1.00 26.39 81 PRO B C 1
ATOM 2646 O O . PRO B 1 82 ? 4.512 40.118 96.303 1.00 25.27 81 PRO B O 1
ATOM 2650 N N . SER B 1 83 ? 4.685 41.685 97.864 1.00 23.29 82 SER B N 1
ATOM 2651 C CA . SER B 1 83 ? 3.352 41.407 98.367 1.00 25.57 82 SER B CA 1
ATOM 2652 C C . SER B 1 83 ? 2.248 41.873 97.429 1.00 25.53 82 SER B C 1
ATOM 2653 O O . SER B 1 83 ? 1.096 41.469 97.613 1.00 21.78 82 SER B O 1
ATOM 2656 N N . LEU B 1 84 ? 2.587 42.704 96.455 1.00 16.93 83 LEU B N 1
ATOM 2657 C CA . LEU B 1 84 ? 1.608 43.356 95.612 1.00 20.55 83 LEU B CA 1
ATOM 2658 C C . LEU B 1 84 ? 1.298 42.584 94.332 1.00 21.58 83 LEU B C 1
ATOM 2659 O O . LEU B 1 84 ? 0.366 42.969 93.614 1.00 23.97 83 LEU B O 1
ATOM 2664 N N . VAL B 1 85 ? 2.064 41.541 94.079 1.00 23.05 84 VAL B N 1
ATOM 2665 C CA . VAL B 1 85 ? 1.924 40.835 92.806 1.00 25.24 84 VAL B CA 1
ATOM 2666 C C . VAL B 1 85 ? 1.828 39.321 92.913 1.00 29.74 84 VAL B C 1
ATOM 2667 O O . VAL B 1 85 ? 2.312 38.698 93.860 1.00 23.11 84 VAL B O 1
ATOM 2671 N N . ASP B 1 86 ? 1.203 38.760 91.869 1.00 27.04 85 ASP B N 1
ATOM 2672 C CA . ASP B 1 86 ? 1.150 37.307 91.724 1.00 25.24 85 ASP B CA 1
ATOM 2673 C C . ASP B 1 86 ? 2.519 36.787 91.336 1.00 21.35 85 ASP B C 1
ATOM 2674 O O . ASP B 1 86 ? 3.532 37.449 91.214 1.00 24.42 85 ASP B O 1
ATOM 2679 N N . GLU B 1 87 ? 2.619 35.501 91.062 1.00 26.44 86 GLU B N 1
ATOM 2680 C CA . GLU B 1 87 ? 3.879 34.882 90.687 1.00 23.13 86 GLU B CA 1
ATOM 2681 C C . GLU B 1 87 ? 4.520 35.447 89.431 1.00 30.11 86 GLU B C 1
ATOM 2682 O O . GLU B 1 87 ? 5.761 35.438 89.314 1.00 32.49 86 GLU B O 1
ATOM 2684 N N . ALA B 1 88 ? 3.726 35.946 88.490 1.00 30.06 87 ALA B N 1
ATOM 2685 C CA . ALA B 1 88 ? 4.268 36.476 87.240 1.00 28.33 87 ALA B CA 1
ATOM 2686 C C . ALA B 1 88 ? 4.589 37.959 87.292 1.00 26.95 87 ALA B C 1
ATOM 2687 O O . ALA B 1 88 ? 5.111 38.541 86.342 1.00 24.45 87 ALA B O 1
ATOM 2689 N N . GLY B 1 89 ? 4.337 38.645 88.402 1.00 26.85 88 GLY B N 1
ATOM 2690 C CA . GLY B 1 89 ? 4.715 40.050 88.515 1.00 23.02 88 GLY B CA 1
ATOM 2691 C C . GLY B 1 89 ? 3.541 40.996 88.314 1.00 21.32 88 GLY B C 1
ATOM 2692 O O . GLY B 1 89 ? 3.675 42.237 88.312 1.00 25.99 88 GLY B O 1
ATOM 2693 N N . TYR B 1 90 ? 2.349 40.450 88.111 1.00 18.72 89 TYR B N 1
ATOM 2694 C CA . TYR B 1 90 ? 1.192 41.281 87.830 1.00 19.06 89 TYR B CA 1
ATOM 2695 C C . TYR B 1 90 ? 0.422 41.567 89.126 1.00 21.66 89 TYR B C 1
ATOM 2696 O O . TYR B 1 90 ? 0.445 40.735 90.033 1.00 20.36 89 TYR B O 1
ATOM 2705 N N . PHE B 1 91 ? -0.244 42.710 89.203 1.00 21.74 90 PHE B N 1
ATOM 2706 C CA . PHE B 1 91 ? -1.119 43.025 90.316 1.00 27.48 90 PHE B CA 1
ATOM 2707 C C . PHE B 1 91 ? -2.126 41.900 90.577 1.00 31.13 90 PHE B C 1
ATOM 2708 O O . PHE B 1 91 ? -2.740 41.353 89.667 1.00 23.72 90 PHE B O 1
ATOM 2716 N N . TRP B 1 92 ? -2.307 41.596 91.854 1.00 23.53 91 TRP B N 1
ATOM 2717 C CA . TRP B 1 92 ? -3.351 40.679 92.298 1.00 25.94 91 TRP B CA 1
ATOM 2718 C C . TRP B 1 92 ? -4.717 41.169 91.849 1.00 20.14 91 TRP B C 1
ATOM 2719 O O . TRP B 1 92 ? -4.975 42.381 91.832 1.00 22.62 91 TRP B O 1
ATOM 2730 N N . HIS B 1 93 ? -5.631 40.277 91.524 1.00 23.77 92 HIS B N 1
ATOM 2731 C CA . HIS B 1 93 ? -7.026 40.598 91.246 1.00 24.13 92 HIS B CA 1
ATOM 2732 C C . HIS B 1 93 ? -7.680 41.189 92.494 1.00 24.07 92 HIS B C 1
ATOM 2733 O O . HIS B 1 93 ? -7.294 40.865 93.623 1.00 28.24 92 HIS B O 1
ATOM 2740 N N . GLN B 1 94 ? -8.662 42.053 92.285 1.00 22.07 93 GLN B N 1
ATOM 2741 C CA . GLN B 1 94 ? -9.362 42.766 93.335 1.00 24.41 93 GLN B CA 1
ATOM 2742 C C . GLN B 1 94 ? -10.021 41.816 94.332 1.00 33.26 93 GLN B C 1
ATOM 2743 O O . GLN B 1 94 ? -10.206 42.195 95.495 1.00 28.99 93 GLN B O 1
ATOM 2749 N N . SER B 1 95 ? -10.359 40.616 93.884 1.00 28.61 94 SER B N 1
ATOM 2750 C CA . SER B 1 95 ? -11.049 39.632 94.702 1.00 28.27 94 SER B CA 1
ATOM 2751 C C . SER B 1 95 ? -10.218 39.104 95.852 1.00 27.79 94 SER B C 1
ATOM 2752 O O . SER B 1 95 ? -10.740 38.593 96.844 1.00 34.55 94 SER B O 1
ATOM 2755 N N . ILE B 1 96 ? -8.896 39.165 95.745 1.00 26.42 95 ILE B N 1
ATOM 2756 C CA . ILE B 1 96 ? -8.107 38.601 96.830 1.00 28.55 95 ILE B CA 1
ATOM 2757 C C . ILE B 1 96 ? -6.874 39.411 97.185 1.00 30.99 95 ILE B C 1
ATOM 2758 O O . ILE B 1 96 ? -6.057 38.937 97.994 1.00 29.39 95 ILE B O 1
ATOM 2763 N N . PHE B 1 97 ? -6.684 40.602 96.617 1.00 29.89 96 PHE B N 1
ATOM 2764 C CA . PHE B 1 97 ? -5.501 41.379 96.970 1.00 26.02 96 PHE B CA 1
ATOM 2765 C C . PHE B 1 97 ? -5.485 41.788 98.450 1.00 21.89 96 PHE B C 1
ATOM 2766 O O . PHE B 1 97 ? -4.395 41.879 99.012 1.00 22.49 96 PHE B O 1
ATOM 2774 N N . GLU B 1 98 ? -6.667 42.022 98.995 1.00 22.47 97 GLU B N 1
ATOM 2775 C CA . GLU B 1 98 ? -6.812 42.593 100.330 1.00 27.60 97 GLU B CA 1
ATOM 2776 C C . GLU B 1 98 ? -5.924 41.878 101.346 1.00 29.59 97 GLU B C 1
ATOM 2777 O O . GLU B 1 98 ? -5.237 42.533 102.125 1.00 26.72 97 GLU B O 1
ATOM 2783 N N . GLU B 1 99 ? -5.943 40.554 101.282 1.00 30.55 98 GLU B N 1
ATOM 2784 C CA . GLU B 1 99 ? -5.259 39.698 102.247 1.00 41.25 98 GLU B CA 1
ATOM 2785 C C . GLU B 1 99 ? -3.783 39.527 101.940 1.00 42.30 98 GLU B C 1
ATOM 2786 O O . GLU B 1 99 ? -3.016 38.917 102.694 1.00 48.29 98 GLU B O 1
ATOM 2792 N N . LYS B 1 100 ? -3.338 40.054 100.804 1.00 35.24 99 LYS B N 1
ATOM 2793 C CA . LYS B 1 100 ? -1.966 39.786 100.394 1.00 28.11 99 LYS B CA 1
ATOM 2794 C C . LYS B 1 100 ? -1.005 40.919 100.689 1.00 23.64 99 LYS B C 1
ATOM 2795 O O . LYS B 1 100 ? 0.173 40.744 100.976 1.00 27.86 99 LYS B O 1
ATOM 2800 N N . VAL B 1 101 ? -1.527 42.139 100.537 1.00 20.54 100 VAL B N 1
ATOM 2801 C CA . VAL B 1 101 ? -0.582 43.243 100.459 1.00 23.46 100 VAL B CA 1
ATOM 2802 C C . VAL B 1 101 ? -0.103 43.723 101.834 1.00 25.54 100 VAL B C 1
ATOM 2803 O O . VAL B 1 101 ? -0.900 43.717 102.777 1.00 29.01 100 VAL B O 1
ATOM 2807 N N . ASN B 1 102 ? 1.152 44.120 101.854 1.00 26.71 101 ASN B N 1
ATOM 2808 C CA . ASN B 1 102 ? 1.897 44.770 102.913 1.00 28.87 101 ASN B CA 1
ATOM 2809 C C . ASN B 1 102 ? 1.763 46.287 102.809 1.00 31.03 101 ASN B C 1
ATOM 2810 O O . ASN B 1 102 ? 2.081 46.899 101.784 1.00 24.72 101 ASN B O 1
ATOM 2815 N N . LEU B 1 103 ? 1.282 46.949 103.847 1.00 27.21 102 LEU B N 1
ATOM 2816 C CA . LEU B 1 103 ? 0.916 48.362 103.775 1.00 21.18 102 LEU B CA 1
ATOM 2817 C C . LEU B 1 103 ? 2.090 49.269 103.429 1.00 24.20 102 LEU B C 1
ATOM 2818 O O . LEU B 1 103 ? 1.887 50.333 102.824 1.00 25.10 102 LEU B O 1
ATOM 2823 N N . GLU B 1 104 ? 3.302 48.869 103.821 1.00 19.50 103 GLU B N 1
ATOM 2824 C CA . GLU B 1 104 ? 4.513 49.616 103.552 1.00 23.66 103 GLU B CA 1
ATOM 2825 C C . GLU B 1 104 ? 4.841 49.608 102.056 1.00 29.25 103 GLU B C 1
ATOM 2826 O O . GLU B 1 104 ? 5.263 50.612 101.501 1.00 21.44 103 GLU B O 1
ATOM 2828 N N . GLU B 1 105 ? 4.640 48.436 101.465 1.00 27.92 104 GLU B N 1
ATOM 2829 C CA . GLU B 1 105 ? 4.817 48.281 100.025 1.00 26.51 104 GLU B CA 1
ATOM 2830 C C . GLU B 1 105 ? 3.695 49.043 99.320 1.00 23.51 104 GLU B C 1
ATOM 2831 O O . GLU B 1 105 ? 3.997 49.684 98.312 1.00 23.00 104 GLU B O 1
ATOM 2837 N N . VAL B 1 106 ? 2.463 49.001 99.821 1.00 20.27 105 VAL B N 1
ATOM 2838 C CA . VAL B 1 106 ? 1.374 49.790 99.229 1.00 22.59 105 VAL B CA 1
ATOM 2839 C C . VAL B 1 106 ? 1.774 51.266 99.204 1.00 27.41 105 VAL B C 1
ATOM 2840 O O . VAL B 1 106 ? 1.645 51.933 98.160 1.00 19.70 105 VAL B O 1
ATOM 2844 N N . TYR B 1 107 ? 2.261 51.773 100.346 1.00 17.42 106 TYR B N 1
ATOM 2845 C CA . TYR B 1 107 ? 2.712 53.160 100.406 1.00 20.46 106 TYR B CA 1
ATOM 2846 C C . TYR B 1 107 ? 3.786 53.455 99.365 1.00 21.89 106 TYR B C 1
ATOM 2847 O O . TYR B 1 107 ? 3.736 54.474 98.669 1.00 21.80 106 TYR B O 1
ATOM 2856 N N . ASN B 1 108 ? 4.804 52.605 99.289 1.00 21.05 107 ASN B N 1
ATOM 2857 C CA . ASN B 1 108 ? 5.915 52.934 98.404 1.00 19.21 107 ASN B CA 1
ATOM 2858 C C . ASN B 1 108 ? 5.441 52.900 96.948 1.00 22.22 107 ASN B C 1
ATOM 2859 O O . ASN B 1 108 ? 5.804 53.764 96.155 1.00 22.20 107 ASN B O 1
ATOM 2864 N N . GLU B 1 109 ? 4.640 51.896 96.633 1.00 18.57 108 GLU B N 1
ATOM 2865 C CA . GLU B 1 109 ? 4.153 51.764 95.256 1.00 21.84 108 GLU B CA 1
ATOM 2866 C C . GLU B 1 109 ? 3.236 52.930 94.905 1.00 24.61 108 GLU B C 1
ATOM 2867 O O . GLU B 1 109 ? 3.339 53.487 93.812 1.00 23.10 108 GLU B O 1
ATOM 2873 N N . TRP B 1 110 ? 2.329 53.338 95.784 1.00 18.21 109 TRP B N 1
ATOM 2874 C CA . TRP B 1 110 ? 1.460 54.470 95.454 1.00 20.70 109 TRP B CA 1
ATOM 2875 C C . TRP B 1 110 ? 2.229 55.781 95.371 1.00 22.03 109 TRP B C 1
ATOM 2876 O O . TRP B 1 110 ? 1.958 56.624 94.503 1.00 18.26 109 TRP B O 1
ATOM 2887 N N . ASP B 1 111 ? 3.204 56.000 96.246 1.00 16.21 110 ASP B N 1
ATOM 2888 C CA . ASP B 1 111 ? 4.156 57.095 96.102 1.00 21.04 110 ASP B CA 1
ATOM 2889 C C . ASP B 1 111 ? 4.782 57.079 94.698 1.00 19.37 110 ASP B C 1
ATOM 2890 O O . ASP B 1 111 ? 4.875 58.082 94.000 1.00 21.09 110 ASP B O 1
ATOM 2895 N N . ALA B 1 112 ? 5.228 55.899 94.274 1.00 16.21 111 ALA B N 1
ATOM 2896 C CA . ALA B 1 112 ? 5.837 55.717 92.971 1.00 22.12 111 ALA B CA 1
ATOM 2897 C C . ALA B 1 112 ? 4.886 56.102 91.832 1.00 24.95 111 ALA B C 1
ATOM 2898 O O . ALA B 1 112 ? 5.317 56.686 90.835 1.00 20.62 111 ALA B O 1
ATOM 2900 N N . GLN B 1 113 ? 3.616 55.752 91.998 1.00 21.99 112 GLN B N 1
ATOM 2901 C CA . GLN B 1 113 ? 2.596 56.035 91.000 1.00 17.91 112 GLN B CA 1
ATOM 2902 C C . GLN B 1 113 ? 2.385 57.529 90.906 1.00 20.95 112 GLN B C 1
ATOM 2903 O O . GLN B 1 113 ? 2.174 58.142 89.862 1.00 21.22 112 GLN B O 1
ATOM 2909 N N . ILE B 1 114 ? 2.434 58.203 92.063 1.00 20.42 113 ILE B N 1
ATOM 2910 C CA . ILE B 1 114 ? 2.229 59.648 92.020 1.00 18.79 113 ILE B CA 1
ATOM 2911 C C . ILE B 1 114 ? 3.428 60.320 91.386 1.00 18.13 113 ILE B C 1
ATOM 2912 O O . ILE B 1 114 ? 3.297 61.239 90.575 1.00 22.59 113 ILE B O 1
ATOM 2917 N N . ILE B 1 115 ? 4.634 59.878 91.710 1.00 17.15 114 ILE B N 1
ATOM 2918 C CA . ILE B 1 115 ? 5.827 60.432 91.066 1.00 24.03 114 ILE B CA 1
ATOM 2919 C C . ILE B 1 115 ? 5.804 60.211 89.552 1.00 21.01 114 ILE B C 1
ATOM 2920 O O . ILE B 1 115 ? 6.154 61.108 88.787 1.00 22.30 114 ILE B O 1
ATOM 2925 N N . SER B 1 116 ? 5.374 59.015 89.195 1.00 17.72 115 SER B N 1
ATOM 2926 C CA . SER B 1 116 ? 5.185 58.599 87.826 1.00 19.91 115 SER B CA 1
ATOM 2927 C C . SER B 1 116 ? 4.231 59.559 87.119 1.00 22.09 115 SER B C 1
ATOM 2928 O O . SER B 1 116 ? 4.542 59.952 85.997 1.00 21.38 115 SER B O 1
ATOM 2931 N N . PHE B 1 117 ? 3.135 59.913 87.783 1.00 20.71 116 PHE B N 1
ATOM 2932 C CA . PHE B 1 117 ? 2.195 60.858 87.163 1.00 16.51 116 PHE B CA 1
ATOM 2933 C C . PHE B 1 117 ? 2.973 62.123 86.798 1.00 21.42 116 PHE B C 1
ATOM 2934 O O . PHE B 1 117 ? 2.760 62.705 85.746 1.00 17.78 116 PHE B O 1
ATOM 2950 N N . LYS B 1 119 ? 5.878 62.710 85.933 1.00 19.60 118 LYS B N 1
ATOM 2951 C CA . LYS B 1 119 ? 6.757 62.737 84.759 1.00 22.85 118 LYS B CA 1
ATOM 2952 C C . LYS B 1 119 ? 6.066 63.455 83.591 1.00 23.03 118 LYS B C 1
ATOM 2953 O O . LYS B 1 119 ? 6.741 63.869 82.641 1.00 21.40 118 LYS B O 1
ATOM 2959 N N . SER B 1 120 ? 4.765 63.639 83.687 1.00 22.79 119 SER B N 1
ATOM 2960 C CA . SER B 1 120 ? 3.994 64.411 82.727 1.00 16.69 119 SER B CA 1
ATOM 2961 C C . SER B 1 120 ? 4.315 65.897 82.804 1.00 22.59 119 SER B C 1
ATOM 2962 O O . SER B 1 120 ? 3.921 66.660 81.920 1.00 27.70 119 SER B O 1
ATOM 2965 N N . GLY B 1 121 ? 5.016 66.312 83.846 1.00 21.10 120 GLY B N 1
ATOM 2966 C CA . GLY B 1 121 ? 5.291 67.715 84.144 1.00 23.94 120 GLY B CA 1
ATOM 2967 C C . GLY B 1 121 ? 4.093 68.436 84.718 1.00 27.06 120 GLY B C 1
ATOM 2968 O O . GLY B 1 121 ? 4.031 69.666 84.776 1.00 31.77 120 GLY B O 1
ATOM 2969 N N . ARG B 1 122 ? 3.091 67.666 85.143 1.00 22.71 121 ARG B N 1
ATOM 2970 C CA . ARG B 1 122 ? 1.926 68.211 85.795 1.00 19.34 121 ARG B CA 1
ATOM 2971 C C . ARG B 1 122 ? 1.706 67.520 87.157 1.00 20.42 121 ARG B C 1
ATOM 2972 O O . ARG B 1 122 ? 1.903 66.314 87.259 1.00 22.15 121 ARG B O 1
ATOM 2980 N N . ARG B 1 123 ? 1.281 68.329 88.111 1.00 20.33 122 ARG B N 1
ATOM 2981 C CA . ARG B 1 123 ? 0.853 67.800 89.407 1.00 21.70 122 ARG B CA 1
ATOM 2982 C C . ARG B 1 123 ? -0.564 67.273 89.336 1.00 14.58 122 ARG B C 1
ATOM 2983 O O . ARG B 1 123 ? -1.470 67.985 88.871 1.00 18.66 122 ARG B O 1
ATOM 2991 N N . PRO B 1 124 ? -0.879 66.090 89.838 1.00 16.78 123 PRO B N 1
ATOM 2992 C CA . PRO B 1 124 ? -2.293 65.676 89.838 1.00 15.07 123 PRO B CA 1
ATOM 2993 C C . PRO B 1 124 ? -3.108 66.638 90.699 1.00 18.97 123 PRO B C 1
ATOM 2994 O O . PRO B 1 124 ? -2.543 67.173 91.656 1.00 22.72 123 PRO B O 1
ATOM 2998 N N . ASP B 1 125 ? -4.387 66.866 90.435 1.00 17.67 124 ASP B N 1
ATOM 2999 C CA . ASP B 1 125 ? -5.127 67.773 91.323 1.00 19.05 124 ASP B CA 1
ATOM 3000 C C . ASP B 1 125 ? -5.820 67.032 92.468 1.00 14.36 124 ASP B C 1
ATOM 3001 O O . ASP B 1 125 ? -6.396 67.651 93.365 1.00 23.06 124 ASP B O 1
ATOM 3006 N N . HIS B 1 126 ? -5.770 65.718 92.485 1.00 14.63 125 HIS B N 1
ATOM 3007 C CA . HIS B 1 126 ? -6.380 64.900 93.542 1.00 20.90 125 HIS B CA 1
ATOM 3008 C C . HIS B 1 126 ? -5.988 63.434 93.324 1.00 20.39 125 HIS B C 1
ATOM 3009 O O . HIS B 1 126 ? -5.388 63.048 92.326 1.00 16.91 125 HIS B O 1
ATOM 3016 N N . ILE B 1 127 ? -6.380 62.639 94.309 1.00 15.37 126 ILE B N 1
ATOM 3017 C CA . ILE B 1 127 ? -6.189 61.202 94.308 1.00 18.34 126 ILE B CA 1
ATOM 3018 C C . ILE B 1 127 ? -7.479 60.405 94.392 1.00 19.45 126 ILE B C 1
ATOM 3019 O O . ILE B 1 127 ? -8.418 60.747 95.098 1.00 16.34 126 ILE B O 1
ATOM 3024 N N . ASP B 1 128 ? -7.510 59.304 93.646 1.00 18.04 127 ASP B N 1
ATOM 3025 C CA . ASP B 1 128 ? -8.525 58.285 93.837 1.00 20.53 127 ASP B CA 1
ATOM 3026 C C . ASP B 1 128 ? -7.893 56.929 93.501 1.00 19.00 127 ASP B C 1
ATOM 3027 O O . ASP B 1 128 ? -6.678 56.817 93.308 1.00 18.72 127 ASP B O 1
ATOM 3032 N N . SER B 1 129 ? -8.710 55.889 93.434 1.00 18.13 128 SER B N 1
ATOM 3033 C CA . SER B 1 129 ? -8.203 54.592 93.087 1.00 19.54 128 SER B CA 1
ATOM 3034 C C . SER B 1 129 ? -9.162 53.716 92.268 1.00 18.47 128 SER B C 1
ATOM 3035 O O . SER B 1 129 ? -10.390 53.768 92.437 1.00 20.28 128 SER B O 1
ATOM 3038 N N . HIS B 1 130 ? -8.514 52.940 91.408 1.00 17.71 129 HIS B N 1
ATOM 3039 C CA . HIS B 1 130 ? -9.155 51.908 90.598 1.00 21.13 129 HIS B CA 1
ATOM 3040 C C . HIS B 1 130 ? -9.780 50.869 91.513 1.00 18.23 129 HIS B C 1
ATOM 3041 O O . HIS B 1 130 ? -9.095 50.503 92.481 1.00 19.59 129 HIS B O 1
ATOM 3048 N N . HIS B 1 131 ? -10.997 50.424 91.269 1.00 20.25 130 HIS B N 1
ATOM 3049 C CA . HIS B 1 131 ? -11.701 49.431 92.061 1.00 20.87 130 HIS B CA 1
ATOM 3050 C C . HIS B 1 131 ? -11.901 49.936 93.496 1.00 24.30 130 HIS B C 1
ATOM 3051 O O . HIS B 1 131 ? -12.140 49.116 94.385 1.00 22.34 130 HIS B O 1
ATOM 3058 N N . ASN B 1 132 ? -11.780 51.232 93.709 1.00 22.76 131 ASN B N 1
ATOM 3059 C CA . ASN B 1 132 ? -11.910 51.827 95.038 1.00 21.97 131 ASN B CA 1
ATOM 3060 C C . ASN B 1 132 ? -11.085 51.074 96.078 1.00 18.38 131 ASN B C 1
ATOM 3061 O O . ASN B 1 132 ? -11.579 50.874 97.199 1.00 22.76 131 ASN B O 1
ATOM 3066 N N . VAL B 1 133 ? -9.866 50.658 95.770 1.00 17.92 132 VAL B N 1
ATOM 3067 C CA . VAL B 1 133 ? -9.076 49.915 96.768 1.00 20.59 132 VAL B CA 1
ATOM 3068 C C . VAL B 1 133 ? -8.661 50.712 98.000 1.00 22.48 132 VAL B C 1
ATOM 3069 O O . VAL B 1 133 ? -8.459 50.057 99.036 1.00 26.81 132 VAL B O 1
ATOM 3073 N N . HIS B 1 134 ? -8.503 52.005 98.063 1.00 23.70 133 HIS B N 1
ATOM 3074 C CA . HIS B 1 134 ? -8.330 52.925 99.170 1.00 21.08 133 HIS B CA 1
ATOM 3075 C C . HIS B 1 134 ? -9.544 52.964 100.088 1.00 24.96 133 HIS B C 1
ATOM 3076 O O . HIS B 1 134 ? -9.462 53.531 101.193 1.00 26.62 133 HIS B O 1
ATOM 3083 N N . GLY B 1 135 ? -10.657 52.383 99.666 1.00 19.91 134 GLY B N 1
ATOM 3084 C CA . GLY B 1 135 ? -11.850 52.250 100.479 1.00 19.18 134 GLY B CA 1
ATOM 3085 C C . GLY B 1 135 ? -12.146 50.820 100.872 1.00 22.47 134 GLY B C 1
ATOM 3086 O O . GLY B 1 135 ? -13.188 50.502 101.431 1.00 25.43 134 GLY B O 1
ATOM 3087 N N . LYS B 1 136 ? -11.239 49.892 100.589 1.00 24.40 135 LYS B N 1
ATOM 3088 C CA . LYS B 1 136 ? -11.470 48.483 100.847 1.00 30.51 135 LYS B CA 1
ATOM 3089 C C . LYS B 1 136 ? -11.492 48.168 102.342 1.00 27.30 135 LYS B C 1
ATOM 3090 O O . LYS B 1 136 ? -12.193 47.252 102.758 1.00 24.92 135 LYS B O 1
ATOM 3096 N N . ASN B 1 137 ? -10.701 48.917 103.096 1.00 27.03 136 ASN B N 1
ATOM 3097 C CA . ASN B 1 137 ? -10.667 48.819 104.561 1.00 25.82 136 ASN B CA 1
ATOM 3098 C C . ASN B 1 137 ? -9.962 50.066 105.087 1.00 31.43 136 ASN B C 1
ATOM 3099 O O . ASN B 1 137 ? -9.440 50.837 104.277 1.00 23.45 136 ASN B O 1
ATOM 3104 N N . LYS B 1 138 ? -9.962 50.297 106.392 1.00 25.87 137 LYS B N 1
ATOM 3105 C CA . LYS B 1 138 ? -9.443 51.535 106.972 1.00 26.12 137 LYS B CA 1
ATOM 3106 C C . LYS B 1 138 ? -7.928 51.626 106.924 1.00 20.27 137 LYS B C 1
ATOM 3107 O O . LYS B 1 138 ? -7.376 52.724 106.974 1.00 23.46 137 LYS B O 1
ATOM 3113 N N . LYS B 1 139 ? -7.219 50.498 106.861 1.00 24.23 138 LYS B N 1
ATOM 3114 C CA . LYS B 1 139 ? -5.768 50.507 106.764 1.00 25.58 138 LYS B CA 1
ATOM 3115 C C . LYS B 1 139 ? -5.325 51.016 105.385 1.00 25.86 138 LYS B C 1
ATOM 3116 O O . LYS B 1 139 ? -4.417 51.840 105.328 1.00 23.15 138 LYS B O 1
ATOM 3119 N N . LEU B 1 140 ? -5.979 50.515 104.338 1.00 28.31 139 LEU B N 1
ATOM 3120 C CA . LEU B 1 140 ? -5.655 50.981 102.977 1.00 28.59 139 LEU B CA 1
ATOM 3121 C C . LEU B 1 140 ? -6.012 52.455 102.832 1.00 27.27 139 LEU B C 1
ATOM 3122 O O . LEU B 1 140 ? -5.322 53.253 102.191 1.00 24.91 139 LEU B O 1
ATOM 3127 N N . LEU B 1 141 ? -7.130 52.828 103.455 1.00 20.41 140 LEU B N 1
ATOM 3128 C CA . LEU B 1 141 ? -7.514 54.227 103.485 1.00 19.83 140 LEU B CA 1
ATOM 3129 C C . LEU B 1 141 ? -6.431 55.053 104.160 1.00 22.37 140 LEU B C 1
ATOM 3130 O O . LEU B 1 141 ? -6.074 56.111 103.651 1.00 18.53 140 LEU B O 1
ATOM 3135 N N . GLY B 1 142 ? -5.909 54.583 105.295 1.00 26.05 141 GLY B N 1
ATOM 3136 C CA . GLY B 1 142 ? -4.845 55.302 105.987 1.00 25.38 141 GLY B CA 1
ATOM 3137 C C . GLY B 1 142 ? -3.603 55.526 105.143 1.00 23.50 141 GLY B C 1
ATOM 3138 O O . GLY B 1 142 ? -2.962 56.567 105.236 1.00 20.41 141 GLY B O 1
ATOM 3139 N N . VAL B 1 143 ? -3.227 54.562 104.305 1.00 20.30 142 VAL B N 1
ATOM 3140 C CA . VAL B 1 143 ? -2.074 54.737 103.429 1.00 23.11 142 VAL B CA 1
ATOM 3141 C C . VAL B 1 143 ? -2.377 55.834 102.416 1.00 18.17 142 VAL B C 1
ATOM 3142 O O . VAL B 1 143 ? -1.561 56.729 102.189 1.00 20.47 142 VAL B O 1
ATOM 3146 N N . ALA B 1 144 ? -3.572 55.749 101.838 1.00 18.36 143 ALA B N 1
ATOM 3147 C CA . ALA B 1 144 ? -4.009 56.799 100.917 1.00 19.06 143 ALA B CA 1
ATOM 3148 C C . ALA B 1 144 ? -3.955 58.170 101.575 1.00 25.92 143 ALA B C 1
ATOM 3149 O O . ALA B 1 144 ? -3.478 59.140 100.982 1.00 22.93 143 ALA B O 1
ATOM 3151 N N . LEU B 1 145 ? -4.428 58.316 102.805 1.00 20.00 144 LEU B N 1
ATOM 3152 C CA . LEU B 1 145 ? -4.442 59.594 103.511 1.00 18.79 144 LEU B CA 1
ATOM 3153 C C . LEU B 1 145 ? -3.053 60.115 103.819 1.00 15.39 144 LEU B C 1
ATOM 3154 O O . LEU B 1 145 ? -2.803 61.326 103.779 1.00 18.19 144 LEU B O 1
ATOM 3159 N N . ALA B 1 146 ? -2.163 59.174 104.116 1.00 23.78 145 ALA B N 1
ATOM 3160 C CA . ALA B 1 146 ? -0.780 59.546 104.403 1.00 23.08 145 ALA B CA 1
ATOM 3161 C C . ALA B 1 146 ? -0.165 60.237 103.189 1.00 24.65 145 ALA B C 1
ATOM 3162 O O . ALA B 1 146 ? 0.509 61.261 103.305 1.00 26.07 145 ALA B O 1
ATOM 3164 N N . LEU B 1 147 ? -0.427 59.689 102.009 1.00 22.11 146 LEU B N 1
ATOM 3165 C CA . LEU B 1 147 ? 0.085 60.284 100.770 1.00 21.64 146 LEU B CA 1
ATOM 3166 C C . LEU B 1 147 ? -0.612 61.596 100.439 1.00 18.89 146 LEU B C 1
ATOM 3167 O O . LEU B 1 147 ? -0.011 62.559 99.953 1.00 19.28 146 LEU B O 1
ATOM 3172 N N . ALA B 1 148 ? -1.915 61.668 100.717 1.00 19.26 147 ALA B N 1
ATOM 3173 C CA . ALA B 1 148 ? -2.688 62.881 100.468 1.00 19.95 147 ALA B CA 1
ATOM 3174 C C . ALA B 1 148 ? -2.124 64.027 101.300 1.00 22.36 147 ALA B C 1
ATOM 3175 O O . ALA B 1 148 ? -2.088 65.183 100.881 1.00 18.31 147 ALA B O 1
ATOM 3177 N N . ARG B 1 149 ? -1.686 63.656 102.511 1.00 23.35 148 ARG B N 1
ATOM 3178 C CA . ARG B 1 149 ? -1.085 64.658 103.372 1.00 20.45 148 ARG B CA 1
ATOM 3179 C C . ARG B 1 149 ? 0.329 64.979 102.900 1.00 18.80 148 ARG B C 1
ATOM 3180 O O . ARG B 1 149 ? 0.689 66.158 102.946 1.00 25.55 148 ARG B O 1
ATOM 3188 N N . LYS B 1 150 ? 1.118 64.006 102.467 1.00 19.57 149 LYS B N 1
ATOM 3189 C CA . LYS B 1 150 ? 2.476 64.292 102.013 1.00 20.82 149 LYS B CA 1
ATOM 3190 C C . LYS B 1 150 ? 2.461 65.234 100.805 1.00 22.01 149 LYS B C 1
ATOM 3191 O O . LYS B 1 150 ? 3.225 66.196 100.759 1.00 21.90 149 LYS B O 1
ATOM 3197 N N . TYR B 1 151 ? 1.581 64.945 99.851 1.00 18.36 150 TYR B N 1
ATOM 3198 C CA . TYR B 1 151 ? 1.530 65.757 98.634 1.00 19.43 150 TYR B CA 1
ATOM 3199 C C . TYR B 1 151 ? 0.524 66.884 98.695 1.00 23.41 150 TYR B C 1
ATOM 3200 O O . TYR B 1 151 ? 0.374 67.746 97.817 1.00 17.25 150 TYR B O 1
ATOM 3209 N N . GLN B 1 152 ? -0.251 66.933 99.783 1.00 19.87 151 GLN B N 1
ATOM 3210 C CA . GLN B 1 152 ? -1.207 68.019 99.958 1.00 19.18 151 GLN B CA 1
ATOM 3211 C C . GLN B 1 152 ? -2.242 68.037 98.833 1.00 22.45 151 GLN B C 1
ATOM 3212 O O . GLN B 1 152 ? -2.427 69.058 98.173 1.00 20.81 151 GLN B O 1
ATOM 3218 N N . LEU B 1 153 ? -2.897 66.898 98.661 1.00 21.85 152 LEU B N 1
ATOM 3219 C CA . LEU B 1 153 ? -3.895 66.696 97.635 1.00 20.74 152 LEU B CA 1
ATOM 3220 C C . LEU B 1 153 ? -5.197 66.145 98.198 1.00 22.13 152 LEU B C 1
ATOM 3221 O O . LEU B 1 153 ? -5.160 65.283 99.084 1.00 20.18 152 LEU B O 1
ATOM 3226 N N . PRO B 1 154 ? -6.317 66.608 97.675 1.00 22.98 153 PRO B N 1
ATOM 3227 C CA . PRO B 1 154 ? -7.603 66.055 98.121 1.00 22.04 153 PRO B CA 1
ATOM 3228 C C . PRO B 1 154 ? -7.771 64.622 97.634 1.00 22.43 153 PRO B C 1
ATOM 3229 O O . PRO B 1 154 ? -7.126 64.192 96.678 1.00 19.78 153 PRO B O 1
ATOM 3233 N N . LEU B 1 155 ? -8.656 63.882 98.318 1.00 20.60 154 LEU B N 1
ATOM 3234 C CA . LEU B 1 155 ? -8.820 62.446 98.111 1.00 22.95 154 LEU B CA 1
ATOM 3235 C C . LEU B 1 155 ? -10.285 62.096 97.931 1.00 26.13 154 LEU B C 1
ATOM 3236 O O . LEU B 1 155 ? -11.158 62.583 98.664 1.00 20.52 154 LEU B O 1
ATOM 3241 N N . ARG B 1 156 ? -10.628 61.265 96.939 1.00 21.50 155 ARG B N 1
ATOM 3242 C CA . ARG B 1 156 ? -12.014 60.872 96.733 1.00 16.12 155 ARG B CA 1
ATOM 3243 C C . ARG B 1 156 ? -12.624 60.246 98.002 1.00 17.90 155 ARG B C 1
ATOM 3244 O O . ARG B 1 156 ? -11.937 59.481 98.686 1.00 20.80 155 ARG B O 1
ATOM 3252 N N . ASN B 1 157 ? -13.881 60.587 98.243 1.00 21.27 156 ASN B N 1
ATOM 3253 C CA . ASN B 1 157 ? -14.608 59.989 99.383 1.00 17.98 156 ASN B CA 1
ATOM 3254 C C . ASN B 1 157 ? -14.656 58.481 99.189 1.00 23.18 156 ASN B C 1
ATOM 3255 O O . ASN B 1 157 ? -15.211 57.919 98.239 1.00 21.45 156 ASN B O 1
ATOM 3260 N N . ALA B 1 158 ? -14.034 57.751 100.117 1.00 20.73 157 ALA B N 1
ATOM 3261 C CA . ALA B 1 158 ? -13.926 56.298 99.954 1.00 19.23 157 ALA B CA 1
ATOM 3262 C C . ALA B 1 158 ? -15.138 55.483 100.363 1.00 16.62 157 ALA B C 1
ATOM 3263 O O . ALA B 1 158 ? -15.169 54.261 100.164 1.00 25.58 157 ALA B O 1
ATOM 3265 N N . SER B 1 159 ? -16.152 56.061 100.993 1.00 22.42 158 SER B N 1
ATOM 3266 C CA . SER B 1 159 ? -17.279 55.262 101.477 1.00 23.27 158 SER B CA 1
ATOM 3267 C C . SER B 1 159 ? -18.355 55.106 100.406 1.00 26.19 158 SER B C 1
ATOM 3268 O O . SER B 1 159 ? -18.810 56.081 99.807 1.00 29.08 158 SER B O 1
ATOM 3271 N N . ARG B 1 160 ? -18.765 53.849 100.209 1.00 24.60 159 ARG B N 1
ATOM 3272 C CA . ARG B 1 160 ? -19.833 53.565 99.268 1.00 29.57 159 ARG B CA 1
ATOM 3273 C C . ARG B 1 160 ? -20.906 52.676 99.910 1.00 38.38 159 ARG B C 1
ATOM 3274 O O . ARG B 1 160 ? -21.552 51.900 99.211 1.00 36.53 159 ARG B O 1
ATOM 3282 N N . SER B 1 161 ? -21.042 52.841 101.216 1.00 39.11 160 SER B N 1
ATOM 3283 C CA . SER B 1 161 ? -22.012 52.131 102.025 1.00 42.06 160 SER B CA 1
ATOM 3284 C C . SER B 1 161 ? -22.342 52.870 103.307 1.00 39.62 160 SER B C 1
ATOM 3285 O O . SER B 1 161 ? -21.520 53.627 103.831 1.00 30.95 160 SER B O 1
ATOM 3288 N N . ILE B 1 162 ? -23.545 52.696 103.860 1.00 36.43 161 ILE B N 1
ATOM 3289 C CA . ILE B 1 162 ? -23.824 53.405 105.117 1.00 42.04 161 ILE B CA 1
ATOM 3290 C C . ILE B 1 162 ? -22.850 52.939 106.194 1.00 36.95 161 ILE B C 1
ATOM 3291 O O . ILE B 1 162 ? -22.451 53.659 107.105 1.00 58.07 161 ILE B O 1
ATOM 3293 N N . GLU B 1 163 ? -22.460 51.691 106.059 1.00 28.67 162 GLU B N 1
ATOM 3294 C CA . GLU B 1 163 ? -21.548 50.973 106.921 1.00 39.55 162 GLU B CA 1
ATOM 3295 C C . GLU B 1 163 ? -20.162 51.603 106.989 1.00 43.63 162 GLU B C 1
ATOM 3296 O O . GLU B 1 163 ? -19.468 51.447 108.006 1.00 46.54 162 GLU B O 1
ATOM 3302 N N . THR B 1 164 ? -19.695 52.302 105.954 1.00 43.86 163 THR B N 1
ATOM 3303 C CA . THR B 1 164 ? -18.335 52.854 106.009 1.00 36.01 163 THR B CA 1
ATOM 3304 C C . THR B 1 164 ? -18.373 54.381 106.046 1.00 28.45 163 THR B C 1
ATOM 3305 O O . THR B 1 164 ? -17.474 55.114 105.655 1.00 29.64 163 THR B O 1
ATOM 3309 N N . LYS B 1 165 ? -19.469 54.910 106.582 1.00 29.06 164 LYS B N 1
ATOM 3310 C CA . LYS B 1 165 ? -19.626 56.344 106.771 1.00 36.04 164 LYS B CA 1
ATOM 3311 C C . LYS B 1 165 ? -18.574 56.895 107.723 1.00 35.96 164 LYS B C 1
ATOM 3312 O O . LYS B 1 165 ? -18.118 58.037 107.623 1.00 36.73 164 LYS B O 1
ATOM 3315 N N . ASP B 1 166 ? -18.154 56.055 108.655 1.00 29.78 165 ASP B N 1
ATOM 3316 C CA . ASP B 1 166 ? -17.179 56.453 109.669 1.00 37.07 165 ASP B CA 1
ATOM 3317 C C . ASP B 1 166 ? -15.812 56.666 109.034 1.00 35.09 165 ASP B C 1
ATOM 3318 O O . ASP B 1 166 ? -14.920 57.250 109.642 1.00 30.74 165 ASP B O 1
ATOM 3323 N N . TYR B 1 167 ? -15.659 56.203 107.793 1.00 34.52 166 TYR B N 1
ATOM 3324 C CA . TYR B 1 167 ? -14.406 56.380 107.080 1.00 29.81 166 TYR B CA 1
ATOM 3325 C C . TYR B 1 167 ? -14.008 57.854 107.037 1.00 25.93 166 TYR B C 1
ATOM 3326 O O . TYR B 1 167 ? -12.836 58.224 107.127 1.00 30.29 166 TYR B O 1
ATOM 3335 N N . LEU B 1 168 ? -15.033 58.677 106.859 1.00 24.56 167 LEU B N 1
ATOM 3336 C CA . LEU B 1 168 ? -14.852 60.116 106.710 1.00 30.68 167 LEU B CA 1
ATOM 3337 C C . LEU B 1 168 ? -14.225 60.708 107.961 1.00 39.78 167 LEU B C 1
ATOM 3338 O O . LEU B 1 168 ? -13.511 61.713 107.925 1.00 28.81 167 LEU B O 1
ATOM 3343 N N . GLU B 1 169 ? -14.459 60.047 109.107 1.00 27.77 168 GLU B N 1
ATOM 3344 C CA . GLU B 1 169 ? -13.877 60.645 110.312 1.00 31.37 168 GLU B CA 1
ATOM 3345 C C . GLU B 1 169 ? -12.375 60.604 110.340 1.00 30.03 168 GLU B C 1
ATOM 3346 O O . GLU B 1 169 ? -11.713 61.243 111.158 1.00 26.79 168 GLU B O 1
ATOM 3352 N N . LEU B 1 170 ? -11.756 59.848 109.429 1.00 28.79 169 LEU B N 1
ATOM 3353 C CA . LEU B 1 170 ? -10.309 59.749 109.427 1.00 24.28 169 LEU B CA 1
ATOM 3354 C C . LEU B 1 170 ? -9.613 60.822 108.612 1.00 22.83 169 LEU B C 1
ATOM 3355 O O . LEU B 1 170 ? -8.394 60.904 108.735 1.00 23.52 169 LEU B O 1
ATOM 3360 N N . TYR B 1 171 ? -10.346 61.530 107.771 1.00 23.90 170 TYR B N 1
ATOM 3361 C CA . TYR B 1 171 ? -9.669 62.382 106.779 1.00 20.30 170 TYR B CA 1
ATOM 3362 C C . TYR B 1 171 ? -8.994 63.594 107.396 1.00 24.32 170 TYR B C 1
ATOM 3363 O O . TYR B 1 171 ? -7.904 63.980 106.934 1.00 30.20 170 TYR B O 1
ATOM 3372 N N . GLN B 1 172 ? -9.645 64.178 108.398 1.00 28.85 171 GLN B N 1
ATOM 3373 C CA . GLN B 1 172 ? -9.124 65.327 109.137 1.00 29.46 171 GLN B CA 1
ATOM 3374 C C . GLN B 1 172 ? -8.895 66.510 108.199 1.00 28.12 171 GLN B C 1
ATOM 3375 O O . GLN B 1 172 ? -9.868 67.099 107.717 1.00 25.53 171 GLN B O 1
ATOM 3381 N N . ASP B 1 173 ? -7.662 66.871 107.919 1.00 28.00 172 ASP B N 1
ATOM 3382 C CA . ASP B 1 173 ? -7.236 67.954 107.071 1.00 31.45 172 ASP B CA 1
ATOM 3383 C C . ASP B 1 173 ? -7.376 67.584 105.595 1.00 29.52 172 ASP B C 1
ATOM 3384 O O . ASP B 1 173 ? -7.385 68.509 104.784 1.00 29.66 172 ASP B O 1
ATOM 3389 N N . VAL B 1 174 ? -7.488 66.299 105.275 1.00 19.67 173 VAL B N 1
ATOM 3390 C CA . VAL B 1 174 ? -7.601 65.918 103.854 1.00 17.81 173 VAL B CA 1
ATOM 3391 C C . VAL B 1 174 ? -9.009 66.185 103.340 1.00 22.20 173 VAL B C 1
ATOM 3392 O O . VAL B 1 174 ? -10.027 65.621 103.730 1.00 17.95 173 VAL B O 1
ATOM 3396 N N . ARG B 1 175 ? -9.092 67.126 102.383 1.00 20.22 174 ARG B N 1
ATOM 3397 C CA . ARG B 1 175 ? -10.409 67.513 101.857 1.00 22.39 174 ARG B CA 1
ATOM 3398 C C . ARG B 1 175 ? -10.994 66.460 100.922 1.00 18.07 174 ARG B C 1
ATOM 3399 O O . ARG B 1 175 ? -10.292 65.779 100.185 1.00 20.35 174 ARG B O 1
ATOM 3407 N N . THR B 1 176 ? -12.318 66.309 100.951 1.00 18.23 175 THR B N 1
ATOM 3408 C CA . THR B 1 176 ? -13.011 65.274 100.198 1.00 20.97 175 THR B CA 1
ATOM 3409 C C . THR B 1 176 ? -14.430 65.730 99.923 1.00 23.46 175 THR B C 1
ATOM 3410 O O . THR B 1 176 ? -14.971 66.590 100.619 1.00 22.44 175 THR B O 1
ATOM 3414 N N . PRO B 1 177 ? -15.050 65.221 98.863 1.00 23.16 176 PRO B N 1
ATOM 3415 C CA . PRO B 1 177 ? -16.475 65.450 98.717 1.00 19.13 176 PRO B CA 1
ATOM 3416 C C . PRO B 1 177 ? -17.271 64.811 99.863 1.00 21.79 176 PRO B C 1
ATOM 3417 O O . PRO B 1 177 ? -16.923 63.773 100.422 1.00 19.71 176 PRO B O 1
ATOM 3421 N N . ASP B 1 178 ? -18.382 65.449 100.163 1.00 21.74 177 ASP B N 1
ATOM 3422 C CA . ASP B 1 178 ? -19.306 64.950 101.171 1.00 29.17 177 ASP B CA 1
ATOM 3423 C C . ASP B 1 178 ? -19.918 63.609 100.824 1.00 31.50 177 ASP B C 1
ATOM 3424 O O . ASP B 1 178 ? -20.158 62.837 101.759 1.00 27.35 177 ASP B O 1
ATOM 3429 N N . GLU B 1 179 ? -20.183 63.314 99.546 1.00 22.24 178 GLU B N 1
ATOM 3430 C CA . GLU B 1 179 ? -20.780 62.020 99.205 1.00 26.26 178 GLU B CA 1
ATOM 3431 C C . GLU B 1 179 ? -20.224 61.461 97.884 1.00 25.42 178 GLU B C 1
ATOM 3432 O O . GLU B 1 179 ? -20.081 62.242 96.944 1.00 24.99 178 GLU B O 1
ATOM 3446 N N . LEU B 1 181 ? -21.116 59.308 94.854 1.00 27.76 180 LEU B N 1
ATOM 3447 C CA . LEU B 1 181 ? -22.222 58.752 94.075 1.00 19.32 180 LEU B CA 1
ATOM 3448 C C . LEU B 1 181 ? -21.693 57.856 92.952 1.00 31.38 180 LEU B C 1
ATOM 3449 O O . LEU B 1 181 ? -21.307 58.343 91.886 1.00 25.22 180 LEU B O 1
ATOM 3454 N N . TYR B 1 182 ? -21.666 56.560 93.205 1.00 26.79 181 TYR B N 1
ATOM 3455 C CA . TYR B 1 182 ? -20.985 55.543 92.436 1.00 27.15 181 TYR B CA 1
ATOM 3456 C C . TYR B 1 182 ? -21.934 54.710 91.584 1.00 22.86 181 TYR B C 1
ATOM 3457 O O . TYR B 1 182 ? -21.463 53.744 90.979 1.00 21.15 181 TYR B O 1
ATOM 3466 N N . GLN B 1 183 ? -23.214 55.064 91.591 1.00 24.49 182 GLN B N 1
ATOM 3467 C CA . GLN B 1 183 ? -24.238 54.197 91.021 1.00 27.58 182 GLN B CA 1
ATOM 3468 C C . GLN B 1 183 ? -24.269 54.155 89.498 1.00 25.18 182 GLN B C 1
ATOM 3469 O O . GLN B 1 183 ? -24.930 53.260 88.959 1.00 28.91 182 GLN B O 1
ATOM 3475 N N . PHE B 1 184 ? -23.591 55.086 88.830 1.00 21.32 183 PHE B N 1
ATOM 3476 C CA . PHE B 1 184 ? -23.669 55.148 87.368 1.00 26.46 183 PHE B CA 1
ATOM 3477 C C . PHE B 1 184 ? -22.687 54.170 86.728 1.00 22.03 183 PHE B C 1
ATOM 3478 O O . PHE B 1 184 ? -21.562 54.533 86.392 1.00 23.48 183 PHE B O 1
ATOM 3486 N N . TYR B 1 185 ? -23.168 52.943 86.589 1.00 25.66 184 TYR B N 1
ATOM 3487 C CA . TYR B 1 185 ? -22.352 51.830 86.142 1.00 28.59 184 TYR B CA 1
ATOM 3488 C C . TYR B 1 185 ? -23.197 50.681 85.597 1.00 31.19 184 TYR B C 1
ATOM 3489 O O . TYR B 1 185 ? -24.211 50.342 86.203 1.00 28.59 184 TYR B O 1
ATOM 3498 N N . ASP B 1 186 ? -22.710 50.136 84.499 1.00 31.35 185 ASP B N 1
ATOM 3499 C CA . ASP B 1 186 ? -23.175 48.895 83.907 1.00 36.78 185 ASP B CA 1
ATOM 3500 C C . ASP B 1 186 ? -24.678 48.834 83.769 1.00 31.17 185 ASP B C 1
ATOM 3501 O O . ASP B 1 186 ? -25.289 49.614 83.020 1.00 33.29 185 ASP B O 1
ATOM 3506 N N . LYS B 1 187 ? -25.418 47.952 84.441 1.00 35.83 186 LYS B N 1
ATOM 3507 C CA . LYS B 1 187 ? -26.847 47.854 84.186 1.00 39.37 186 LYS B CA 1
ATOM 3508 C C . LYS B 1 187 ? -27.597 49.134 84.516 1.00 39.31 186 LYS B C 1
ATOM 3509 O O . LYS B 1 187 ? -28.739 49.326 84.094 1.00 40.78 186 LYS B O 1
ATOM 3513 N N . ALA B 1 188 ? -26.963 50.032 85.271 1.00 29.85 187 ALA B N 1
ATOM 3514 C CA . ALA B 1 188 ? -27.608 51.270 85.678 1.00 28.51 187 ALA B CA 1
ATOM 3515 C C . ALA B 1 188 ? -27.236 52.413 84.744 1.00 24.80 187 ALA B C 1
ATOM 3516 O O . ALA B 1 188 ? -27.600 53.571 84.958 1.00 29.97 187 ALA B O 1
ATOM 3518 N N . ILE B 1 189 ? -26.500 52.079 83.674 1.00 23.58 188 ILE B N 1
ATOM 3519 C CA . ILE B 1 189 ? -26.199 53.137 82.708 1.00 26.49 188 ILE B CA 1
ATOM 3520 C C . ILE B 1 189 ? -27.444 53.579 81.948 1.00 29.88 188 ILE B C 1
ATOM 3521 O O . ILE B 1 189 ? -27.930 52.901 81.048 1.00 27.94 188 ILE B O 1
ATOM 3526 N N . SER B 1 190 ? -27.938 54.746 82.335 1.00 28.66 189 SER B N 1
ATOM 3527 C CA . SER B 1 190 ? -29.034 55.400 81.629 1.00 27.32 189 SER B CA 1
ATOM 3528 C C . SER B 1 190 ? -29.260 56.811 82.138 1.00 31.15 189 SER B C 1
ATOM 3529 O O . SER B 1 190 ? -28.788 57.274 83.174 1.00 33.64 189 SER B O 1
ATOM 3532 N N . THR B 1 191 ? -30.033 57.559 81.352 1.00 29.10 190 THR B N 1
ATOM 3533 C CA . THR B 1 191 ? -30.354 58.934 81.693 1.00 28.18 190 THR B CA 1
ATOM 3534 C C . THR B 1 191 ? -31.101 59.008 83.023 1.00 24.31 190 THR B C 1
ATOM 3535 O O . THR B 1 191 ? -30.855 59.872 83.860 1.00 25.95 190 THR B O 1
ATOM 3539 N N . GLU B 1 192 ? -32.017 58.070 83.196 1.00 24.23 191 GLU B N 1
ATOM 3540 C CA . GLU B 1 192 ? -32.803 57.962 84.423 1.00 28.89 191 GLU B CA 1
ATOM 3541 C C . GLU B 1 192 ? -31.906 57.989 85.659 1.00 27.72 191 GLU B C 1
ATOM 3542 O O . GLU B 1 192 ? -32.086 58.771 86.593 1.00 34.76 191 GLU B O 1
ATOM 3544 N N . THR B 1 193 ? -30.907 57.127 85.655 1.00 28.16 192 THR B N 1
ATOM 3545 C CA . THR B 1 193 ? -29.980 56.978 86.772 1.00 30.49 192 THR B CA 1
ATOM 3546 C C . THR B 1 193 ? -29.361 58.331 87.084 1.00 35.31 192 THR B C 1
ATOM 3547 O O . THR B 1 193 ? -29.274 58.771 88.231 1.00 28.02 192 THR B O 1
ATOM 3551 N N . ILE B 1 194 ? -28.941 59.012 86.022 1.00 27.96 193 ILE B N 1
ATOM 3552 C CA . ILE B 1 194 ? -28.284 60.296 86.219 1.00 24.99 193 ILE B CA 1
ATOM 3553 C C . ILE B 1 194 ? -29.217 61.301 86.881 1.00 22.29 193 ILE B C 1
ATOM 3554 O O . ILE B 1 194 ? -28.772 62.003 87.787 1.00 26.69 193 ILE B O 1
ATOM 3559 N N . LEU B 1 195 ? -30.457 61.362 86.427 1.00 28.07 194 LEU B N 1
ATOM 3560 C CA . LEU B 1 195 ? -31.454 62.260 86.986 1.00 30.22 194 LEU B CA 1
ATOM 3561 C C . LEU B 1 195 ? -31.701 61.942 88.468 1.00 26.04 194 LEU B C 1
ATOM 3562 O O . LEU B 1 195 ? -31.895 62.802 89.315 1.00 31.91 194 LEU B O 1
ATOM 3567 N N . GLN B 1 196 ? -31.711 60.641 88.722 1.00 23.86 195 GLN B N 1
ATOM 3568 C CA . GLN B 1 196 ? -31.902 60.137 90.070 1.00 27.91 195 GLN B CA 1
ATOM 3569 C C . GLN B 1 196 ? -30.780 60.632 90.974 1.00 33.34 195 GLN B C 1
ATOM 3570 O O . GLN B 1 196 ? -31.015 61.056 92.103 1.00 31.62 195 GLN B O 1
ATOM 3573 N N . LEU B 1 197 ? -29.550 60.546 90.467 1.00 29.73 196 LEU B N 1
ATOM 3574 C CA . LEU B 1 197 ? -28.411 60.973 91.271 1.00 30.77 196 LEU B CA 1
ATOM 3575 C C . LEU B 1 197 ? -28.399 62.482 91.448 1.00 26.31 196 LEU B C 1
ATOM 3576 O O . LEU B 1 197 ? -27.973 62.986 92.483 1.00 31.06 196 LEU B O 1
ATOM 3581 N N . LEU B 1 198 ? -28.883 63.220 90.451 1.00 25.12 197 LEU B N 1
ATOM 3582 C CA . LEU B 1 198 ? -28.969 64.667 90.582 1.00 29.99 197 LEU B CA 1
ATOM 3583 C C . LEU B 1 198 ? -30.011 65.024 91.637 1.00 26.13 197 LEU B C 1
ATOM 3584 O O . LEU B 1 198 ? -29.884 65.984 92.394 1.00 25.53 197 LEU B O 1
ATOM 3589 N N . ASP B 1 199 ? -31.080 64.219 91.683 1.00 30.76 198 ASP B N 1
ATOM 3590 C CA . ASP B 1 199 ? -32.070 64.499 92.730 1.00 38.23 198 ASP B CA 1
ATOM 3591 C C . ASP B 1 199 ? -31.431 64.272 94.102 1.00 34.77 198 ASP B C 1
ATOM 3592 O O . ASP B 1 199 ? -31.642 65.070 95.016 1.00 42.59 198 ASP B O 1
ATOM 3605 N N . VAL B 1 201 ? -28.446 64.631 94.935 1.00 34.32 200 VAL B N 1
ATOM 3606 C CA . VAL B 1 201 ? -27.609 65.781 95.233 1.00 35.89 200 VAL B CA 1
ATOM 3607 C C . VAL B 1 201 ? -28.454 66.903 95.822 1.00 30.84 200 VAL B C 1
ATOM 3608 O O . VAL B 1 201 ? -28.058 67.615 96.735 1.00 35.82 200 VAL B O 1
ATOM 3612 N N . VAL B 1 202 ? -29.655 67.040 95.252 1.00 29.94 201 VAL B N 1
ATOM 3613 C CA . VAL B 1 202 ? -30.495 68.151 95.642 1.00 32.99 201 VAL B CA 1
ATOM 3614 C C . VAL B 1 202 ? -31.018 67.961 97.066 1.00 37.50 201 VAL B C 1
ATOM 3615 O O . VAL B 1 202 ? -31.217 68.906 97.819 1.00 38.28 201 VAL B O 1
ATOM 3619 N N . CYS B 1 203 ? -31.251 66.699 97.391 1.00 36.23 202 CYS B N 1
ATOM 3620 C CA . CYS B 1 203 ? -31.953 66.286 98.594 1.00 41.43 202 CYS B CA 1
ATOM 3621 C C . CYS B 1 203 ? -31.035 65.962 99.754 1.00 50.98 202 CYS B C 1
ATOM 3622 O O . CYS B 1 203 ? -31.506 65.643 100.853 1.00 58.25 202 CYS B O 1
ATOM 3625 N N . SER B 1 204 ? -29.712 66.017 99.589 1.00 47.20 203 SER B N 1
ATOM 3626 C CA . SER B 1 204 ? -28.896 65.735 100.778 1.00 45.46 203 SER B CA 1
ATOM 3627 C C . SER B 1 204 ? -28.318 67.027 101.348 1.00 45.08 203 SER B C 1
ATOM 3628 O O . SER B 1 204 ? -28.508 68.090 100.753 1.00 51.41 203 SER B O 1
ATOM 3631 N N . GLU B 1 205 ? -27.642 66.910 102.484 1.00 49.39 204 GLU B N 1
ATOM 3632 C CA . GLU B 1 205 ? -27.189 68.046 103.274 1.00 55.08 204 GLU B CA 1
ATOM 3633 C C . GLU B 1 205 ? -25.812 68.552 102.863 1.00 48.56 204 GLU B C 1
ATOM 3634 O O . GLU B 1 205 ? -25.471 69.719 103.073 1.00 57.94 204 GLU B O 1
ATOM 3636 N N . GLY B 1 206 ? -25.032 67.657 102.287 1.00 39.36 205 GLY B N 1
ATOM 3637 C CA . GLY B 1 206 ? -23.727 67.951 101.756 1.00 36.66 205 GLY B CA 1
ATOM 3638 C C . GLY B 1 206 ? -23.738 69.117 100.786 1.00 34.52 205 GLY B C 1
ATOM 3639 O O . GLY B 1 206 ? -24.780 69.538 100.298 1.00 36.60 205 GLY B O 1
ATOM 3640 N N . GLU B 1 207 ? -22.541 69.613 100.559 1.00 36.88 206 GLU B N 1
ATOM 3641 C CA . GLU B 1 207 ? -22.226 70.693 99.654 1.00 39.93 206 GLU B CA 1
ATOM 3642 C C . GLU B 1 207 ? -21.602 70.122 98.376 1.00 35.46 206 GLU B C 1
ATOM 3643 O O . GLU B 1 207 ? -22.012 70.497 97.286 1.00 41.89 206 GLU B O 1
ATOM 3646 N N . VAL B 1 208 ? -20.633 69.228 98.550 1.00 29.83 207 VAL B N 1
ATOM 3647 C CA . VAL B 1 208 ? -19.799 68.734 97.468 1.00 31.02 207 VAL B CA 1
ATOM 3648 C C . VAL B 1 208 ? -20.003 67.235 97.242 1.00 33.28 207 VAL B C 1
ATOM 3649 O O . VAL B 1 208 ? -19.927 66.411 98.144 1.00 24.01 207 VAL B O 1
ATOM 3653 N N . PHE B 1 209 ? -20.313 66.934 95.981 1.00 21.91 208 PHE B N 1
ATOM 3654 C CA . PHE B 1 209 ? -20.701 65.579 95.596 1.00 17.73 208 PHE B CA 1
ATOM 3655 C C . PHE B 1 209 ? -19.824 65.147 94.411 1.00 27.74 208 PHE B C 1
ATOM 3656 O O . PHE B 1 209 ? -19.424 66.000 93.624 1.00 20.82 208 PHE B O 1
ATOM 3664 N N . GLU B 1 210 ? -19.531 63.857 94.323 1.00 25.10 209 GLU B N 1
ATOM 3665 C CA . GLU B 1 210 ? -18.819 63.324 93.168 1.00 21.48 209 GLU B CA 1
ATOM 3666 C C . GLU B 1 210 ? -19.619 62.171 92.560 1.00 22.57 209 GLU B C 1
ATOM 3667 O O . GLU B 1 210 ? -20.038 61.249 93.248 1.00 21.84 209 GLU B O 1
ATOM 3673 N N . ILE B 1 211 ? -19.827 62.295 91.253 1.00 24.55 210 ILE B N 1
ATOM 3674 C CA . ILE B 1 211 ? -20.346 61.194 90.444 1.00 18.91 210 ILE B CA 1
ATOM 3675 C C . ILE B 1 211 ? -19.206 60.662 89.588 1.00 20.77 210 ILE B C 1
ATOM 3676 O O . ILE B 1 211 ? -18.621 61.454 88.826 1.00 26.33 210 ILE B O 1
ATOM 3681 N N . ASN B 1 212 ? -18.883 59.387 89.684 1.00 19.81 211 ASN B N 1
ATOM 3682 C CA . ASN B 1 212 ? -17.791 58.873 88.845 1.00 18.06 211 ASN B CA 1
ATOM 3683 C C . ASN B 1 212 ? -18.425 58.130 87.675 1.00 19.58 211 ASN B C 1
ATOM 3684 O O . ASN B 1 212 ? -19.617 57.845 87.631 1.00 22.81 211 ASN B O 1
ATOM 3689 N N . CYS B 1 213 ? -17.593 57.867 86.675 1.00 17.65 212 CYS B N 1
ATOM 3690 C CA . CYS B 1 213 ? -18.129 57.292 85.442 1.00 19.20 212 CYS B CA 1
ATOM 3691 C C . CYS B 1 213 ? -16.972 56.733 84.622 1.00 22.49 212 CYS B C 1
ATOM 3692 O O . CYS B 1 213 ? -15.811 56.947 84.986 1.00 20.58 212 CYS B O 1
ATOM 3695 N N . HIS B 1 214 ? -17.308 56.026 83.554 1.00 22.02 213 HIS B N 1
ATOM 3696 C CA . HIS B 1 214 ? -16.300 55.393 82.721 1.00 19.50 213 HIS B CA 1
ATOM 3697 C C . HIS B 1 214 ? -16.535 55.595 81.228 1.00 16.42 213 HIS B C 1
ATOM 3698 O O . HIS B 1 214 ? -16.676 54.597 80.503 1.00 23.62 213 HIS B O 1
ATOM 3705 N N . PRO B 1 215 ? -16.577 56.833 80.766 1.00 19.08 214 PRO B N 1
ATOM 3706 C CA . PRO B 1 215 ? -16.815 57.087 79.336 1.00 17.22 214 PRO B CA 1
ATOM 3707 C C . PRO B 1 215 ? -15.583 56.595 78.571 1.00 20.82 214 PRO B C 1
ATOM 3708 O O . PRO B 1 215 ? -14.457 56.586 79.073 1.00 18.11 214 PRO B O 1
ATOM 3712 N N . ALA B 1 216 ? -15.787 56.126 77.343 1.00 18.71 215 ALA B N 1
ATOM 3713 C CA . ALA B 1 216 ? -14.717 55.730 76.448 1.00 17.43 215 ALA B CA 1
ATOM 3714 C C . ALA B 1 216 ? -15.253 55.620 75.012 1.00 22.37 215 ALA B C 1
ATOM 3715 O O . ALA B 1 216 ? -16.457 55.414 74.873 1.00 20.33 215 ALA B O 1
ATOM 3717 N N . PHE B 1 217 ? -14.363 55.765 74.040 1.00 21.98 216 PHE B N 1
ATOM 3718 C CA . PHE B 1 217 ? -14.517 55.172 72.721 1.00 22.44 216 PHE B CA 1
ATOM 3719 C C . PHE B 1 217 ? -13.903 53.768 72.818 1.00 24.76 216 PHE B C 1
ATOM 3720 O O . PHE B 1 217 ? -13.111 53.508 73.722 1.00 18.30 216 PHE B O 1
ATOM 3728 N N . ILE B 1 218 ? -14.274 52.906 71.892 1.00 20.92 217 ILE B N 1
ATOM 3729 C CA . ILE B 1 218 ? -13.837 51.523 71.866 1.00 19.25 217 ILE B CA 1
ATOM 3730 C C . ILE B 1 218 ? -12.664 51.330 70.907 1.00 23.91 217 ILE B C 1
ATOM 3731 O O . ILE B 1 218 ? -12.747 51.749 69.751 1.00 18.59 217 ILE B O 1
ATOM 3736 N N . ASP B 1 219 ? -11.606 50.716 71.416 1.00 19.46 218 ASP B N 1
ATOM 3737 C CA . ASP B 1 219 ? -10.521 50.219 70.560 1.00 19.94 218 ASP B CA 1
ATOM 3738 C C . ASP B 1 219 ? -10.314 48.750 70.925 1.00 21.14 218 ASP B C 1
ATOM 3739 O O . ASP B 1 219 ? -10.866 48.252 71.909 1.00 20.90 218 ASP B O 1
ATOM 3744 N N . THR B 1 220 ? -9.551 48.003 70.127 1.00 24.71 219 THR B N 1
ATOM 3745 C CA . THR B 1 220 ? -9.290 46.617 70.474 1.00 23.46 219 THR B CA 1
ATOM 3746 C C . THR B 1 220 ? -8.580 46.501 71.823 1.00 24.45 219 THR B C 1
ATOM 3747 O O . THR B 1 220 ? -8.694 45.492 72.511 1.00 23.44 219 THR B O 1
ATOM 3751 N N . ILE B 1 221 ? -7.843 47.555 72.171 1.00 24.14 220 ILE B N 1
ATOM 3752 C CA . ILE B 1 221 ? -7.017 47.485 73.389 1.00 22.65 220 ILE B CA 1
ATOM 3753 C C . ILE B 1 221 ? -7.963 47.379 74.583 1.00 21.15 220 ILE B C 1
ATOM 3754 O O . ILE B 1 221 ? -7.788 46.530 75.463 1.00 24.27 220 ILE B O 1
ATOM 3759 N N . LEU B 1 222 ? -8.965 48.255 74.600 1.00 18.39 221 LEU B N 1
ATOM 3760 C CA . LEU B 1 222 ? -9.979 48.211 75.659 1.00 22.24 221 LEU B CA 1
ATOM 3761 C C . LEU B 1 222 ? -10.660 46.850 75.678 1.00 28.51 221 LEU B C 1
ATOM 3762 O O . LEU B 1 222 ? -10.794 46.225 76.734 1.00 22.45 221 LEU B O 1
ATOM 3767 N N . GLN B 1 223 ? -11.047 46.402 74.481 1.00 21.93 222 GLN B N 1
ATOM 3768 C CA . GLN B 1 223 ? -11.705 45.109 74.306 1.00 26.42 222 GLN B CA 1
ATOM 3769 C C . GLN B 1 223 ? -10.947 43.959 74.962 1.00 27.26 222 GLN B C 1
ATOM 3770 O O . GLN B 1 223 ? -11.512 43.034 75.553 1.00 29.66 222 GLN B O 1
ATOM 3776 N N . ASN B 1 224 ? -9.623 44.000 74.830 1.00 26.65 223 ASN B N 1
ATOM 3777 C CA . ASN B 1 224 ? -8.784 42.911 75.280 1.00 24.48 223 ASN B CA 1
ATOM 3778 C C . ASN B 1 224 ? -8.494 42.993 76.773 1.00 31.34 223 ASN B C 1
ATOM 3779 O O . ASN B 1 224 ? -8.230 41.972 77.400 1.00 37.37 223 ASN B O 1
ATOM 3784 N N . GLN B 1 225 ? -8.538 44.198 77.302 1.00 25.59 224 GLN B N 1
ATOM 3785 C CA . GLN B 1 225 ? -8.059 44.566 78.618 1.00 34.56 224 GLN B CA 1
ATOM 3786 C C . GLN B 1 225 ? -9.160 44.670 79.656 1.00 31.07 224 GLN B C 1
ATOM 3787 O O . GLN B 1 225 ? -8.916 44.479 80.850 1.00 42.55 224 GLN B O 1
ATOM 3793 N N . SER B 1 226 ? -10.373 44.983 79.241 1.00 24.81 225 SER B N 1
ATOM 3794 C CA . SER B 1 226 ? -11.471 45.156 80.172 1.00 27.63 225 SER B CA 1
ATOM 3795 C C . SER B 1 226 ? -12.769 44.461 79.789 1.00 33.98 225 SER B C 1
ATOM 3796 O O . SER B 1 226 ? -13.235 44.539 78.661 1.00 33.80 225 SER B O 1
ATOM 3799 N N . GLY B 1 227 ? -13.394 43.795 80.749 1.00 29.66 226 GLY B N 1
ATOM 3800 C CA . GLY B 1 227 ? -14.690 43.182 80.584 1.00 28.94 226 GLY B CA 1
ATOM 3801 C C . GLY B 1 227 ? -15.828 44.177 80.572 1.00 28.35 226 GLY B C 1
ATOM 3802 O O . GLY B 1 227 ? -16.945 43.864 80.174 1.00 33.04 226 GLY B O 1
ATOM 3803 N N . TYR B 1 228 ? -15.655 45.398 81.002 1.00 29.31 227 TYR B N 1
ATOM 3804 C CA . TYR B 1 228 ? -16.510 46.558 80.922 1.00 26.66 227 TYR B CA 1
ATOM 3805 C C . TYR B 1 228 ? -16.028 47.416 79.749 1.00 28.87 227 TYR B C 1
ATOM 3806 O O . TYR B 1 228 ? -15.078 48.203 79.887 1.00 23.07 227 TYR B O 1
ATOM 3815 N N . CYS B 1 229 ? -16.711 47.198 78.627 1.00 24.84 228 CYS B N 1
ATOM 3816 C CA . CYS B 1 229 ? -16.259 47.788 77.368 1.00 25.56 228 CYS B CA 1
ATOM 3817 C C . CYS B 1 229 ? -17.376 48.498 76.628 1.00 25.23 228 CYS B C 1
ATOM 3818 O O . CYS B 1 229 ? -17.461 49.728 76.677 1.00 24.63 228 CYS B O 1
ATOM 3837 N N . PRO B 1 231 ? -20.548 49.281 77.114 1.00 26.24 230 PRO B N 1
ATOM 3838 C CA . PRO B 1 231 ? -21.358 50.330 77.761 1.00 22.48 230 PRO B CA 1
ATOM 3839 C C . PRO B 1 231 ? -20.677 51.688 77.901 1.00 19.34 230 PRO B C 1
ATOM 3840 O O . PRO B 1 231 ? -21.371 52.705 78.014 1.00 21.94 230 PRO B O 1
ATOM 3844 N N . ARG B 1 232 ? -19.357 51.705 77.883 1.00 21.59 231 ARG B N 1
ATOM 3845 C CA . ARG B 1 232 ? -18.652 52.978 78.011 1.00 19.95 231 ARG B CA 1
ATOM 3846 C C . ARG B 1 232 ? -19.061 53.959 76.922 1.00 21.42 231 ARG B C 1
ATOM 3847 O O . ARG B 1 232 ? -19.008 55.163 77.143 1.00 20.18 231 ARG B O 1
ATOM 3855 N N . ILE B 1 233 ? -19.484 53.490 75.737 1.00 19.61 232 ILE B N 1
ATOM 3856 C CA . ILE B 1 233 ? -19.861 54.503 74.731 1.00 19.30 232 ILE B CA 1
ATOM 3857 C C . ILE B 1 233 ? -21.221 55.085 75.051 1.00 18.77 232 ILE B C 1
ATOM 3858 O O . ILE B 1 233 ? -21.598 56.213 74.725 1.00 20.41 232 ILE B O 1
ATOM 3863 N N . ARG B 1 234 ? -22.044 54.278 75.728 1.00 20.20 233 ARG B N 1
ATOM 3864 C CA . ARG B 1 234 ? -23.371 54.765 76.112 1.00 21.66 233 ARG B CA 1
ATOM 3865 C C . ARG B 1 234 ? -23.222 55.851 77.169 1.00 19.62 233 ARG B C 1
ATOM 3866 O O . ARG B 1 234 ? -24.048 56.766 77.233 1.00 21.33 233 ARG B O 1
ATOM 3870 N N . GLU B 1 235 ? -22.184 55.730 77.989 1.00 21.80 234 GLU B N 1
ATOM 3871 C CA . GLU B 1 235 ? -21.876 56.750 78.989 1.00 22.25 234 GLU B CA 1
ATOM 3872 C C . GLU B 1 235 ? -21.495 58.070 78.328 1.00 18.02 234 GLU B C 1
ATOM 3873 O O . GLU B 1 235 ? -21.887 59.141 78.755 1.00 22.96 234 GLU B O 1
ATOM 3879 N N . VAL B 1 236 ? -20.699 57.958 77.249 1.00 24.51 235 VAL B N 1
ATOM 3880 C CA . VAL B 1 236 ? -20.362 59.182 76.538 1.00 20.48 235 VAL B CA 1
ATOM 3881 C C . VAL B 1 236 ? -21.651 59.815 76.029 1.00 15.14 235 VAL B C 1
ATOM 3882 O O . VAL B 1 236 ? -21.856 61.006 76.178 1.00 17.20 235 VAL B O 1
ATOM 3886 N N . GLU B 1 237 ? -22.500 58.979 75.425 1.00 18.92 236 GLU B N 1
ATOM 3887 C CA . GLU B 1 237 ? -23.734 59.527 74.862 1.00 20.95 236 GLU B CA 1
ATOM 3888 C C . GLU B 1 237 ? -24.541 60.245 75.924 1.00 22.20 236 GLU B C 1
ATOM 3889 O O . GLU B 1 237 ? -25.038 61.355 75.814 1.00 21.03 236 GLU B O 1
ATOM 3895 N N . ILE B 1 238 ? -24.700 59.557 77.067 1.00 21.43 237 ILE B N 1
ATOM 3896 C CA . ILE B 1 238 ? -25.558 60.136 78.088 1.00 18.27 237 ILE B CA 1
ATOM 3897 C C . ILE B 1 238 ? -24.952 61.417 78.640 1.00 19.67 237 ILE B C 1
ATOM 3898 O O . ILE B 1 238 ? -25.642 62.405 78.858 1.00 21.27 237 ILE B O 1
ATOM 3903 N N . LEU B 1 239 ? -23.635 61.419 78.853 1.00 17.90 238 LEU B N 1
ATOM 3904 C CA . LEU B 1 239 ? -22.955 62.574 79.455 1.00 22.77 238 LEU B CA 1
ATOM 3905 C C . LEU B 1 239 ? -22.805 63.770 78.536 1.00 24.98 238 LEU B C 1
ATOM 3906 O O . LEU B 1 239 ? -22.535 64.870 79.055 1.00 21.03 238 LEU B O 1
ATOM 3911 N N . THR B 1 240 ? -22.981 63.604 77.219 1.00 20.12 239 THR B N 1
ATOM 3912 C CA . THR B 1 240 ? -22.966 64.701 76.281 1.00 23.44 239 THR B CA 1
ATOM 3913 C C . THR B 1 240 ? -24.379 65.140 75.894 1.00 27.47 239 THR B C 1
ATOM 3914 O O . THR B 1 240 ? -24.555 66.046 75.080 1.00 23.17 239 THR B O 1
ATOM 3918 N N . SER B 1 241 ? -25.400 64.524 76.457 1.00 22.58 240 SER B N 1
ATOM 3919 C CA . SER B 1 241 ? -26.790 64.795 76.089 1.00 27.02 240 SER B CA 1
ATOM 3920 C C . SER B 1 241 ? -27.331 66.081 76.696 1.00 30.42 240 SER B C 1
ATOM 3921 O O . SER B 1 241 ? -27.064 66.495 77.816 1.00 27.98 240 SER B O 1
ATOM 3924 N N . GLN B 1 242 ? -28.150 66.747 75.874 1.00 27.29 241 GLN B N 1
ATOM 3925 C CA . GLN B 1 242 ? -28.873 67.938 76.265 1.00 26.92 241 GLN B CA 1
ATOM 3926 C C . GLN B 1 242 ? -29.711 67.742 77.522 1.00 29.11 241 GLN B C 1
ATOM 3927 O O . GLN B 1 242 ? -29.756 68.647 78.371 1.00 32.10 241 GLN B O 1
ATOM 3933 N N . GLU B 1 243 ? -30.377 66.589 77.642 1.00 32.21 242 GLU B N 1
ATOM 3934 C CA . GLU B 1 243 ? -31.244 66.423 78.810 1.00 30.61 242 GLU B CA 1
ATOM 3935 C C . GLU B 1 243 ? -30.411 66.456 80.092 1.00 32.32 242 GLU B C 1
ATOM 3936 O O . GLU B 1 243 ? -30.765 67.064 81.096 1.00 28.86 242 GLU B O 1
ATOM 3939 N N . VAL B 1 244 ? -29.256 65.800 80.054 1.00 29.24 243 VAL B N 1
ATOM 3940 C CA . VAL B 1 244 ? -28.411 65.846 81.253 1.00 28.59 243 VAL B CA 1
ATOM 3941 C C . VAL B 1 244 ? -27.910 67.243 81.554 1.00 27.81 243 VAL B C 1
ATOM 3942 O O . VAL B 1 244 ? -27.899 67.685 82.716 1.00 28.18 243 VAL B O 1
ATOM 3946 N N . LYS B 1 245 ? -27.464 67.997 80.544 1.00 27.34 244 LYS B N 1
ATOM 3947 C CA . LYS B 1 245 ? -26.973 69.347 80.845 1.00 34.17 244 LYS B CA 1
ATOM 3948 C C . LYS B 1 245 ? -28.106 70.179 81.444 1.00 33.37 244 LYS B C 1
ATOM 3949 O O . LYS B 1 245 ? -27.907 70.906 82.413 1.00 27.63 244 LYS B O 1
ATOM 3955 N N . GLU B 1 246 ? -29.296 70.047 80.863 1.00 29.43 245 GLU B N 1
ATOM 3956 C CA . GLU B 1 246 ? -30.457 70.787 81.346 1.00 30.69 245 GLU B CA 1
ATOM 3957 C C . GLU B 1 246 ? -30.812 70.370 82.772 1.00 26.82 245 GLU B C 1
ATOM 3958 O O . GLU B 1 246 ? -31.070 71.228 83.610 1.00 37.37 245 GLU B O 1
ATOM 3964 N N . ALA B 1 247 ? -30.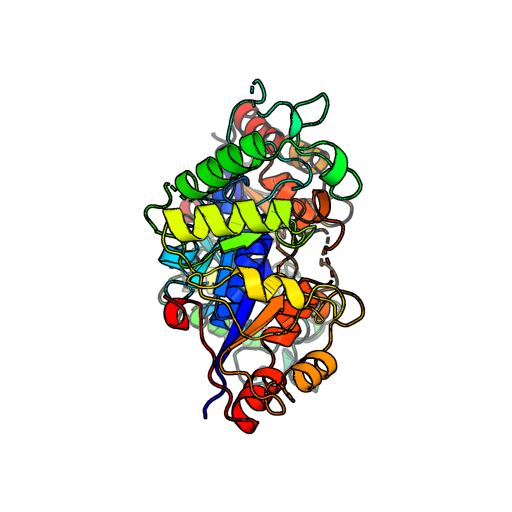836 69.078 83.040 1.00 24.37 246 ALA B N 1
ATOM 3965 C CA . ALA B 1 247 ? -31.142 68.557 84.376 1.00 28.02 246 ALA B CA 1
ATOM 3966 C C . ALA B 1 247 ? -30.304 69.220 85.465 1.00 33.48 246 ALA B C 1
ATOM 3967 O O . ALA B 1 247 ? -30.800 69.517 86.552 1.00 32.20 246 ALA B O 1
ATOM 3969 N N . ILE B 1 248 ? -29.029 69.434 85.160 1.00 26.34 247 ILE B N 1
ATOM 3970 C CA . ILE B 1 248 ? -28.108 70.024 86.124 1.00 25.27 247 ILE B CA 1
ATOM 3971 C C . ILE B 1 248 ? -28.454 71.484 86.373 1.00 37.26 247 ILE B C 1
ATOM 3972 O O . ILE B 1 248 ? -28.501 71.949 87.515 1.00 30.67 247 ILE B O 1
ATOM 3977 N N . GLU B 1 249 ? -28.688 72.204 85.284 1.00 33.75 248 GLU B N 1
ATOM 3978 C CA . GLU B 1 249 ? -29.051 73.615 85.357 1.00 38.61 248 GLU B CA 1
ATOM 3979 C C . GLU B 1 249 ? -30.370 73.823 86.108 1.00 32.30 248 GLU B C 1
ATOM 3980 O O . GLU B 1 249 ? -30.444 74.682 86.982 1.00 37.73 248 GLU B O 1
ATOM 3983 N N . GLU B 1 250 ? -31.385 73.046 85.770 1.00 32.28 249 GLU B N 1
ATOM 3984 C CA . GLU B 1 250 ? -32.713 73.182 86.355 1.00 43.13 249 GLU B CA 1
ATOM 3985 C C . GLU B 1 250 ? -32.678 72.942 87.857 1.00 43.33 249 GLU B C 1
ATOM 3986 O O . GLU B 1 250 ? -33.536 73.414 88.599 1.00 33.95 249 GLU B O 1
ATOM 3992 N N . ARG B 1 251 ? -31.654 72.202 88.283 1.00 34.10 250 ARG B N 1
ATOM 3993 C CA . ARG B 1 251 ? -31.504 71.910 89.694 1.00 38.35 250 ARG B CA 1
ATOM 3994 C C . ARG B 1 251 ? -30.584 72.896 90.409 1.00 33.01 250 ARG B C 1
ATOM 3995 O O . ARG B 1 251 ? -30.385 72.719 91.614 1.00 36.76 250 ARG B O 1
ATOM 4003 N N . GLY B 1 252 ? -30.038 73.856 89.689 1.00 23.86 251 GLY B N 1
ATOM 4004 C CA . GLY B 1 252 ? -29.160 74.880 90.212 1.00 28.36 251 GLY B CA 1
ATOM 4005 C C . GLY B 1 252 ? -27.877 74.300 90.769 1.00 38.16 251 GLY B C 1
ATOM 4006 O O . GLY B 1 252 ? -27.265 74.811 91.709 1.00 37.59 251 GLY B O 1
ATOM 4007 N N . ILE B 1 253 ? -27.470 73.178 90.174 1.00 32.73 252 ILE B N 1
ATOM 4008 C CA . ILE B 1 253 ? -26.216 72.548 90.618 1.00 35.39 252 ILE B CA 1
ATOM 4009 C C . ILE B 1 253 ? -25.044 73.143 89.852 1.00 32.96 252 ILE B C 1
ATOM 4010 O O . ILE B 1 253 ? -25.187 73.333 88.633 1.00 26.90 252 ILE B O 1
ATOM 4015 N N . LEU B 1 254 ? -23.957 73.426 90.561 1.00 26.17 253 LEU B N 1
ATOM 4016 C CA . LEU B 1 254 ? -22.729 73.960 90.004 1.00 27.56 253 LEU B CA 1
ATOM 4017 C C . LEU B 1 254 ? -21.739 72.860 89.630 1.00 28.93 253 LEU B C 1
ATOM 4018 O O . LEU B 1 254 ? -21.382 72.046 90.476 1.00 29.54 253 LEU B O 1
ATOM 4023 N N . LEU B 1 255 ? -21.266 72.855 88.386 1.00 23.80 254 LEU B N 1
ATOM 4024 C CA . LEU B 1 255 ? -20.304 71.832 87.976 1.00 17.82 254 LEU B CA 1
ATOM 4025 C C . LEU B 1 255 ? -18.901 72.259 88.391 1.00 25.67 254 LEU B C 1
ATOM 4026 O O . LEU B 1 255 ? -18.447 73.366 88.090 1.00 28.35 254 LEU B O 1
ATOM 4031 N N . ALA B 1 256 ? -18.213 71.369 89.099 1.00 20.13 255 ALA B N 1
ATOM 4032 C CA . ALA B 1 256 ? -16.940 71.710 89.705 1.00 22.07 255 ALA B CA 1
ATOM 4033 C C . ALA B 1 256 ? -15.893 70.636 89.434 1.00 18.26 255 ALA B C 1
ATOM 4034 O O . ALA B 1 256 ? -16.210 69.592 88.864 1.00 22.14 255 ALA B O 1
ATOM 4036 N N . ASN B 1 257 ? -14.668 70.909 89.864 1.00 20.74 256 ASN B N 1
ATOM 4037 C CA . ASN B 1 257 ? -13.603 69.909 89.838 1.00 18.76 256 ASN B CA 1
ATOM 4038 C C . ASN B 1 257 ? -12.895 69.947 91.190 1.00 18.10 256 ASN B C 1
ATOM 4039 O O . ASN B 1 257 ? -13.298 70.736 92.053 1.00 19.85 256 ASN B O 1
ATOM 4044 N N . TYR B 1 258 ? -11.867 69.139 91.372 1.00 16.53 257 TYR B N 1
ATOM 4045 C CA . TYR B 1 258 ? -11.206 69.050 92.670 1.00 19.42 257 TYR B CA 1
ATOM 4046 C C . TYR B 1 258 ? -10.373 70.284 92.962 1.00 21.41 257 TYR B C 1
ATOM 4047 O O . TYR B 1 258 ? -9.748 70.396 94.005 1.00 20.99 257 TYR B O 1
ATOM 4056 N N . GLU B 1 259 ? -10.301 71.271 92.058 1.00 21.90 258 GLU B N 1
ATOM 4057 C CA . GLU B 1 259 ? -9.670 72.540 92.438 1.00 22.09 258 GLU B CA 1
ATOM 4058 C C . GLU B 1 259 ? -10.466 73.171 93.589 1.00 22.64 258 GLU B C 1
ATOM 4059 O O . GLU B 1 259 ? -9.898 73.905 94.402 1.00 24.16 258 GLU B O 1
ATOM 4065 N N . SER B 1 260 ? -11.749 72.859 93.645 1.00 21.23 259 SER B N 1
ATOM 4066 C CA . SER B 1 260 ? -12.672 73.299 94.679 1.00 26.12 259 SER B CA 1
ATOM 4067 C C . SER B 1 260 ? -12.298 72.721 96.049 1.00 31.44 259 SER B C 1
ATOM 4068 O O . SER B 1 260 ? -12.761 73.195 97.087 1.00 29.32 259 SER B O 1
ATOM 4071 N N . LEU B 1 261 ? -11.456 71.703 96.046 1.00 20.22 260 LEU B N 1
ATOM 4072 C CA . LEU B 1 261 ? -11.022 71.031 97.273 1.00 18.02 260 LEU B CA 1
ATOM 4073 C C . LEU B 1 261 ? -9.514 71.103 97.470 1.00 18.63 260 LEU B C 1
ATOM 4074 O O . LEU B 1 261 ? -8.996 70.300 98.248 1.00 20.45 260 LEU B O 1
ATOM 4079 N N . ALA B 1 262 ? -8.805 72.038 96.831 1.00 17.61 261 ALA B N 1
ATOM 4080 C CA . ALA B 1 262 ? -7.370 72.101 97.024 1.00 20.08 261 ALA B CA 1
ATOM 4081 C C . ALA B 1 262 ? -7.045 72.597 98.450 1.00 20.68 261 ALA B C 1
ATOM 4082 O O . ALA B 1 262 ? -7.819 73.339 99.032 1.00 24.01 261 ALA B O 1
#

Radius of gyration: 26.08 Å; Cα contacts (8 Å, |Δi|>4): 1066; chains: 2; bounding box: 51×42×80 Å

Nearest PDB structures (foldseek):
  2i5i-assembly1_A  TM=9.991E-01  e=2.461E-50  Enterococcus faecalis V583
  7vi8-assembly1_A  TM=8.840E-01  e=3.599E-22  Klebsiella pneumoniae subsp. pneumoniae MGH 78578
  8jqf-assembly1_B  TM=8.549E-01  e=2.473E-21  Cyclobacterium marinum
  8jqf-assembly1_A  TM=8.543E-01  e=4.902E-21  Cyclobacterium marinum
  2e67-assembly3_F  TM=7.922E-01  e=5.826E-14  Thermus thermophilus HB8